Protein 4G1J (pdb70)

Structure (mmCIF, N/CA/C/O backbone):
data_4G1J
#
_entry.id   4G1J
#
_cell.length_a   38.977
_cell.length_b   48.467
_cell.length_c   59.369
_cell.angle_alpha   87.31
_cell.angle_beta   76.85
_cell.angle_gamma   72.64
#
_symmetry.space_group_name_H-M   'P 1'
#
loop_
_entity.id
_entity.type
_entity.pdbx_description
1 polymer 'Sortase family protein'
2 water water
#
loop_
_atom_site.group_PDB
_atom_site.id
_atom_site.type_symbol
_atom_site.label_atom_id
_atom_site.label_alt_id
_atom_site.label_comp_id
_atom_site.label_asym_id
_atom_site.label_entity_id
_atom_site.label_seq_id
_atom_site.pdbx_PDB_ins_code
_atom_site.Cartn_x
_atom_site.Cartn_y
_atom_site.Cartn_z
_atom_site.occupancy
_atom_site.B_iso_or_equiv
_atom_site.auth_seq_id
_atom_site.auth_comp_id
_atom_site.auth_asym_id
_atom_site.auth_atom_id
_atom_site.pdbx_PDB_mode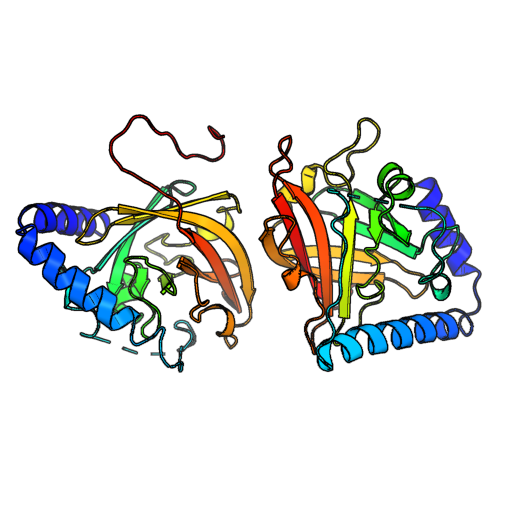l_num
ATOM 1 N N . ALA A 1 1 ? 41.564 -6.234 41.492 1.00 50.63 42 ALA A N 1
ATOM 2 C CA . ALA A 1 1 ? 41.784 -5.737 42.851 1.00 49.68 42 ALA A CA 1
ATOM 3 C C . ALA A 1 1 ? 41.040 -4.423 43.115 1.00 46.45 42 ALA A C 1
ATOM 4 O O . ALA A 1 1 ? 40.331 -4.290 44.116 1.00 43.48 42 ALA A O 1
ATOM 6 N N . SER A 1 2 ? 41.203 -3.450 42.223 1.00 41.44 43 SER A N 1
ATOM 7 C CA . SER A 1 2 ? 40.506 -2.171 42.378 1.00 42.75 43 SER A CA 1
ATOM 8 C C . SER A 1 2 ? 38.985 -2.341 42.353 1.00 37.47 43 SER A C 1
ATOM 9 O O . SER A 1 2 ? 38.280 -1.792 43.200 1.00 36.27 43 SER A O 1
ATOM 12 N N . HIS A 1 3 ? 38.485 -3.105 41.383 1.00 39.33 44 HIS A N 1
ATOM 13 C CA . HIS A 1 3 ? 37.049 -3.344 41.263 1.00 38.55 44 HIS A CA 1
ATOM 14 C C . HIS A 1 3 ? 36.532 -4.149 42.450 1.00 38.52 44 HIS A C 1
ATOM 15 O O . HIS A 1 3 ? 35.390 -3.981 42.870 1.00 35.23 44 HIS A O 1
ATOM 22 N N . ALA A 1 4 ? 37.382 -5.013 42.997 1.00 39.29 45 ALA A N 1
ATOM 23 C CA . ALA A 1 4 ? 37.050 -5.722 44.229 1.00 39.13 45 ALA A CA 1
ATOM 24 C C . ALA A 1 4 ? 36.870 -4.711 45.356 1.00 37.40 45 ALA A C 1
ATOM 25 O O . ALA A 1 4 ? 35.931 -4.808 46.150 1.00 38.58 45 ALA A O 1
ATOM 27 N N . ASN A 1 5 ? 37.774 -3.736 45.413 1.00 33.29 46 ASN A N 1
ATOM 28 C CA . ASN A 1 5 ? 37.692 -2.670 46.401 1.00 33.75 46 ASN A CA 1
ATOM 29 C C . ASN A 1 5 ? 36.403 -1.871 46.272 1.00 33.13 46 ASN A C 1
ATOM 30 O O . ASN A 1 5 ? 35.758 -1.546 47.275 1.00 30.51 46 ASN A O 1
ATOM 35 N N . ILE A 1 6 ? 36.032 -1.562 45.032 1.00 35.25 47 ILE A N 1
ATOM 36 C CA . ILE A 1 6 ? 34.798 -0.830 44.760 1.00 32.71 47 ILE A CA 1
ATOM 37 C C . ILE A 1 6 ? 33.573 -1.619 45.220 1.00 33.40 47 ILE A C 1
ATOM 38 O O . ILE A 1 6 ? 32.699 -1.077 45.901 1.00 29.55 47 ILE A O 1
ATOM 43 N N . ASN A 1 7 ? 33.515 -2.897 44.860 1.00 32.58 48 ASN A N 1
ATOM 44 C CA . ASN A 1 7 ? 32.439 -3.747 45.352 1.00 38.09 48 ASN A CA 1
ATOM 45 C C . ASN A 1 7 ? 32.372 -3.751 46.879 1.00 34.74 48 ASN A C 1
ATOM 46 O O . ASN A 1 7 ? 31.289 -3.697 47.446 1.00 36.39 48 ASN A O 1
ATOM 51 N N . ALA A 1 8 ? 33.531 -3.796 47.533 1.00 35.85 49 ALA A N 1
ATOM 52 C CA . ALA A 1 8 ? 33.592 -3.729 48.994 1.00 32.69 49 ALA A CA 1
ATOM 53 C C . ALA A 1 8 ? 32.982 -2.436 49.542 1.00 34.51 49 ALA A C 1
ATOM 54 O O . ALA A 1 8 ? 32.200 -2.474 50.491 1.00 32.77 49 ALA A O 1
ATOM 56 N N . PHE A 1 9 ? 33.340 -1.296 48.946 1.00 30.02 50 PHE A N 1
ATOM 57 C CA . PHE A 1 9 ? 32.774 0.001 49.331 1.00 26.71 50 PHE A CA 1
ATOM 58 C C . PHE A 1 9 ? 31.245 -0.007 49.201 1.00 29.06 50 PHE A C 1
ATOM 59 O O . PHE A 1 9 ? 30.532 0.415 50.119 1.00 28.34 50 PHE A O 1
ATOM 67 N N . LYS A 1 10 ? 30.744 -0.501 48.067 1.00 30.46 51 LYS A N 1
ATOM 68 C CA . LYS A 1 10 ? 29.299 -0.539 47.793 1.00 27.41 51 LYS A CA 1
ATOM 69 C C . LYS A 1 10 ? 28.512 -1.342 48.832 1.00 32.53 51 LYS A C 1
ATOM 70 O O . LYS A 1 10 ? 27.507 -0.870 49.370 1.00 34.14 51 LYS A O 1
ATOM 76 N N . GLU A 1 11 ? 28.960 -2.564 49.091 1.00 35.15 52 GLU A N 1
ATOM 77 C CA . GLU A 1 11 ? 28.273 -3.435 50.038 1.00 37.75 52 GLU A CA 1
ATOM 78 C C . GLU A 1 11 ? 28.264 -2.792 51.413 1.00 34.46 52 GLU A C 1
ATOM 79 O O . GLU A 1 11 ? 27.234 -2.747 52.087 1.00 33.70 52 GLU A O 1
ATOM 85 N N . ALA A 1 12 ? 29.420 -2.279 51.815 1.00 30.51 53 ALA A N 1
ATOM 86 C CA . ALA A 1 12 ? 29.578 -1.690 53.131 1.00 28.68 53 ALA A CA 1
ATOM 87 C C . ALA A 1 12 ? 28.634 -0.510 53.333 1.00 33.36 53 ALA A C 1
ATOM 88 O O . ALA A 1 12 ? 28.040 -0.365 54.398 1.00 28.91 53 ALA A O 1
ATOM 90 N N . VAL A 1 13 ? 28.492 0.332 52.312 1.00 30.36 54 VAL A N 1
ATOM 91 C CA . VAL A 1 13 ? 27.615 1.489 52.416 1.00 28.76 54 VAL A CA 1
ATOM 92 C C . VAL A 1 13 ? 26.161 1.065 52.658 1.00 30.06 54 VAL A C 1
ATOM 93 O O . VAL A 1 13 ? 25.438 1.720 53.405 1.00 32.12 54 VAL A O 1
ATOM 97 N N . THR A 1 14 ? 25.731 -0.030 52.036 1.00 34.97 55 THR A N 1
ATOM 98 C CA . THR A 1 14 ? 24.345 -0.483 52.199 1.00 38.76 55 THR A CA 1
ATOM 99 C C . THR A 1 14 ? 24.019 -0.829 53.651 1.00 36.31 55 THR A C 1
ATOM 100 O O . THR A 1 14 ? 22.860 -0.752 54.062 1.00 40.65 55 THR A O 1
ATOM 104 N N . LYS A 1 15 ? 25.042 -1.200 54.419 1.00 31.65 56 LYS A N 1
ATOM 105 C CA . LYS A 1 15 ? 24.860 -1.630 55.804 1.00 33.66 56 LYS A CA 1
ATOM 106 C C . LYS A 1 15 ? 24.912 -0.477 56.800 1.00 36.93 56 LYS A C 1
ATOM 107 O O . LYS A 1 15 ? 24.795 -0.689 58.010 1.00 41.98 56 LYS A O 1
ATOM 113 N N . ILE A 1 16 ? 25.090 0.741 56.302 1.00 30.88 57 ILE A N 1
ATOM 114 C CA . ILE A 1 16 ? 25.165 1.898 57.188 1.00 31.14 57 ILE A CA 1
ATOM 115 C C . ILE A 1 16 ? 23.788 2.559 57.357 1.00 33.17 57 ILE A C 1
ATOM 116 O O . ILE A 1 16 ? 23.048 2.742 56.385 1.00 33.30 57 ILE A O 1
ATOM 121 N N . ASP A 1 17 ? 23.452 2.904 58.596 1.00 31.82 58 ASP A N 1
ATOM 122 C CA . ASP A 1 17 ? 22.192 3.596 58.875 1.00 34.09 58 ASP A CA 1
ATOM 123 C C . ASP A 1 17 ? 22.125 4.940 58.150 1.00 35.06 58 ASP A C 1
ATOM 124 O O . ASP A 1 17 ? 23.110 5.669 58.057 1.00 35.39 58 ASP A O 1
ATOM 129 N N . ARG A 1 18 ? 20.948 5.266 57.620 1.00 31.03 59 ARG A N 1
ATOM 130 C CA . ARG A 1 18 ? 20.788 6.517 56.878 1.00 35.12 59 ARG A CA 1
ATOM 131 C C . ARG A 1 18 ? 20.998 7.754 57.754 1.00 37.87 59 ARG A C 1
ATOM 132 O O . ARG A 1 18 ? 21.527 8.754 57.285 1.00 34.45 59 ARG A O 1
ATOM 140 N N . VAL A 1 19 ? 20.609 7.694 59.026 1.00 35.89 60 VAL A N 1
ATOM 141 C CA . VAL A 1 19 ? 20.885 8.822 59.921 1.00 39.61 60 VAL A CA 1
ATOM 142 C C . VAL A 1 19 ? 22.385 8.973 60.160 1.00 36.91 60 VAL A C 1
ATOM 143 O O . VAL A 1 19 ? 22.883 10.077 60.376 1.00 36.33 60 VAL A O 1
ATOM 147 N N . GLU A 1 20 ? 23.095 7.852 60.122 1.00 31.49 61 GLU A N 1
ATOM 148 C CA . GLU A 1 20 ? 24.533 7.842 60.338 1.00 31.37 61 GLU A CA 1
ATOM 149 C C . GLU A 1 20 ? 25.219 8.446 59.114 1.00 33.54 61 GLU A C 1
ATOM 150 O O . GLU A 1 20 ? 26.093 9.307 59.230 1.00 32.77 61 GLU A O 1
ATOM 156 N N . ILE A 1 21 ? 24.810 7.982 57.941 1.00 31.36 62 ILE A N 1
ATOM 157 C CA . ILE A 1 21 ? 25.252 8.570 56.685 1.00 31.24 62 ILE A CA 1
ATOM 158 C C . ILE A 1 21 ? 25.074 10.077 56.690 1.00 31.42 62 ILE A C 1
ATOM 159 O O . ILE A 1 21 ? 25.982 10.819 56.341 1.00 29.98 62 ILE A O 1
ATOM 164 N N . ASN A 1 22 ? 23.896 10.537 57.091 1.00 35.18 63 ASN A N 1
ATOM 165 C CA . ASN A 1 22 ? 23.598 11.961 57.036 1.00 35.36 63 ASN A CA 1
ATOM 166 C C . ASN A 1 22 ? 24.448 12.801 57.979 1.00 33.38 63 ASN A C 1
ATOM 167 O O . ASN A 1 22 ? 24.873 13.896 57.623 1.00 31.90 63 ASN A O 1
ATOM 172 N N . ARG A 1 23 ? 24.691 12.293 59.178 1.00 31.26 64 ARG A N 1
ATOM 173 C CA . ARG A 1 23 ? 25.559 12.987 60.129 1.00 32.85 64 ARG A CA 1
ATOM 174 C C . ARG A 1 23 ? 26.978 13.166 59.568 1.00 32.82 64 ARG A C 1
ATOM 175 O O . ARG A 1 23 ? 27.595 14.234 59.693 1.00 30.71 64 ARG A O 1
ATOM 183 N N . ARG A 1 24 ? 27.498 12.113 58.948 1.00 31.15 65 ARG A N 1
ATOM 184 C CA . ARG A 1 24 ? 28.849 12.162 58.392 1.00 32.18 65 ARG A CA 1
ATOM 185 C C . ARG A 1 24 ? 28.928 13.131 57.208 1.00 29.30 65 ARG A C 1
ATOM 186 O O . ARG A 1 24 ? 29.899 13.878 57.057 1.00 32.01 65 ARG A O 1
ATOM 194 N N . LEU A 1 25 ? 27.892 13.128 56.377 1.00 28.69 66 LEU A N 1
ATOM 195 C CA . LEU A 1 25 ? 27.796 14.100 55.293 1.00 27.73 66 LEU A CA 1
ATOM 196 C C . LEU A 1 25 ? 27.829 15.535 55.839 1.00 29.57 66 LEU A C 1
ATOM 197 O O . LEU A 1 25 ? 28.511 16.397 55.294 1.00 29.93 66 LEU A O 1
ATOM 202 N N . GLU A 1 26 ? 27.105 15.784 56.928 1.00 29.94 67 GLU A N 1
ATOM 203 C CA . GLU A 1 26 ? 27.092 17.112 57.537 1.00 31.82 67 GLU A CA 1
ATOM 204 C C . GLU A 1 26 ? 28.494 17.559 57.943 1.00 32.40 67 GLU A C 1
ATOM 205 O O . GLU A 1 26 ? 28.854 18.735 57.792 1.00 32.20 67 GLU A O 1
ATOM 211 N N . LEU A 1 27 ? 29.281 16.618 58.457 1.00 30.10 68 LEU A N 1
ATOM 212 C CA . LEU A 1 27 ? 30.668 16.897 58.804 1.00 31.78 68 LEU A CA 1
ATOM 213 C C . LEU A 1 27 ? 31.449 17.307 57.559 1.00 28.02 68 LEU A C 1
ATOM 214 O O . LEU A 1 27 ? 32.270 18.222 57.605 1.00 31.79 68 LEU A O 1
ATOM 219 N N . ALA A 1 28 ? 31.194 16.622 56.450 1.00 27.69 69 ALA A N 1
ATOM 220 C CA . ALA A 1 28 ? 31.881 16.935 55.198 1.00 27.56 69 ALA A CA 1
ATOM 221 C C . ALA A 1 28 ? 31.480 18.313 54.686 1.00 28.47 69 ALA A C 1
ATOM 222 O O . ALA A 1 28 ? 32.324 19.079 54.235 1.00 26.46 69 ALA A O 1
ATOM 224 N N . TYR A 1 29 ? 30.184 18.625 54.755 1.00 28.78 70 TYR A N 1
ATOM 225 C CA . TYR A 1 29 ? 29.694 19.924 54.302 1.00 23.43 70 TYR A CA 1
ATOM 226 C C . TYR A 1 29 ? 30.348 21.037 55.095 1.00 27.66 70 TYR A C 1
ATOM 227 O O . TYR A 1 29 ? 30.759 22.050 54.536 1.00 26.67 70 TYR A O 1
ATOM 236 N N . ALA A 1 30 ? 30.416 20.849 56.409 1.00 28.45 71 ALA A N 1
ATOM 237 C CA . ALA A 1 30 ? 31.035 21.831 57.294 1.00 31.53 71 ALA A CA 1
ATOM 238 C C . ALA A 1 30 ? 32.503 22.030 56.923 1.00 27.32 71 ALA A C 1
ATOM 239 O O . ALA A 1 30 ? 32.985 23.160 56.810 1.00 30.20 71 ALA A O 1
ATOM 241 N N . TYR A 1 31 ? 33.210 20.923 56.734 1.00 27.34 72 TYR A N 1
ATOM 242 C CA . TYR A 1 31 ? 34.590 20.961 56.267 1.00 32.06 72 TYR A CA 1
ATOM 243 C C . TYR A 1 31 ? 34.703 21.821 55.011 1.00 29.95 72 TYR A C 1
ATOM 244 O O . TYR A 1 31 ? 35.508 22.749 54.944 1.00 29.18 72 TYR A O 1
ATOM 253 N N . ASN A 1 32 ? 33.886 21.511 54.011 1.00 24.14 73 ASN A N 1
ATOM 254 C CA . ASN A 1 32 ? 33.919 22.257 52.760 1.00 28.04 73 ASN A CA 1
ATOM 255 C C . ASN A 1 32 ? 33.604 23.724 52.974 1.00 27.36 73 ASN A C 1
ATOM 256 O O . ASN A 1 32 ? 34.188 24.581 52.335 1.00 26.46 73 ASN A O 1
ATOM 261 N N . ALA A 1 33 ? 32.678 24.007 53.883 1.00 29.87 74 ALA A N 1
ATOM 262 C CA . ALA A 1 33 ? 32.303 25.384 54.156 1.00 30.99 74 ALA A CA 1
ATOM 263 C C . ALA A 1 33 ? 33.474 26.187 54.712 1.00 31.10 74 ALA A C 1
ATOM 264 O O . ALA A 1 33 ? 33.592 27.376 54.431 1.00 41.10 74 ALA A O 1
ATOM 266 N N . SER A 1 34 ? 34.352 25.552 55.483 1.00 32.06 75 SER A N 1
ATOM 267 C CA A SER A 1 34 ? 35.514 26.258 56.014 0.48 35.11 75 SER A CA 1
ATOM 268 C CA B SER A 1 34 ? 35.525 26.240 56.016 0.52 35.11 75 SER A CA 1
ATOM 269 C C . SER A 1 34 ? 36.518 26.573 54.904 1.00 36.55 75 SER A C 1
ATOM 270 O O . SER A 1 34 ? 37.110 27.650 54.882 1.00 39.68 75 SER A O 1
ATOM 275 N N . ILE A 1 35 ? 36.701 25.634 53.981 1.00 33.34 76 ILE A N 1
ATOM 276 C CA . ILE A 1 35 ? 37.558 25.864 52.826 1.00 34.70 76 ILE A CA 1
ATOM 277 C C . ILE A 1 35 ? 37.011 27.036 52.024 1.00 37.40 76 ILE A C 1
ATOM 278 O O . ILE A 1 35 ? 37.749 27.942 51.656 1.00 40.71 76 ILE A O 1
ATOM 283 N N . ALA A 1 36 ? 35.708 27.008 51.759 1.00 37.42 77 ALA A N 1
ATOM 284 C CA . ALA A 1 36 ? 35.063 28.051 50.972 1.00 37.21 77 ALA A CA 1
ATOM 285 C C . ALA A 1 36 ? 35.198 29.418 51.639 1.00 44.39 77 ALA A C 1
ATOM 286 O O . ALA A 1 36 ? 35.237 30.444 50.962 1.00 49.67 77 ALA A O 1
ATOM 288 N N . GLY A 1 37 ? 35.271 29.424 52.968 1.00 45.31 78 GLY A N 1
ATOM 289 C CA . GLY A 1 37 ? 35.298 30.660 53.730 1.00 48.72 78 GLY A CA 1
ATOM 290 C C . GLY A 1 37 ? 36.674 31.294 53.833 1.00 50.01 78 GLY A C 1
ATOM 291 O O . GLY A 1 37 ? 36.793 32.514 53.969 1.00 51.82 78 GLY A O 1
ATOM 292 N N . ALA A 1 38 ? 37.709 30.462 53.763 1.00 49.01 79 ALA A N 1
ATOM 293 C CA . ALA A 1 38 ? 39.094 30.915 53.873 1.00 50.86 79 ALA A CA 1
ATOM 294 C C . ALA A 1 38 ? 39.392 32.118 52.978 1.00 56.19 79 ALA A C 1
ATOM 295 O O . ALA A 1 38 ? 38.887 32.217 51.858 1.00 57.81 79 ALA A O 1
ATOM 297 N N . PRO A 1 45 ? 44.260 27.063 49.966 1.00 58.70 86 PRO A N 1
ATOM 298 C CA . PRO A 1 45 ? 45.617 27.597 49.798 1.00 58.26 86 PRO A CA 1
ATOM 299 C C . PRO A 1 45 ? 46.677 26.562 50.162 1.00 56.65 86 PRO A C 1
ATOM 300 O O . PRO A 1 45 ? 46.419 25.691 50.994 1.00 57.70 86 PRO A O 1
ATOM 304 N N . ALA A 1 46 ? 47.845 26.681 49.542 1.00 59.63 87 ALA A N 1
ATOM 305 C CA . ALA A 1 46 ? 48.958 25.783 49.792 1.00 60.16 87 ALA A CA 1
ATOM 306 C C . ALA A 1 46 ? 48.750 24.440 49.101 1.00 54.39 87 ALA A C 1
ATOM 307 O O . ALA A 1 46 ? 49.246 23.406 49.548 1.00 53.98 87 ALA A O 1
ATOM 309 N N . LEU A 1 47 ? 48.003 24.447 48.007 1.00 52.58 88 LEU A N 1
ATOM 310 C CA . LEU A 1 47 ? 47.867 23.248 47.195 1.00 47.23 88 LEU A CA 1
ATOM 311 C C . LEU A 1 47 ? 49.242 22.929 46.623 1.00 48.48 88 LEU A C 1
ATOM 312 O O . LEU A 1 47 ? 50.009 23.840 46.309 1.00 47.21 88 LEU A O 1
ATOM 317 N N . LYS A 1 48 ? 49.560 21.644 46.501 1.00 45.18 89 LYS A N 1
ATOM 318 C CA . LYS A 1 48 ? 50.848 21.233 45.949 1.00 49.43 89 LYS A CA 1
ATOM 319 C C . LYS A 1 48 ? 50.699 20.138 44.896 1.00 46.34 89 LYS A C 1
ATOM 320 O O . LYS A 1 48 ? 50.049 19.123 45.134 1.00 48.89 89 LYS A O 1
ATOM 326 N N . ASP A 1 49 ? 51.300 20.359 43.731 1.00 43.93 90 ASP A N 1
ATOM 327 C CA . ASP A 1 49 ? 51.305 19.368 42.661 1.00 41.84 90 ASP A CA 1
ATOM 328 C C . ASP A 1 49 ? 51.799 18.021 43.168 1.00 36.97 90 ASP A C 1
ATOM 329 O O . ASP A 1 49 ? 52.910 17.919 43.677 1.00 35.97 90 ASP A O 1
ATOM 334 N N . PRO A 1 50 ? 50.975 16.975 43.013 1.00 37.06 91 PRO A N 1
ATOM 335 C CA . PRO A 1 50 ? 51.346 15.639 43.499 1.00 35.29 91 PRO A CA 1
ATOM 336 C C . PRO A 1 50 ? 52.427 14.952 42.664 1.00 32.04 91 PRO A C 1
ATOM 337 O O . PRO A 1 50 ? 52.904 13.898 43.071 1.00 33.08 91 PRO A O 1
ATOM 341 N N . TYR A 1 51 ? 52.797 15.512 41.516 1.00 29.69 92 TYR A N 1
ATOM 342 C CA . TYR A 1 51 ? 53.728 14.809 40.634 1.00 35.77 92 TYR A CA 1
ATOM 343 C C . TYR A 1 51 ? 55.122 15.460 40.540 1.00 38.75 92 TYR A C 1
ATOM 344 O O . TYR A 1 51 ? 55.815 15.328 39.528 1.00 38.09 92 TYR A O 1
ATOM 353 N N . SER A 1 52 ? 55.532 16.139 41.607 1.00 40.54 93 SER A N 1
ATOM 354 C CA . SER A 1 52 ? 56.868 16.737 41.689 1.00 38.92 93 SER A CA 1
ATOM 355 C C . SER A 1 52 ? 56.924 18.019 40.869 1.00 43.41 93 SER A C 1
ATOM 356 O O . SER A 1 52 ? 56.075 18.904 41.012 1.00 43.96 93 SER A O 1
ATOM 359 N N . VAL A 1 61 ? 46.433 9.866 56.167 1.00 42.68 102 VAL A N 1
ATOM 360 C CA . VAL A 1 61 ? 45.744 11.111 56.482 1.00 42.05 102 VAL A CA 1
ATOM 361 C C . VAL A 1 61 ? 44.383 10.823 57.107 1.00 39.99 102 VAL A C 1
ATOM 362 O O . VAL A 1 61 ? 43.828 9.743 56.913 1.00 44.85 102 VAL A O 1
ATOM 366 N N . GLU A 1 62 ? 43.839 11.794 57.839 1.00 40.76 103 GLU A N 1
ATOM 367 C CA . GLU A 1 62 ? 42.546 11.610 58.492 1.00 41.59 103 GLU A CA 1
ATOM 368 C C . GLU A 1 62 ? 41.533 12.733 58.249 1.00 36.58 103 GLU A C 1
ATOM 369 O O . GLU A 1 62 ? 40.440 12.693 58.805 1.00 33.94 103 GLU A O 1
ATOM 375 N N . TYR A 1 63 ? 41.871 13.722 57.422 1.00 30.84 104 TYR A N 1
ATOM 376 C CA . TYR A 1 63 ? 40.956 14.854 57.213 1.00 31.49 104 TYR A CA 1
ATOM 377 C C . TYR A 1 63 ? 39.588 14.447 56.653 1.00 27.31 104 TYR A C 1
ATOM 378 O O . TYR A 1 63 ? 38.588 15.167 56.822 1.00 26.30 104 TYR A O 1
ATOM 387 N N . ALA A 1 64 ? 39.535 13.288 56.003 1.00 23.97 105 ALA A N 1
ATOM 388 C CA . ALA A 1 64 ? 38.314 12.866 55.318 1.00 24.60 105 ALA A CA 1
ATOM 389 C C . ALA A 1 64 ? 37.718 11.604 55.926 1.00 26.94 105 ALA A C 1
ATOM 390 O O . ALA A 1 64 ? 36.935 10.900 55.290 1.00 25.43 105 ALA A O 1
ATOM 392 N N . ARG A 1 65 ? 38.090 11.330 57.168 1.00 29.40 106 ARG A N 1
ATOM 393 C CA . ARG A 1 65 ? 37.646 10.122 57.848 1.00 33.80 106 ARG A CA 1
ATOM 394 C C . ARG A 1 65 ? 36.128 9.989 57.838 1.00 26.10 106 ARG A C 1
ATOM 395 O O . ARG A 1 65 ? 35.605 8.882 57.732 1.00 31.04 106 ARG A O 1
ATOM 403 N N . MET A 1 66 ? 35.420 11.114 57.925 1.00 24.28 107 MET A N 1
ATOM 404 C CA . MET A 1 66 ? 33.961 11.086 57.950 1.00 30.40 107 MET A CA 1
ATOM 405 C C . MET A 1 66 ? 33.377 10.441 56.690 1.00 30.58 107 MET A C 1
ATOM 406 O O . MET A 1 66 ? 32.270 9.913 56.716 1.00 31.01 107 MET A O 1
ATOM 411 N N . LEU A 1 67 ? 34.129 10.466 55.592 1.00 26.36 108 LEU A N 1
ATOM 412 C CA . LEU A 1 67 ? 33.642 9.912 54.326 1.00 24.62 108 LEU A CA 1
ATOM 413 C C . LEU A 1 67 ? 34.153 8.497 54.058 1.00 24.87 108 LEU A C 1
ATOM 414 O O . LEU A 1 67 ? 33.703 7.831 53.124 1.00 23.53 108 LEU A O 1
ATOM 419 N N . GLU A 1 68 ? 35.092 8.033 54.874 1.00 25.77 109 GLU A N 1
ATOM 420 C CA . GLU A 1 68 ? 35.793 6.795 54.560 1.00 25.21 109 GLU A CA 1
ATOM 421 C C . GLU A 1 68 ? 35.029 5.531 54.905 1.00 26.80 109 GLU A C 1
ATOM 422 O O . GLU A 1 68 ? 34.551 5.358 56.033 1.00 26.36 109 GLU A O 1
ATOM 428 N N . VAL A 1 69 ? 34.943 4.645 53.919 1.00 24.08 110 VAL A N 1
ATOM 429 C CA . VAL A 1 69 ? 34.351 3.327 54.086 1.00 27.43 110 VAL A CA 1
ATOM 430 C C . VAL A 1 69 ? 35.250 2.309 53.397 1.00 28.11 110 VAL A C 1
ATOM 431 O O . VAL A 1 69 ? 35.598 2.471 52.225 1.00 25.03 110 VAL A O 1
ATOM 435 N N . LYS A 1 70 ? 35.645 1.270 54.127 1.00 22.36 111 LYS A N 1
ATOM 436 C CA . LYS A 1 70 ? 36.582 0.298 53.588 1.00 27.81 111 LYS A CA 1
ATOM 437 C C . LYS A 1 70 ? 37.781 1.040 52.996 1.00 28.95 111 LYS A C 1
ATOM 438 O O . LYS A 1 70 ? 38.219 0.741 51.886 1.00 25.28 111 LYS A O 1
ATOM 444 N N . GLU A 1 71 ? 38.273 2.026 53.750 1.00 26.69 112 GLU A N 1
ATOM 445 C CA . GLU A 1 71 ? 39.456 2.821 53.413 1.00 29.65 112 GLU A CA 1
ATOM 446 C C . GLU A 1 71 ? 39.335 3.791 52.227 1.00 25.03 112 GLU A C 1
ATOM 447 O O . GLU A 1 71 ? 40.319 4.442 51.874 1.00 28.18 112 GLU A O 1
ATOM 453 N N . GLN A 1 72 ? 38.155 3.879 51.622 1.00 24.78 113 GLN A N 1
ATOM 454 C CA . GLN A 1 72 ? 37.932 4.676 50.407 1.00 23.61 113 GLN A CA 1
ATOM 455 C C . GLN A 1 72 ? 36.901 5.769 50.678 1.00 24.60 113 GLN A C 1
ATOM 456 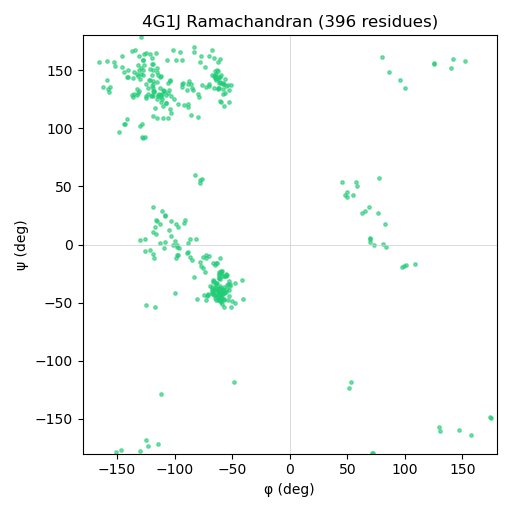O O . GLN A 1 72 ? 36.008 5.586 51.509 1.00 23.65 113 GLN A O 1
ATOM 462 N N . ILE A 1 73 ? 36.988 6.902 49.980 1.00 19.74 114 ILE A N 1
ATOM 463 C CA . ILE A 1 73 ? 35.977 7.931 50.171 1.00 20.46 114 ILE A CA 1
ATOM 464 C C . ILE A 1 73 ? 34.926 7.882 49.065 1.00 21.41 114 ILE A C 1
ATOM 465 O O . ILE A 1 73 ? 34.009 8.686 49.032 1.00 24.06 114 ILE A O 1
ATOM 470 N N . GLY A 1 74 ? 35.059 6.903 48.175 1.00 24.50 115 GLY A N 1
ATOM 471 C CA . GLY A 1 74 ? 34.089 6.692 47.116 1.00 20.89 115 GLY A CA 1
ATOM 472 C C . GLY A 1 74 ? 34.760 6.159 45.869 1.00 21.60 115 GLY A C 1
ATOM 473 O O . GLY A 1 74 ? 35.855 5.608 45.942 1.00 19.66 115 GLY A O 1
ATOM 474 N N . HIS A 1 75 ? 34.102 6.312 44.725 1.00 20.84 116 HIS A N 1
ATOM 475 C CA . HIS A 1 75 ? 34.731 6.003 43.446 1.00 19.91 116 HIS A CA 1
ATOM 476 C C . HIS A 1 75 ? 34.264 6.939 42.329 1.00 20.86 116 HIS A C 1
ATOM 477 O O . HIS A 1 75 ? 33.150 7.506 42.379 1.00 20.38 116 HIS A O 1
ATOM 484 N N . VAL A 1 76 ? 35.135 7.125 41.343 1.00 17.09 117 VAL A N 1
ATOM 485 C CA . VAL A 1 76 ? 34.822 7.975 40.190 1.00 15.96 117 VAL A CA 1
ATOM 486 C C . VAL A 1 76 ? 34.574 7.130 38.943 1.00 18.59 117 VAL A C 1
ATOM 487 O O . VAL A 1 76 ? 35.358 6.228 38.615 1.00 17.78 117 VAL A O 1
ATOM 491 N N . ILE A 1 77 ? 33.451 7.387 38.285 1.00 16.44 118 ILE A N 1
ATOM 492 C CA . ILE A 1 77 ? 33.133 6.712 37.040 1.00 17.71 118 ILE A CA 1
ATOM 493 C C . ILE A 1 77 ? 33.179 7.652 35.837 1.00 14.81 118 ILE A C 1
ATOM 494 O O . ILE A 1 77 ? 32.531 8.720 35.837 1.00 15.83 118 ILE A O 1
ATOM 499 N N . ILE A 1 78 ? 33.892 7.235 34.795 1.00 13.21 119 ILE A N 1
ATOM 500 C CA . ILE A 1 78 ? 33.968 8.012 33.542 1.00 15.26 119 ILE A CA 1
ATOM 501 C C . ILE A 1 78 ? 33.563 7.142 32.367 1.00 15.78 119 ILE A C 1
ATOM 502 O O . ILE A 1 78 ? 34.399 6.430 31.792 1.00 14.09 119 ILE A O 1
ATOM 507 N N . PRO A 1 79 ? 32.273 7.172 32.007 1.00 15.10 120 PRO A N 1
ATOM 508 C CA . PRO A 1 79 ? 31.779 6.202 31.012 1.00 15.68 120 PRO A CA 1
ATOM 509 C C . PRO A 1 79 ? 32.446 6.255 29.625 1.00 12.85 120 PRO A C 1
ATOM 510 O O . PRO A 1 79 ? 32.647 5.203 29.015 1.00 17.40 120 PRO A O 1
ATOM 514 N N . ARG A 1 80 ? 32.802 7.438 29.142 1.00 14.74 121 ARG A N 1
ATOM 515 C CA . ARG A 1 80 ? 33.395 7.576 27.814 1.00 14.93 121 ARG A CA 1
ATOM 516 C C . ARG A 1 80 ? 34.616 6.664 27.645 1.00 16.08 121 ARG A C 1
ATOM 517 O O . ARG A 1 80 ? 34.884 6.174 26.559 1.00 17.35 121 ARG A O 1
ATOM 525 N N . ILE A 1 81 ? 35.366 6.449 28.715 1.00 16.70 122 ILE A N 1
ATOM 526 C CA . ILE A 1 81 ? 36.579 5.639 28.610 1.00 15.42 122 ILE A CA 1
ATOM 527 C C . ILE A 1 81 ? 36.474 4.380 29.469 1.00 20.03 122 ILE A C 1
ATOM 528 O O . ILE A 1 81 ? 37.468 3.727 29.734 1.00 17.68 122 ILE A O 1
ATOM 533 N N . ASN A 1 82 ? 35.256 4.056 29.891 1.00 14.92 123 ASN A N 1
ATOM 534 C CA . ASN A 1 82 ? 34.973 2.897 30.744 1.00 14.40 123 ASN A CA 1
ATOM 535 C C . ASN A 1 82 ? 35.922 2.707 31.933 1.00 21.19 123 ASN A C 1
ATOM 536 O O . ASN A 1 82 ? 36.533 1.633 32.122 1.00 16.38 123 ASN A O 1
ATOM 541 N N . GLN A 1 83 ? 36.056 3.755 32.738 1.00 17.79 124 GLN A N 1
ATOM 542 C CA . GLN A 1 83 ? 36.862 3.650 33.950 1.00 16.58 124 GLN A CA 1
ATOM 543 C C . GLN A 1 83 ? 35.975 3.815 35.171 1.00 21.24 124 GLN A C 1
ATOM 544 O O . GLN A 1 83 ? 35.060 4.645 35.184 1.00 19.68 124 GLN A O 1
ATOM 550 N N . ASP A 1 84 ? 36.257 3.008 36.189 1.00 19.52 125 ASP A N 1
ATOM 551 C CA . ASP A 1 84 ? 35.591 3.096 37.481 1.00 20.61 125 ASP A CA 1
ATOM 552 C C . ASP A 1 84 ? 36.681 2.834 38.501 1.00 24.58 125 ASP A C 1
ATOM 553 O O . ASP A 1 84 ? 37.160 1.702 38.615 1.00 24.11 125 ASP A O 1
ATOM 558 N N . ILE A 1 85 ? 37.090 3.875 39.223 1.00 17.87 126 ILE A N 1
ATOM 559 C CA . ILE A 1 85 ? 38.320 3.822 40.025 1.00 17.01 126 ILE A CA 1
ATOM 560 C C . ILE A 1 85 ? 38.037 4.317 41.439 1.00 21.27 126 ILE A C 1
ATOM 561 O O . ILE A 1 85 ? 37.400 5.357 41.616 1.00 19.98 126 ILE A O 1
ATOM 566 N N . PRO A 1 86 ? 38.495 3.569 42.458 1.00 21.50 127 PRO A N 1
ATOM 567 C CA . PRO A 1 86 ? 38.319 3.997 43.851 1.00 18.33 127 PRO A CA 1
ATOM 568 C C . PR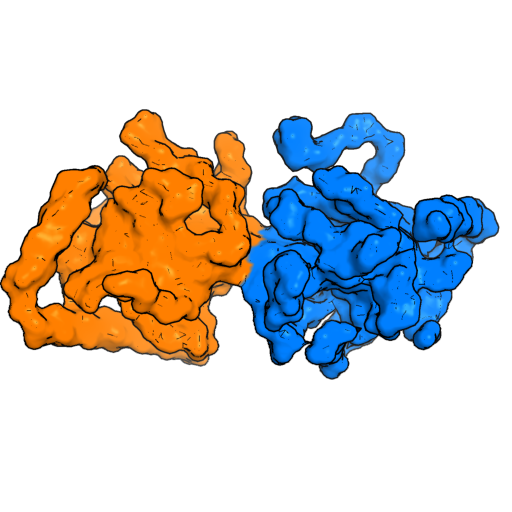O A 1 86 ? 39.062 5.285 44.145 1.00 20.82 127 PRO A C 1
ATOM 569 O O . PRO A 1 86 ? 40.135 5.512 43.586 1.00 20.51 127 PRO A O 1
ATOM 573 N N . ILE A 1 87 ? 38.501 6.102 45.028 1.00 17.49 128 ILE A N 1
ATOM 574 C CA . ILE A 1 87 ? 39.124 7.344 45.476 1.00 18.62 128 ILE A CA 1
ATOM 575 C C . ILE A 1 87 ? 39.590 7.187 46.917 1.00 20.72 128 ILE A C 1
ATOM 576 O O . ILE A 1 87 ? 38.831 6.701 47.765 1.00 20.78 128 ILE A O 1
ATOM 581 N N . TYR A 1 88 ? 40.839 7.585 47.173 1.00 19.86 129 TYR A N 1
ATOM 582 C CA . TYR A 1 88 ? 41.451 7.550 48.499 1.00 18.93 129 TYR A CA 1
ATOM 583 C C . TYR A 1 88 ? 41.744 8.974 48.933 1.00 22.22 129 TYR A C 1
ATOM 584 O O . TYR A 1 88 ? 42.039 9.842 48.101 1.00 18.79 129 TYR A O 1
ATOM 593 N N . ALA A 1 89 ? 41.678 9.230 50.232 1.00 20.81 130 ALA A N 1
ATOM 594 C CA . ALA A 1 89 ? 42.027 10.560 50.728 1.00 25.29 130 ALA A CA 1
ATOM 595 C C . ALA A 1 89 ? 43.530 10.816 50.592 1.00 29.30 130 ALA A C 1
ATOM 596 O O . ALA A 1 89 ? 44.356 9.939 50.861 1.00 29.70 130 ALA A O 1
ATOM 598 N N . GLY A 1 90 ? 43.882 12.022 50.166 1.00 24.45 131 GLY A N 1
ATOM 599 C CA . GLY A 1 90 ? 45.276 12.384 50.025 1.00 25.07 131 GLY A CA 1
ATOM 600 C C . GLY A 1 90 ? 45.871 11.843 48.737 1.00 29.59 131 GLY A C 1
ATOM 601 O O . GLY A 1 90 ? 45.342 10.920 48.136 1.00 28.44 131 GLY A O 1
ATOM 602 N N . SER A 1 91 ? 46.991 12.412 48.319 1.00 27.68 132 SER A N 1
ATOM 603 C CA . SER A 1 91 ? 47.585 12.058 47.035 1.00 25.65 132 SER A CA 1
ATOM 604 C C . SER A 1 91 ? 48.978 11.463 47.197 1.00 33.01 132 SER A C 1
ATOM 605 O O . SER A 1 91 ? 49.842 11.653 46.348 1.00 32.22 132 SER A O 1
ATOM 608 N N . ALA A 1 92 ? 49.189 10.754 48.295 1.00 32.40 133 ALA A N 1
ATOM 609 C CA . ALA A 1 92 ? 50.439 10.051 48.517 1.00 36.50 133 ALA A CA 1
ATOM 610 C C . ALA A 1 92 ? 50.645 9.018 47.410 1.00 38.80 133 ALA A C 1
ATOM 611 O O . ALA A 1 92 ? 49.684 8.407 46.936 1.00 33.16 133 ALA A O 1
ATOM 613 N N . GLU A 1 93 ? 51.896 8.822 47.001 1.00 42.51 134 GLU A N 1
ATOM 614 C CA . GLU A 1 93 ? 52.207 7.907 45.906 1.00 33.21 134 GLU A CA 1
ATOM 615 C C . GLU A 1 93 ? 51.680 6.499 46.158 1.00 34.15 134 GLU A C 1
ATOM 616 O O . GLU A 1 93 ? 51.395 5.750 45.228 1.00 36.05 134 GLU A O 1
ATOM 622 N N . GLU A 1 94 ? 51.561 6.161 47.435 1.00 36.56 135 GLU A N 1
ATOM 623 C CA . GLU A 1 94 ? 51.040 4.873 47.857 1.00 37.48 135 GLU A CA 1
ATOM 624 C C . GLU A 1 94 ? 49.598 4.715 47.394 1.00 37.44 135 GLU A C 1
ATOM 625 O O . GLU A 1 94 ? 49.192 3.642 46.955 1.00 38.82 135 GLU A O 1
ATOM 631 N N . ASN A 1 95 ? 48.834 5.797 47.497 1.00 34.22 136 ASN A N 1
ATOM 632 C CA . ASN A 1 95 ? 47.451 5.830 47.031 1.00 32.82 136 ASN A CA 1
ATOM 633 C C . ASN A 1 95 ? 47.390 5.905 45.514 1.00 26.69 136 ASN A C 1
ATOM 634 O O . ASN A 1 95 ? 46.585 5.222 44.885 1.00 28.34 136 ASN A O 1
ATOM 639 N N . LEU A 1 96 ? 48.241 6.743 44.929 1.00 28.36 137 LEU A N 1
ATOM 640 C CA . LEU A 1 96 ? 48.258 6.892 43.479 1.00 23.26 137 LEU A CA 1
ATOM 641 C C . LEU A 1 96 ? 48.683 5.601 42.778 1.00 28.21 137 LEU A C 1
ATOM 642 O O . LEU A 1 96 ? 48.447 5.431 41.586 1.00 25.38 137 LEU A O 1
ATOM 647 N N . GLN A 1 97 ? 49.306 4.681 43.512 1.00 29.12 138 GLN A N 1
ATOM 648 C CA . GLN A 1 97 ? 49.641 3.388 42.919 1.00 27.34 138 GLN A CA 1
ATOM 649 C C . GLN A 1 97 ? 48.443 2.454 42.805 1.00 29.12 138 GLN A C 1
ATOM 650 O O . GLN A 1 97 ? 48.474 1.506 42.019 1.00 30.43 138 GLN A O 1
ATOM 656 N N . ARG A 1 98 ? 47.384 2.731 43.566 1.00 26.27 139 ARG A N 1
ATOM 657 C CA . ARG A 1 98 ? 46.222 1.842 43.591 1.00 26.19 139 ARG A CA 1
ATOM 658 C C . ARG A 1 98 ? 44.879 2.476 43.187 1.00 26.16 139 ARG A C 1
ATOM 659 O O . ARG A 1 98 ? 43.871 1.787 43.102 1.00 25.22 139 ARG A O 1
ATOM 667 N N . GLY A 1 99 ? 44.854 3.779 42.941 1.00 22.37 140 GLY A N 1
ATOM 668 C CA . GLY A 1 99 ? 43.636 4.387 42.438 1.00 24.08 140 GLY A CA 1
ATOM 669 C C . GLY A 1 99 ? 43.719 5.893 42.319 1.00 19.40 140 GLY A C 1
ATOM 670 O O . GLY A 1 99 ? 44.785 6.459 42.093 1.00 21.94 140 GLY A O 1
ATOM 671 N N . VAL A 1 100 ? 42.583 6.554 42.498 1.00 16.45 141 VAL A N 1
ATOM 672 C CA . VAL A 1 100 ? 42.563 8.015 42.434 1.00 16.97 141 VAL A CA 1
ATOM 673 C C . VAL A 1 100 ? 42.863 8.618 43.796 1.00 18.14 141 VAL A C 1
ATOM 674 O O . VAL A 1 100 ? 42.411 8.099 44.820 1.00 20.49 141 VAL A O 1
ATOM 678 N N . GLY A 1 101 ? 43.635 9.701 43.819 1.00 18.72 142 GLY A N 1
ATOM 679 C CA . GLY A 1 101 ? 43.860 10.442 45.049 1.00 21.90 142 GLY A CA 1
ATOM 680 C C . GLY A 1 101 ? 43.058 11.736 45.113 1.00 21.33 142 GLY A C 1
ATOM 681 O O . GLY A 1 101 ? 42.908 12.441 44.110 1.00 24.08 142 GLY A O 1
ATOM 682 N N . HIS A 1 102 ? 42.533 12.056 46.290 1.00 18.86 143 HIS A N 1
ATOM 683 C CA . HIS A 1 102 ? 41.924 13.365 46.508 1.00 19.21 143 HIS A CA 1
ATOM 684 C C . HIS A 1 102 ? 42.983 14.354 46.984 1.00 21.69 143 HIS A C 1
ATOM 685 O O . HIS A 1 102 ? 43.795 14.045 47.860 1.00 23.41 143 HIS A O 1
ATOM 692 N N . LEU A 1 103 ? 42.995 15.536 46.377 1.00 16.37 144 LEU A N 1
ATOM 693 C CA . LEU A 1 103 ? 43.988 16.550 46.700 1.00 22.66 144 LEU A CA 1
ATOM 694 C C . LEU A 1 103 ? 43.615 17.296 47.975 1.00 22.98 144 LEU A C 1
ATOM 695 O O . LEU A 1 103 ? 42.666 18.073 47.994 1.00 20.61 144 LEU A O 1
ATOM 700 N N . GLU A 1 104 ? 44.362 17.058 49.049 1.00 26.60 145 GLU A N 1
ATOM 701 C CA . GLU A 1 104 ? 44.051 17.710 50.311 1.00 24.92 145 GLU A CA 1
ATOM 702 C C . GLU A 1 104 ? 44.160 19.228 50.192 1.00 25.51 145 GLU A C 1
ATOM 703 O O . GLU A 1 104 ? 45.073 19.754 49.539 1.00 28.17 145 GLU A O 1
ATOM 709 N N . GLY A 1 105 ? 43.208 19.930 50.802 1.00 24.77 146 GLY A N 1
ATOM 710 C CA . GLY A 1 105 ? 43.099 21.368 50.630 1.00 24.47 146 GLY A CA 1
ATOM 711 C C . GLY A 1 105 ? 42.007 21.762 49.642 1.00 22.84 146 GLY A C 1
ATOM 712 O O . GLY A 1 105 ? 41.584 22.925 49.610 1.00 24.37 146 GLY A O 1
ATOM 713 N N . THR A 1 106 ? 41.570 20.811 48.814 1.00 21.78 147 THR A N 1
ATOM 714 C CA . THR A 1 106 ? 40.403 21.016 47.950 1.00 20.28 147 THR A CA 1
ATOM 715 C C . THR A 1 106 ? 39.142 20.453 48.610 1.00 23.22 147 THR A C 1
ATOM 716 O O . THR A 1 106 ? 39.216 19.706 49.587 1.00 23.72 147 THR A O 1
ATOM 720 N N . SER A 1 107 ? 37.984 20.821 48.076 1.00 22.20 148 SER A N 1
ATOM 721 C CA . SER A 1 107 ? 36.719 20.397 48.651 1.00 22.69 148 SER A CA 1
ATOM 722 C C . SER A 1 107 ? 36.595 18.875 48.603 1.00 21.90 148 SER A C 1
ATOM 723 O O . SER A 1 107 ? 37.038 18.242 47.650 1.00 21.33 148 SER A O 1
ATOM 726 N N . LEU A 1 108 ? 36.013 18.285 49.641 1.00 20.61 149 LEU A N 1
ATOM 727 C CA . LEU A 1 108 ? 35.644 16.879 49.595 1.00 20.34 149 LEU A CA 1
ATOM 728 C C . LEU A 1 108 ? 34.574 16.683 48.510 1.00 19.78 149 LEU A C 1
ATOM 729 O O . LEU A 1 108 ? 33.684 17.512 48.373 1.00 19.97 149 LEU A O 1
ATOM 734 N N . PRO A 1 109 ? 34.646 15.572 47.755 1.00 21.95 150 PRO A N 1
ATOM 735 C CA . PRO A 1 109 ? 33.792 15.331 46.579 1.00 19.89 150 PRO A CA 1
ATOM 736 C C . PRO A 1 109 ? 32.352 14.918 46.879 1.00 24.80 150 PRO A C 1
ATOM 737 O O . PRO A 1 109 ? 31.901 13.863 46.411 1.00 23.19 150 PRO A O 1
ATOM 741 N N . VAL A 1 110 ? 31.640 15.743 47.638 1.00 22.65 151 VAL A N 1
ATOM 742 C CA . VAL A 1 110 ? 30.227 15.513 47.896 1.00 23.79 151 VAL A CA 1
ATOM 743 C C . VAL A 1 110 ? 29.365 16.639 47.313 1.00 27.58 151 VAL A C 1
ATOM 744 O O . VAL A 1 110 ? 28.168 16.702 47.570 1.00 23.19 151 VAL A O 1
ATOM 748 N N . GLY A 1 111 ? 29.977 17.527 46.532 1.00 19.95 152 GLY A N 1
ATOM 749 C CA . GLY A 1 111 ? 29.235 18.578 45.855 1.00 23.51 152 GLY A CA 1
ATOM 750 C C . GLY A 1 111 ? 28.747 19.674 46.793 1.00 26.24 152 GLY A C 1
ATOM 751 O O . GLY A 1 111 ? 29.011 19.644 48.004 1.00 25.23 152 GLY A O 1
ATOM 752 N N . GLY A 1 112 ? 28.046 20.653 46.230 1.00 24.61 153 GLY A N 1
ATOM 753 C CA . GLY A 1 112 ? 27.531 21.760 47.012 1.00 27.35 153 GLY A CA 1
ATOM 754 C C . GLY A 1 112 ? 27.973 23.102 46.471 1.00 24.28 153 GLY A C 1
ATOM 755 O O . GLY A 1 112 ? 28.990 23.202 45.784 1.00 24.39 153 GLY A O 1
ATOM 756 N N . GLU A 1 113 ? 27.201 24.140 46.774 1.00 26.74 154 GLU A N 1
ATOM 757 C CA . GLU A 1 113 ? 27.572 25.496 46.389 1.00 28.77 154 GLU A CA 1
ATOM 758 C C . GLU A 1 113 ? 28.928 25.872 46.976 1.00 25.90 154 GLU A C 1
ATOM 759 O O . GLU A 1 113 ? 29.219 25.567 48.133 1.00 27.15 154 GLU A O 1
ATOM 765 N N . SER A 1 114 ? 29.749 26.527 46.159 1.00 24.38 155 SER A N 1
ATOM 766 C CA . SER A 1 114 ? 31.116 26.914 46.529 1.00 30.18 155 SER A CA 1
ATOM 767 C C . SER A 1 114 ? 31.981 25.719 46.921 1.00 23.90 155 SER A C 1
ATOM 768 O O . SER A 1 114 ? 32.611 25.727 47.969 1.00 26.15 155 SER A O 1
ATOM 771 N N . THR A 1 115 ? 31.993 24.692 46.076 1.00 21.12 156 THR A N 1
ATOM 772 C CA . THR A 1 115 ? 32.899 23.555 46.250 1.00 20.29 156 THR A CA 1
ATOM 773 C C . THR A 1 115 ? 33.687 23.308 44.962 1.00 22.41 156 THR A C 1
ATOM 774 O O . THR A 1 115 ? 33.178 23.534 43.851 1.00 21.35 156 THR A O 1
ATOM 778 N N . HIS A 1 116 ? 34.933 22.867 45.123 1.00 20.61 157 HIS A N 1
ATOM 779 C CA . HIS A 1 116 ? 35.760 22.450 44.002 1.00 21.74 157 HIS A CA 1
ATOM 780 C C . HIS A 1 116 ? 36.706 21.349 44.453 1.00 18.05 157 HIS A C 1
ATOM 781 O O . HIS A 1 116 ? 37.765 21.610 45.035 1.00 18.84 157 HIS A O 1
ATOM 788 N N . ALA A 1 117 ? 36.294 20.112 44.193 1.00 17.47 158 ALA A N 1
ATOM 789 C CA . ALA A 1 117 ? 37.070 18.935 44.568 1.00 20.09 158 ALA A CA 1
ATOM 790 C C . ALA A 1 117 ? 38.031 18.612 43.436 1.00 18.89 158 ALA A C 1
ATOM 791 O O . ALA A 1 117 ? 37.662 18.683 42.265 1.00 18.30 158 ALA A O 1
ATOM 793 N N . VAL A 1 118 ? 39.263 18.256 43.784 1.00 18.66 159 VAL A N 1
ATOM 794 C CA . VAL A 1 118 ? 40.236 17.832 42.785 1.00 19.12 159 VAL A CA 1
ATOM 795 C C . VAL A 1 118 ? 40.620 16.375 42.998 1.00 19.38 159 VAL A C 1
ATOM 796 O O . VAL A 1 118 ? 41.042 15.989 44.086 1.00 17.85 159 VAL A O 1
ATOM 800 N N . LEU A 1 119 ? 40.476 15.573 41.950 1.00 15.30 160 LEU A N 1
ATOM 801 C CA . LEU A 1 119 ? 40.820 14.161 42.009 1.00 18.19 160 LEU A CA 1
ATOM 802 C C . LEU A 1 119 ? 41.904 13.886 40.989 1.00 19.02 160 LEU A C 1
ATOM 803 O O . LEU A 1 119 ? 41.833 14.359 39.841 1.00 16.80 160 LEU A O 1
ATOM 808 N N . THR A 1 120 ? 42.903 13.117 41.397 1.00 15.78 161 THR A N 1
ATOM 809 C CA . THR A 1 120 ? 44.061 12.897 40.534 1.00 18.73 161 THR A CA 1
ATOM 810 C C . THR A 1 120 ? 44.464 11.429 40.420 1.00 17.77 161 THR A C 1
ATOM 811 O O . THR A 1 120 ? 44.322 10.641 41.361 1.00 16.75 161 THR A O 1
ATOM 815 N N . ALA A 1 121 ? 44.972 11.066 39.252 1.00 18.15 162 ALA A N 1
ATOM 816 C CA . ALA A 1 121 ? 45.493 9.725 39.045 1.00 15.12 162 ALA A CA 1
ATOM 817 C C . ALA A 1 121 ? 46.578 9.766 37.975 1.00 19.57 162 ALA A C 1
ATOM 818 O O . ALA A 1 121 ? 46.571 10.640 37.087 1.00 17.63 162 ALA A O 1
ATOM 820 N N . HIS A 1 122 ? 47.494 8.811 38.057 1.00 19.43 163 HIS A N 1
ATOM 821 C CA . HIS A 1 122 ? 48.570 8.669 37.080 1.00 22.74 163 HIS A CA 1
ATOM 822 C C . HIS A 1 122 ? 48.059 8.527 35.650 1.00 20.42 163 HIS A C 1
ATOM 823 O O . HIS A 1 122 ? 47.042 7.888 35.401 1.00 16.96 163 HIS A O 1
ATOM 830 N N . ARG A 1 123 ? 48.777 9.132 34.713 1.00 21.04 164 ARG A N 1
ATOM 831 C CA . ARG A 1 123 ? 48.490 8.962 33.298 1.00 18.02 164 ARG A CA 1
ATOM 832 C C . ARG A 1 123 ? 49.049 7.610 32.836 1.00 25.63 164 ARG A C 1
ATOM 833 O O . ARG A 1 123 ? 49.858 7.537 31.902 1.00 23.30 164 ARG A O 1
ATOM 841 N N . GLY A 1 124 ? 48.638 6.543 33.514 1.00 20.58 165 GLY A N 1
ATOM 842 C CA . GLY A 1 124 ? 49.096 5.214 33.164 1.00 23.41 165 GLY A CA 1
ATOM 843 C C . GLY A 1 124 ? 50.208 4.736 34.077 1.00 26.46 165 GLY A C 1
ATOM 844 O O . GLY A 1 124 ? 51.124 5.492 34.393 1.00 23.40 165 GLY A O 1
ATOM 845 N N . LEU A 1 125 ? 50.096 3.487 34.521 1.00 22.11 166 LEU A N 1
ATOM 846 C CA . LEU A 1 125 ? 51.170 2.783 35.230 1.00 24.86 166 LEU A CA 1
ATOM 847 C C . LEU A 1 125 ? 51.375 1.468 34.497 1.00 24.56 166 LEU A C 1
ATOM 848 O O . LEU A 1 125 ? 50.481 1.009 33.797 1.00 23.10 166 LEU A O 1
ATOM 853 N N . PRO A 1 126 ? 52.549 0.845 34.661 1.00 25.66 167 PRO A N 1
ATOM 854 C CA . PRO A 1 126 ? 52.773 -0.406 33.934 1.00 29.57 167 PRO A CA 1
ATOM 855 C C . PRO A 1 126 ? 51.651 -1.430 34.165 1.00 27.56 167 PRO A C 1
ATOM 856 O O . PRO A 1 126 ? 51.340 -2.201 33.266 1.00 30.13 167 PRO A O 1
ATOM 860 N N . THR A 1 127 ? 51.035 -1.409 35.341 1.00 24.71 168 THR A N 1
ATOM 861 C CA . THR A 1 127 ? 50.031 -2.407 35.686 1.00 27.53 168 THR A CA 1
ATOM 862 C C . THR A 1 127 ? 48.590 -1.888 35.713 1.00 31.04 168 THR A C 1
ATOM 863 O O . THR A 1 127 ? 47.681 -2.642 36.039 1.00 28.74 168 THR A O 1
ATOM 867 N N . ALA A 1 128 ? 48.372 -0.615 35.392 1.00 26.89 169 ALA A N 1
ATOM 868 C CA . ALA A 1 128 ? 47.018 -0.056 35.466 1.00 25.65 169 ALA A CA 1
ATOM 869 C C . ALA A 1 128 ? 46.852 1.142 34.549 1.00 22.02 169 ALA A C 1
ATOM 870 O O . ALA A 1 128 ? 47.713 2.019 34.516 1.00 24.01 169 ALA A O 1
ATOM 872 N N . LYS A 1 129 ? 45.740 1.188 33.816 1.00 25.72 170 LYS A N 1
ATOM 873 C CA . LYS A 1 129 ? 45.501 2.305 32.896 1.00 24.21 170 LYS A CA 1
ATOM 874 C C . LYS A 1 129 ? 45.198 3.598 33.635 1.00 20.97 170 LYS A C 1
ATOM 875 O O . LYS A 1 129 ? 45.734 4.645 33.290 1.00 19.97 170 LYS A O 1
ATOM 881 N N . LEU A 1 130 ? 44.364 3.522 34.667 1.00 18.09 171 LEU A N 1
ATOM 882 C CA . LEU A 1 130 ? 44.011 4.707 35.437 1.00 23.07 171 LEU A CA 1
ATOM 883 C C . LEU A 1 130 ? 43.536 5.815 34.499 1.00 20.88 171 LEU A C 1
ATOM 884 O O . LEU A 1 130 ? 42.601 5.588 33.733 1.00 18.01 171 LEU A O 1
ATOM 889 N N . PHE A 1 131 ? 44.168 6.992 34.539 1.00 16.25 172 PHE A N 1
ATOM 890 C CA . PHE A 1 131 ? 43.724 8.116 33.713 1.00 16.40 172 PHE A CA 1
ATOM 891 C C . PHE A 1 131 ? 44.409 8.190 32.329 1.00 16.78 172 PHE A C 1
ATOM 892 O O . PHE A 1 131 ? 44.443 9.250 31.702 1.00 17.18 172 PHE A O 1
ATOM 900 N N . THR A 1 132 ? 44.949 7.063 31.867 1.00 20.05 173 THR A N 1
ATOM 901 C CA . THR A 1 132 ? 45.631 6.991 30.570 1.00 22.03 173 THR A CA 1
ATOM 902 C C . THR A 1 132 ? 44.831 7.634 29.450 1.00 19.40 173 THR A C 1
ATOM 903 O O . THR A 1 132 ? 45.350 8.465 28.700 1.00 20.12 173 THR A O 1
ATOM 907 N N . ASN A 1 133 ? 43.558 7.262 29.340 1.00 17.63 174 ASN A N 1
ATOM 908 C CA . ASN A 1 133 ? 42.721 7.717 28.236 1.00 17.73 174 ASN A CA 1
ATOM 909 C C . ASN A 1 133 ? 41.934 9.001 28.531 1.00 19.80 174 ASN A C 1
ATOM 910 O O . ASN A 1 133 ? 40.959 9.307 27.846 1.00 16.67 174 ASN A O 1
ATOM 915 N N . LEU A 1 134 ? 42.362 9.754 29.542 1.00 18.88 175 LEU A N 1
ATOM 916 C CA . LEU A 1 134 ? 41.646 10.961 29.929 1.00 18.00 175 LEU A CA 1
ATOM 917 C C . LEU A 1 134 ? 41.610 12.000 28.782 1.00 19.27 175 LEU A C 1
ATOM 918 O O . LEU A 1 134 ? 40.704 12.821 28.709 1.00 17.13 175 LEU A O 1
ATOM 923 N N . ASP A 1 135 ? 42.589 11.943 27.885 1.00 16.85 176 ASP A N 1
ATOM 924 C CA . ASP A 1 135 ? 42.611 12.818 26.710 1.00 18.57 176 ASP A CA 1
ATOM 925 C C . ASP A 1 135 ? 41.445 12.591 25.752 1.00 20.45 176 ASP A C 1
ATOM 926 O O . ASP A 1 135 ? 41.181 13.418 24.883 1.00 19.29 176 ASP A O 1
ATOM 931 N N . LYS A 1 136 ? 40.749 11.467 25.884 1.00 16.82 177 LYS A N 1
ATOM 932 C CA . LYS A 1 136 ? 39.625 11.207 24.992 1.00 14.72 177 LYS A CA 1
ATOM 933 C C . LYS A 1 136 ? 38.301 11.810 25.495 1.00 18.12 177 LYS A C 1
ATOM 934 O O . LYS A 1 136 ? 37.302 11.825 24.771 1.00 20.94 177 LYS A O 1
ATOM 940 N N . VAL A 1 137 ? 38.284 12.280 26.738 1.00 16.91 178 VAL A N 1
ATOM 941 C CA . VAL A 1 137 ? 37.100 12.941 27.261 1.00 17.76 178 VAL A CA 1
ATOM 942 C C . VAL A 1 137 ? 37.000 14.315 26.593 1.00 20.82 178 VAL A C 1
ATOM 943 O O . VAL A 1 137 ? 38.005 15.011 26.457 1.00 22.65 178 VAL A O 1
ATOM 947 N N . THR A 1 138 ? 35.798 14.696 26.152 1.00 16.32 179 THR A N 1
ATOM 948 C CA . THR A 1 138 ? 35.602 16.001 25.512 1.00 14.36 179 THR A CA 1
ATOM 949 C C . THR A 1 138 ? 34.571 16.822 26.274 1.00 17.12 179 THR A C 1
ATOM 950 O O . THR A 1 138 ? 33.846 16.293 27.114 1.00 17.10 179 THR A O 1
ATOM 954 N N . VAL A 1 139 ? 34.513 18.127 26.021 1.00 16.88 180 VAL A N 1
ATOM 955 C CA . VAL A 1 139 ? 33.494 18.921 26.692 1.00 16.58 180 VAL A CA 1
ATOM 956 C C . VAL A 1 139 ? 32.119 18.357 26.366 1.00 17.79 180 VAL A C 1
ATOM 957 O O . VAL A 1 139 ? 31.847 17.959 25.234 1.00 17.66 180 VAL A O 1
ATOM 961 N N . GLY A 1 140 ? 31.258 18.304 27.374 1.00 16.41 181 GLY A N 1
ATOM 962 C CA . GLY A 1 140 ? 29.912 17.787 27.190 1.00 15.59 181 GLY A CA 1
ATOM 963 C C . GLY A 1 140 ? 29.803 16.347 27.664 1.00 19.93 181 GLY A C 1
ATOM 964 O O . GLY A 1 140 ? 28.691 15.855 27.906 1.00 20.19 181 GLY A O 1
ATOM 965 N N . ASP A 1 141 ? 30.944 15.662 27.800 1.00 12.89 182 ASP A N 1
ATOM 966 C CA . ASP A 1 141 ? 30.935 14.330 28.399 1.00 15.66 182 ASP A CA 1
ATOM 967 C C . ASP A 1 141 ? 30.623 14.471 29.883 1.00 20.68 182 ASP A C 1
ATOM 968 O O . ASP A 1 141 ? 30.774 15.555 30.454 1.00 17.38 182 ASP A O 1
ATOM 973 N N . ARG A 1 142 ? 30.219 13.371 30.511 1.00 13.77 183 ARG A N 1
ATOM 974 C CA . ARG A 1 142 ? 29.893 13.383 31.935 1.00 15.16 183 ARG A CA 1
ATOM 975 C C . ARG A 1 142 ? 30.734 12.403 32.745 1.00 17.64 183 ARG A C 1
ATOM 976 O O . ARG A 1 142 ? 31.230 11.398 32.222 1.00 17.47 183 ARG A O 1
ATOM 984 N N . PHE A 1 143 ? 30.949 12.738 34.009 1.00 15.24 184 PHE A N 1
ATOM 985 C CA . PHE A 1 143 ? 31.528 11.779 34.944 1.00 13.56 184 PHE A CA 1
ATOM 986 C C . PHE A 1 143 ? 30.769 11.863 36.245 1.00 15.39 184 PHE A C 1
ATOM 987 O O . PHE A 1 143 ? 29.987 12.806 36.456 1.00 16.94 184 PHE A O 1
ATOM 995 N N . TYR A 1 144 ? 30.990 10.866 37.098 1.00 15.29 185 TYR A N 1
ATOM 996 C CA . TYR A 1 144 ? 30.121 10.601 38.240 1.00 17.73 185 TYR A CA 1
ATOM 997 C C . TYR A 1 144 ? 30.965 10.192 39.424 1.00 17.50 185 TYR A C 1
ATOM 998 O O . TYR A 1 144 ? 31.998 9.521 39.266 1.00 20.21 185 TYR A O 1
ATOM 1007 N N . ILE A 1 145 ? 30.536 10.614 40.605 1.00 16.53 186 ILE A N 1
ATOM 1008 C CA . ILE A 1 145 ? 31.222 10.260 41.833 1.00 17.24 186 ILE A CA 1
ATOM 1009 C C . ILE A 1 145 ? 30.209 9.615 42.749 1.00 18.09 186 ILE A C 1
ATOM 1010 O O . ILE A 1 145 ? 29.137 10.181 43.000 1.00 19.72 186 ILE A O 1
ATOM 1015 N N . GLU A 1 146 ? 30.530 8.417 43.220 1.00 17.54 187 GLU A N 1
ATOM 1016 C CA . GLU A 1 146 ? 29.672 7.724 44.167 1.00 19.53 187 GLU A CA 1
ATOM 1017 C C . GLU A 1 146 ? 30.373 7.783 45.508 1.00 19.94 187 GLU A C 1
ATOM 1018 O O . GLU A 1 146 ? 31.525 7.343 45.627 1.00 21.95 187 GLU A O 1
ATOM 1024 N N . HIS A 1 147 ? 29.704 8.362 46.500 1.00 17.02 188 HIS A N 1
ATOM 1025 C CA . HIS A 1 147 ? 30.260 8.464 47.845 1.00 20.15 188 HIS A CA 1
ATOM 1026 C C . HIS A 1 147 ? 29.285 7.842 48.844 1.00 22.98 188 HIS A C 1
ATOM 1027 O O . HIS A 1 147 ? 28.345 7.180 48.444 1.00 22.03 188 HIS A O 1
ATOM 1034 N N . ILE A 1 148 ? 29.508 8.045 50.136 1.00 22.30 189 ILE A N 1
ATOM 1035 C CA . ILE A 1 148 ? 28.683 7.383 51.153 1.00 25.11 189 ILE A CA 1
ATOM 1036 C C . ILE A 1 148 ? 27.199 7.773 51.066 1.00 28.39 189 ILE A C 1
ATOM 1037 O O . ILE A 1 148 ? 26.316 7.026 51.506 1.00 27.08 189 ILE A O 1
ATOM 1042 N N . GLY A 1 149 ? 26.930 8.934 50.478 1.00 24.60 190 GLY A N 1
ATOM 1043 C CA . GLY A 1 149 ? 25.571 9.447 50.371 1.00 27.80 190 GLY A CA 1
ATOM 1044 C C . GLY A 1 149 ? 24.850 9.215 49.053 1.00 32.02 190 GLY A C 1
ATOM 1045 O O . GLY A 1 149 ? 23.694 9.619 48.909 1.00 36.16 190 GLY A O 1
ATOM 1046 N N . GLY A 1 150 ? 25.508 8.566 48.094 1.00 26.31 191 GLY A N 1
ATOM 1047 C CA . GLY A 1 150 ? 24.898 8.308 46.797 1.00 24.07 191 GLY A CA 1
ATOM 1048 C C . GLY A 1 150 ? 25.781 8.722 45.622 1.00 26.58 191 GLY A C 1
ATOM 1049 O O . GLY A 1 150 ? 27.000 8.819 45.765 1.00 24.78 191 GLY A O 1
ATOM 1050 N N . LYS A 1 151 ? 25.174 8.965 44.461 1.00 23.15 192 LYS A N 1
ATOM 1051 C CA . LYS A 1 151 ? 25.928 9.286 43.250 1.00 22.51 192 LYS A CA 1
ATOM 1052 C C . LYS A 1 151 ? 25.569 10.681 42.723 1.00 22.68 192 LYS A C 1
ATOM 1053 O O . LYS A 1 151 ? 24.397 11.031 42.624 1.00 20.22 192 LYS A O 1
ATOM 1059 N N . ILE A 1 152 ? 26.584 11.481 42.411 1.00 20.02 193 ILE A N 1
ATOM 1060 C CA . ILE A 1 152 ? 26.380 12.816 41.842 1.00 18.16 193 ILE A CA 1
ATOM 1061 C C . ILE A 1 152 ? 27.051 12.892 40.465 1.00 20.14 193 ILE A C 1
ATOM 1062 O O . ILE A 1 152 ? 27.984 12.138 40.183 1.00 17.43 193 ILE A O 1
ATOM 1067 N N . ALA A 1 153 ? 26.562 13.785 39.613 1.00 20.10 194 ALA A N 1
ATOM 1068 C CA . ALA A 1 153 ? 26.995 13.851 38.223 1.00 16.59 194 ALA A CA 1
ATOM 1069 C C . ALA A 1 153 ? 27.610 15.209 37.914 1.00 19.83 194 ALA A C 1
ATOM 1070 O O . ALA A 1 153 ? 27.166 16.234 38.455 1.00 19.63 194 ALA A O 1
ATOM 1072 N N . TYR A 1 154 ? 28.619 15.200 37.039 1.00 14.80 195 TYR A N 1
ATOM 1073 C CA . TYR A 1 154 ? 29.267 16.407 36.516 1.00 15.11 195 TYR A CA 1
ATOM 1074 C C . TYR A 1 154 ? 29.358 16.352 34.994 1.00 14.40 195 TYR A C 1
ATOM 1075 O O . TYR A 1 154 ? 29.594 15.291 34.410 1.00 16.84 195 TYR A O 1
ATOM 1084 N N . GLN A 1 155 ? 29.176 17.498 34.348 1.00 15.75 196 GLN A N 1
ATOM 1085 C CA . GLN A 1 155 ? 29.360 17.588 32.902 1.00 16.94 196 GLN A CA 1
ATOM 1086 C C . GLN A 1 155 ? 30.579 18.438 32.600 1.00 17.22 196 GLN A C 1
ATOM 1087 O O . GLN A 1 155 ? 30.680 19.573 33.075 1.00 19.23 196 GLN A O 1
ATOM 1093 N N . VAL A 1 156 ? 31.494 17.892 31.803 1.00 15.20 197 VAL A N 1
ATOM 1094 C CA . VAL A 1 156 ? 32.759 18.565 31.489 1.00 14.86 197 VAL A CA 1
ATOM 1095 C C . VAL A 1 156 ? 32.514 19.902 30.803 1.00 17.37 197 VAL A C 1
ATOM 1096 O O . VAL A 1 156 ? 31.855 19.968 29.769 1.00 15.17 197 VAL A O 1
ATOM 1100 N N . ASP A 1 157 ? 33.037 20.972 31.396 1.00 13.31 198 ASP A N 1
ATOM 1101 C CA . ASP A 1 157 ? 32.884 22.298 30.824 1.00 16.59 198 ASP A CA 1
ATOM 1102 C C . ASP A 1 157 ? 34.205 22.965 30.435 1.00 17.51 198 ASP A C 1
ATOM 1103 O O . ASP A 1 157 ? 34.203 23.978 29.735 1.00 18.72 198 ASP A O 1
ATOM 1108 N N . GLN A 1 158 ? 35.329 22.394 30.862 1.00 16.93 199 GLN A N 1
ATOM 1109 C CA . GLN A 1 158 ? 36.613 23.014 30.591 1.00 17.01 199 GLN A CA 1
ATOM 1110 C C . GLN A 1 158 ? 37.716 21.976 30.647 1.00 20.48 199 GLN A C 1
ATOM 1111 O O . GLN A 1 158 ? 37.772 21.166 31.579 1.00 18.35 199 GLN A O 1
ATOM 1117 N N . ILE A 1 159 ? 38.552 21.976 29.618 1.00 14.58 200 ILE A N 1
ATOM 1118 C CA . ILE A 1 159 ? 39.736 21.109 29.565 1.00 13.03 200 ILE A CA 1
ATOM 1119 C C . ILE A 1 159 ? 40.939 22.019 29.337 1.00 16.11 200 ILE A C 1
ATOM 1120 O O . ILE A 1 159 ? 40.927 22.827 28.406 1.00 19.51 200 ILE A O 1
ATOM 1125 N N . LYS A 1 160 ? 41.970 21.894 30.178 1.00 14.95 201 LYS A N 1
ATOM 1126 C CA . LYS A 1 160 ? 43.068 22.856 30.194 1.00 15.63 201 LYS A CA 1
ATOM 1127 C C . LYS A 1 160 ? 44.386 22.131 30.382 1.00 15.74 201 LYS A C 1
ATOM 1128 O O . LYS A 1 160 ? 44.445 21.152 31.121 1.00 15.81 201 LYS A O 1
ATOM 1134 N N . VAL A 1 161 ? 45.439 22.621 29.735 1.00 15.23 202 VAL A N 1
ATOM 1135 C CA . VAL A 1 161 ? 46.787 22.106 29.981 1.00 12.91 202 VAL A CA 1
ATOM 1136 C C . VAL A 1 161 ? 47.613 23.212 30.625 1.00 18.47 202 VAL A C 1
ATOM 1137 O O . VAL A 1 161 ? 47.640 24.351 30.130 1.00 19.91 202 VAL A O 1
ATOM 1141 N N . ILE A 1 162 ? 48.270 22.891 31.735 1.00 19.77 203 ILE A N 1
ATOM 1142 C CA . ILE A 1 162 ? 49.085 23.876 32.443 1.00 22.66 203 ILE A CA 1
ATOM 1143 C C . ILE A 1 162 ? 50.43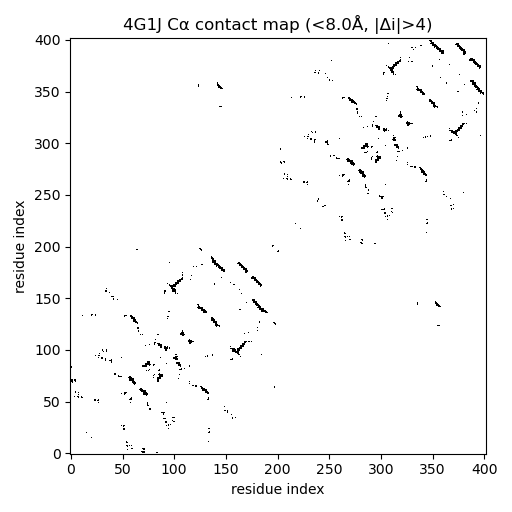8 23.307 32.841 1.00 23.69 203 ILE A C 1
ATOM 1144 O O . ILE A 1 162 ? 50.660 22.081 32.794 1.00 18.40 203 ILE A O 1
ATOM 1149 N N . ALA A 1 163 ? 51.335 24.204 33.253 1.00 24.73 204 ALA A N 1
ATOM 1150 C CA . ALA A 1 163 ? 52.633 23.807 33.780 1.00 22.00 204 ALA A CA 1
ATOM 1151 C C . ALA A 1 163 ? 52.460 23.330 35.213 1.00 24.85 204 ALA A C 1
ATOM 1152 O O . ALA A 1 163 ? 51.505 23.696 35.885 1.00 25.91 204 ALA A O 1
ATOM 1154 N N . PRO A 1 164 ? 53.392 22.509 35.690 1.00 27.42 205 PRO A N 1
ATOM 1155 C CA . PRO A 1 164 ? 53.275 21.942 37.040 1.00 30.93 205 PRO A CA 1
ATOM 1156 C C . PRO A 1 164 ? 53.205 22.972 38.181 1.00 35.43 205 PRO A C 1
ATOM 1157 O O . PRO A 1 164 ? 52.710 22.641 39.255 1.00 44.06 205 PRO A O 1
ATOM 1161 N N . ASP A 1 165 ? 53.692 24.187 37.979 1.00 37.16 206 ASP A N 1
ATOM 1162 C CA . ASP A 1 165 ? 53.744 25.130 39.102 1.00 46.55 206 ASP A CA 1
ATOM 1163 C C . ASP A 1 165 ? 52.576 26.124 39.169 1.00 48.41 206 ASP A C 1
ATOM 1164 O O . ASP A 1 165 ? 52.642 27.119 39.892 1.00 47.26 206 ASP A O 1
ATOM 1169 N N . GLN A 1 166 ? 51.506 25.843 38.427 1.00 44.74 207 GLN A N 1
ATOM 1170 C CA . GLN A 1 166 ? 50.319 26.692 38.437 1.00 40.44 207 GLN A CA 1
ATOM 1171 C C . GLN A 1 166 ? 49.118 25.943 39.012 1.00 42.97 207 GLN A C 1
ATOM 1172 O O . GLN A 1 166 ? 48.591 25.040 38.374 1.00 42.96 207 GLN A O 1
ATOM 1178 N N . LEU A 1 167 ? 48.687 26.311 40.214 1.00 35.05 208 LEU A N 1
ATOM 1179 C CA . LEU A 1 167 ? 47.545 25.636 40.833 1.00 40.70 208 LEU A CA 1
ATOM 1180 C C . LEU A 1 167 ? 46.290 26.511 40.980 1.00 37.20 208 LEU A C 1
ATOM 1181 O O . LEU A 1 167 ? 45.256 26.044 41.454 1.00 34.11 208 LEU A O 1
ATOM 1186 N N . GLU A 1 168 ? 46.385 27.752 40.512 1.00 31.45 209 GLU A N 1
ATOM 1187 C CA . GLU A 1 168 ? 45.283 28.711 40.561 1.00 27.64 209 GLU A CA 1
ATOM 1188 C C . GLU A 1 168 ? 43.936 28.166 40.074 1.00 26.31 209 GLU A C 1
ATOM 1189 O O . GLU A 1 168 ? 42.891 28.573 40.566 1.00 29.33 209 GLU A O 1
ATOM 1195 N N . ASP A 1 169 ? 43.961 27.267 39.097 1.00 25.02 210 ASP A N 1
ATOM 1196 C CA . ASP A 1 169 ? 42.719 26.721 38.537 1.00 28.24 210 ASP A CA 1
ATOM 1197 C C . ASP A 1 169 ? 42.032 25.757 39.502 1.00 26.11 210 ASP A C 1
ATOM 1198 O O . ASP A 1 169 ? 40.872 25.377 39.297 1.00 26.30 210 ASP A O 1
ATOM 1203 N N . LEU A 1 170 ? 42.747 25.371 40.553 1.00 21.97 211 LEU A N 1
ATOM 1204 C CA . LEU A 1 170 ? 42.305 24.282 41.423 1.00 25.55 211 LEU A CA 1
ATOM 1205 C C . LEU A 1 170 ? 41.561 24.773 42.664 1.00 28.69 211 LEU A C 1
ATOM 1206 O O . LEU A 1 170 ? 41.071 23.974 43.463 1.00 26.06 211 LEU A O 1
ATOM 1211 N N . TYR A 1 171 ? 41.471 26.088 42.823 1.00 24.20 212 TYR A N 1
ATOM 1212 C CA . TYR A 1 171 ? 40.800 26.656 43.988 1.00 28.52 212 TYR A CA 1
ATOM 1213 C C . TYR A 1 171 ? 39.273 26.734 43.842 1.00 25.04 212 TYR A C 1
ATOM 1214 O O . TYR A 1 171 ? 38.723 26.588 42.751 1.00 25.76 212 TYR A O 1
ATOM 1223 N N . VAL A 1 172 ? 38.595 26.966 44.958 1.00 25.63 213 VAL A N 1
ATOM 1224 C CA . VAL A 1 172 ? 37.143 27.124 44.959 1.00 24.77 213 VAL A CA 1
ATOM 1225 C C . VAL A 1 172 ? 36.665 28.322 44.132 1.00 29.06 213 VAL A C 1
ATOM 1226 O O . VAL A 1 172 ? 37.218 29.427 44.212 1.00 25.76 213 VAL A O 1
ATOM 1230 N N . ILE A 1 173 ? 35.637 28.096 43.326 1.00 26.38 214 ILE A N 1
ATOM 1231 C CA . ILE A 1 173 ? 34.961 29.192 42.645 1.00 29.89 214 ILE A CA 1
ATOM 1232 C C . ILE A 1 173 ? 33.645 29.466 43.360 1.00 30.59 214 ILE A C 1
ATOM 1233 O O . ILE A 1 173 ? 32.749 28.626 43.362 1.00 27.74 214 ILE A O 1
ATOM 1238 N N . GLN A 1 174 ? 33.543 30.638 43.985 1.00 32.87 215 GLN A N 1
ATOM 1239 C CA . GLN A 1 174 ? 32.369 30.985 44.785 1.00 30.68 215 GLN A CA 1
ATOM 1240 C C . GLN A 1 174 ? 31.078 30.876 43.994 1.00 28.98 215 GLN A C 1
ATOM 1241 O O . GLN A 1 174 ? 31.006 31.300 42.845 1.00 28.93 215 GLN A O 1
ATOM 1247 N N . GLY A 1 175 ? 30.063 30.295 44.623 1.00 27.71 216 GLY A N 1
ATOM 1248 C CA . GLY A 1 175 ? 28.766 30.127 44.006 1.00 29.46 216 GLY A CA 1
ATOM 1249 C C . GLY A 1 175 ? 28.652 28.942 43.065 1.00 30.00 216 GLY A C 1
ATOM 1250 O O . GLY A 1 175 ? 27.593 28.719 42.489 1.00 28.00 216 GLY A O 1
ATOM 1251 N N . GLU A 1 176 ? 29.727 28.176 42.907 1.00 25.73 217 GLU A N 1
ATOM 1252 C CA . GLU A 1 176 ? 29.739 27.107 41.906 1.00 27.66 217 GLU A CA 1
ATOM 1253 C C . GLU A 1 176 ? 30.115 25.742 42.480 1.00 25.35 217 GLU A C 1
ATOM 1254 O O . GLU A 1 176 ? 30.676 25.647 43.568 1.00 25.19 217 GLU A O 1
ATOM 1260 N N . ASP A 1 177 ? 29.829 24.690 41.716 1.00 21.22 218 ASP A N 1
ATOM 1261 C CA . ASP A 1 177 ? 30.059 23.313 42.150 1.00 22.75 218 ASP A CA 1
ATOM 1262 C C . ASP A 1 177 ? 30.827 22.575 41.046 1.00 21.78 218 ASP A C 1
ATOM 1263 O O . ASP A 1 177 ? 30.243 22.199 40.019 1.00 20.04 218 ASP A O 1
ATOM 1268 N N . HIS A 1 178 ? 32.134 22.412 41.250 1.00 19.22 219 HIS A N 1
ATOM 1269 C CA . HIS A 1 178 ? 33.024 21.809 40.256 1.00 19.75 219 HIS A CA 1
ATOM 1270 C C . HIS A 1 178 ? 33.841 20.648 40.792 1.00 18.82 219 HIS A C 1
ATOM 1271 O O . HIS A 1 178 ? 34.114 20.571 41.987 1.00 20.70 219 HIS A O 1
ATOM 1278 N N . VAL A 1 179 ? 34.232 19.751 39.889 1.00 16.09 220 VAL A N 1
ATOM 1279 C CA . VAL A 1 179 ? 35.247 18.745 40.179 1.00 13.71 220 VAL A CA 1
ATOM 1280 C C . VAL A 1 179 ? 36.238 18.741 39.032 1.00 16.69 220 VAL A C 1
ATOM 1281 O O . VAL A 1 179 ? 35.847 18.754 37.868 1.00 16.18 220 VAL A O 1
ATOM 1285 N N . THR A 1 180 ? 37.524 18.730 39.363 1.00 15.01 221 THR A N 1
ATOM 1286 C CA . THR A 1 180 ? 38.546 18.609 38.338 1.00 16.14 221 THR A CA 1
ATOM 1287 C C . THR A 1 180 ? 39.254 17.265 38.443 1.00 18.64 221 THR A C 1
ATOM 1288 O O . THR A 1 180 ? 39.715 16.863 39.532 1.00 20.32 221 THR A O 1
ATOM 1292 N N . LEU A 1 181 ? 39.318 16.562 37.313 1.00 16.08 222 LEU A N 1
ATOM 1293 C CA . LEU A 1 181 ? 40.167 15.384 37.180 1.00 17.39 222 LEU A CA 1
ATOM 1294 C C . LEU A 1 181 ? 41.527 15.824 36.639 1.00 18.51 222 LEU A C 1
ATOM 1295 O O . LEU A 1 181 ? 41.635 16.376 35.528 1.00 15.62 222 LEU A O 1
ATOM 1300 N N . LEU A 1 182 ? 42.560 15.558 37.431 1.00 19.23 223 LEU A N 1
ATOM 1301 C CA . LEU A 1 182 ? 43.902 16.056 37.181 1.00 16.35 223 LEU A CA 1
ATOM 1302 C C . LEU A 1 182 ? 44.864 14.902 36.878 1.00 16.24 223 LEU A C 1
ATOM 1303 O O . LEU A 1 182 ? 44.949 13.927 37.637 1.00 18.70 223 LEU A O 1
ATOM 1308 N N . THR A 1 183 ? 45.588 15.003 35.769 1.00 14.30 224 THR A N 1
ATOM 1309 C CA . THR A 1 183 ? 46.612 14.000 35.452 1.00 19.08 224 THR A CA 1
ATOM 1310 C C . THR A 1 183 ? 47.788 14.653 34.717 1.00 17.38 224 THR A C 1
ATOM 1311 O O . THR A 1 183 ? 47.822 15.878 34.570 1.00 16.96 224 THR A O 1
ATOM 1315 N N . CYS A 1 184 ? 48.778 13.865 34.303 1.00 15.66 225 CYS A N 1
ATOM 1316 C CA . CYS A 1 184 ? 49.914 14.422 33.581 1.00 19.31 225 CYS A CA 1
ATOM 1317 C C . CYS A 1 184 ? 49.765 14.243 32.076 1.00 19.11 225 CYS A C 1
ATOM 1318 O O . CYS A 1 184 ? 49.018 13.364 31.627 1.00 20.82 225 CYS A O 1
ATOM 1321 N N . THR A 1 185 ? 50.481 15.070 31.309 1.00 15.65 226 THR A N 1
ATOM 1322 C CA . THR A 1 185 ? 50.448 15.028 29.843 1.00 17.03 226 THR A CA 1
ATOM 1323 C C . THR A 1 185 ? 51.714 15.688 29.265 1.00 21.91 226 THR A C 1
ATOM 1324 O O . THR A 1 185 ? 52.386 16.449 29.963 1.00 21.13 226 THR A O 1
ATOM 1328 N N . PRO A 1 186 ? 52.091 15.361 28.015 1.00 20.01 227 PRO A N 1
ATOM 1329 C CA . PRO A 1 186 ? 51.552 14.346 27.100 1.00 19.34 227 PRO A CA 1
ATOM 1330 C C . PRO A 1 186 ? 51.826 12.930 27.602 1.00 20.53 227 PRO A C 1
ATOM 1331 O O . PRO A 1 186 ? 52.638 12.745 28.522 1.00 20.47 227 PRO A O 1
ATOM 1335 N N . TYR A 1 187 ? 51.155 11.956 26.990 1.00 19.19 228 TYR A N 1
ATOM 1336 C CA . TYR A 1 187 ? 51.275 10.550 27.373 1.00 18.88 228 TYR A CA 1
ATOM 1337 C C . TYR A 1 187 ? 52.731 10.102 27.277 1.00 23.67 228 TYR A C 1
ATOM 1338 O O . TYR A 1 187 ? 53.382 10.343 26.254 1.00 18.11 228 TYR A O 1
ATOM 1347 N N . MET A 1 188 ? 53.222 9.474 28.351 1.00 18.34 229 MET A N 1
ATOM 1348 C CA . MET A 1 188 ? 54.615 8.993 28.463 1.00 23.16 229 MET A CA 1
ATOM 1349 C C . MET A 1 188 ? 55.705 10.075 28.579 1.00 22.41 229 MET A C 1
ATOM 1350 O O . MET A 1 188 ? 56.911 9.773 28.609 1.00 22.45 229 MET A O 1
ATOM 1355 N N . ILE A 1 189 ? 55.282 11.330 28.680 1.00 19.13 230 ILE A N 1
ATOM 1356 C CA . ILE A 1 189 ? 56.203 12.445 28.849 1.00 19.74 230 ILE A CA 1
ATOM 1357 C C . ILE A 1 189 ? 55.949 13.139 30.182 1.00 20.79 230 ILE A C 1
ATOM 1358 O O . ILE A 1 189 ? 56.869 13.338 30.975 1.00 22.68 230 ILE A O 1
ATOM 1363 N N . ASN A 1 190 ? 54.698 13.532 30.406 1.00 21.33 231 ASN A N 1
ATOM 1364 C CA . ASN A 1 190 ? 54.256 14.038 31.702 1.00 19.95 231 ASN A CA 1
ATOM 1365 C C . ASN A 1 190 ? 54.880 15.357 32.145 1.00 19.45 231 ASN A C 1
ATOM 1366 O O . ASN A 1 190 ? 55.000 15.614 33.342 1.00 20.55 231 ASN A O 1
ATOM 1371 N N . SER A 1 191 ? 55.257 16.193 31.181 1.00 17.05 232 SER A N 1
ATOM 1372 C CA . SER A 1 191 ? 55.857 17.499 31.474 1.00 18.66 232 SER A CA 1
ATOM 1373 C C . SER A 1 191 ? 54.850 18.546 31.952 1.00 23.53 232 SER A C 1
ATOM 1374 O O . SER A 1 191 ? 55.219 19.565 32.556 1.00 20.29 232 SER A O 1
ATOM 1377 N N . HIS A 1 192 ? 53.580 18.305 31.654 1.00 19.67 233 HIS A N 1
ATOM 1378 C CA . HIS A 1 192 ? 52.523 19.260 31.959 1.00 17.58 233 HIS A CA 1
ATOM 1379 C C . HIS A 1 192 ? 51.389 18.558 32.698 1.00 17.92 233 HIS A C 1
ATOM 1380 O O . HIS A 1 192 ? 51.449 17.345 32.918 1.00 17.58 233 HIS A O 1
ATOM 1387 N N . ARG A 1 193 ? 50.359 19.313 33.079 1.00 18.71 234 ARG A N 1
ATOM 1388 C CA . ARG A 1 193 ? 49.199 18.730 33.739 1.00 16.80 234 ARG A CA 1
ATOM 1389 C C . ARG A 1 193 ? 47.950 18.975 32.883 1.00 16.57 234 ARG A C 1
ATOM 1390 O O . ARG A 1 193 ? 47.768 20.068 32.331 1.00 19.12 234 ARG A O 1
ATOM 1398 N N . LEU A 1 194 ? 47.151 17.932 32.731 1.00 14.01 235 LEU A N 1
ATOM 1399 C CA . LEU A 1 194 ? 45.857 17.986 32.046 1.00 16.92 235 LEU A CA 1
ATOM 1400 C C . LEU A 1 194 ? 44.755 18.056 33.098 1.00 19.67 235 LEU A C 1
ATOM 1401 O O . LEU A 1 194 ? 44.678 17.196 33.979 1.00 15.49 235 LEU A O 1
ATOM 1406 N N . LEU A 1 195 ? 43.905 19.074 32.998 1.00 16.58 236 LEU A N 1
ATOM 1407 C CA . LEU A 1 195 ? 42.803 19.287 33.936 1.00 15.86 236 LEU A CA 1
ATOM 1408 C C . LEU A 1 195 ? 41.491 19.184 33.173 1.00 17.02 236 LEU A C 1
ATOM 1409 O O . LEU A 1 195 ? 41.247 19.974 32.267 1.00 15.91 236 LEU A O 1
ATOM 1414 N N . VAL A 1 196 ? 40.663 18.205 33.533 1.00 13.76 237 VAL A N 1
ATOM 1415 C CA . VAL A 1 196 ? 39.357 18.015 32.911 1.00 10.89 237 VAL A CA 1
ATOM 1416 C C . VAL A 1 196 ? 38.345 18.386 33.975 1.00 14.39 237 VAL A C 1
ATOM 1417 O O . VAL A 1 196 ? 38.198 17.673 34.960 1.00 15.89 237 VAL A O 1
ATOM 1421 N N . ARG A 1 197 ? 37.675 19.520 33.798 1.00 14.40 238 ARG A N 1
ATOM 1422 C CA . ARG A 1 197 ? 36.793 20.040 34.832 1.00 14.40 238 ARG A CA 1
ATOM 1423 C C . ARG A 1 197 ? 35.350 19.823 34.451 1.00 15.79 238 ARG A C 1
ATOM 1424 O O . ARG A 1 197 ? 34.981 19.998 33.298 1.00 16.63 238 ARG A O 1
ATOM 1432 N N . GLY A 1 198 ? 34.543 19.437 35.431 1.00 13.16 239 GLY A N 1
ATOM 1433 C CA . GLY A 1 198 ? 33.110 19.322 35.243 1.00 14.87 239 GLY A CA 1
ATOM 1434 C C . GLY A 1 198 ? 32.347 20.246 36.174 1.00 17.24 239 GLY A C 1
ATOM 1435 O O . GLY A 1 198 ? 32.872 20.702 37.198 1.00 17.99 239 GLY A O 1
ATOM 1436 N N . LYS A 1 199 ? 31.097 20.510 35.813 1.00 17.11 240 LYS A N 1
ATOM 1437 C CA . LYS A 1 199 ? 30.176 21.310 36.615 1.00 21.07 240 LYS A CA 1
ATOM 1438 C C . LYS A 1 199 ? 28.969 20.455 37.005 1.00 17.43 240 LYS A C 1
ATOM 1439 O O . LYS A 1 199 ? 28.466 19.701 36.184 1.00 19.54 240 LYS A O 1
ATOM 1445 N N . ARG A 1 200 ? 28.510 20.567 38.255 1.00 17.61 241 ARG A N 1
ATOM 1446 C CA . ARG A 1 200 ? 27.394 19.767 38.748 1.00 21.00 241 ARG A CA 1
ATOM 1447 C C . ARG A 1 200 ? 26.167 19.887 37.854 1.00 19.23 241 ARG A C 1
ATOM 1448 O O . ARG A 1 200 ? 25.829 20.980 37.403 1.00 21.49 241 ARG A O 1
ATOM 1456 N N . ILE A 1 201 ? 25.517 18.755 37.596 1.00 18.06 242 ILE A N 1
ATOM 1457 C CA . ILE A 1 201 ? 24.220 18.733 36.926 1.00 20.21 242 ILE A CA 1
ATOM 1458 C C . ILE A 1 201 ? 23.290 17.825 37.730 1.00 24.18 242 ILE A C 1
ATOM 1459 O O . ILE A 1 201 ? 23.750 16.933 38.436 1.00 24.46 242 ILE A O 1
ATOM 1464 N N . PRO A 1 202 ? 21.973 18.054 37.627 1.00 25.69 243 PRO A N 1
ATOM 1465 C CA . PRO A 1 202 ? 21.019 17.214 38.359 1.00 31.45 243 PRO A CA 1
ATOM 1466 C C . PRO A 1 202 ? 21.129 15.767 37.897 1.00 31.07 243 PRO A C 1
ATOM 1467 O O . PRO A 1 202 ? 21.390 15.518 36.716 1.00 31.52 243 PRO A O 1
ATOM 1471 N N . TYR A 1 203 ? 20.957 14.828 38.818 1.00 25.19 244 TYR A N 1
ATOM 1472 C CA . TYR A 1 203 ? 21.049 13.419 38.478 1.00 24.25 244 TYR A CA 1
ATOM 1473 C C . TYR A 1 203 ? 20.417 12.526 39.542 1.00 28.23 244 TYR A C 1
ATOM 1474 O O . TYR A 1 203 ? 20.616 12.726 40.735 1.00 28.75 244 TYR A O 1
ATOM 1483 N N . VAL A 1 204 ? 19.651 11.540 39.089 1.00 31.36 245 VAL A N 1
ATOM 1484 C CA . VAL A 1 204 ? 19.102 10.507 39.951 1.00 27.28 245 VAL A CA 1
ATOM 1485 C C . VAL A 1 204 ? 19.382 9.178 39.272 1.00 32.26 245 VAL A C 1
ATOM 1486 O O . VAL A 1 204 ? 19.120 9.019 38.080 1.00 32.13 245 VAL A O 1
ATOM 1490 N N . GLU A 1 205 ? 19.930 8.224 40.013 1.00 33.86 246 GLU A N 1
ATOM 1491 C CA . GLU A 1 205 ? 20.344 6.973 39.393 1.00 34.89 246 GLU A CA 1
ATOM 1492 C C . GLU A 1 205 ? 19.200 5.973 39.222 1.00 36.45 246 GLU A C 1
ATOM 1493 O O . GLU A 1 205 ? 18.087 6.174 39.730 1.00 33.47 246 GLU A O 1
ATOM 1499 N N . LYS A 1 206 ? 19.477 4.911 38.473 1.00 33.52 247 LYS A N 1
ATOM 1500 C CA . LYS A 1 206 ? 18.565 3.774 38.377 1.00 36.69 247 LYS A CA 1
ATOM 1501 C C . LYS A 1 206 ? 17.254 4.061 37.630 1.00 32.03 247 LYS A C 1
ATOM 1502 O O . LYS A 1 206 ? 16.219 3.485 37.950 1.00 32.95 247 LYS A O 1
ATOM 1508 N N . THR A 1 207 ? 17.306 4.947 36.640 1.00 26.88 248 THR A N 1
ATOM 1509 C CA . THR A 1 207 ? 16.159 5.200 35.765 1.00 27.03 248 THR A CA 1
ATOM 1510 C C . THR A 1 207 ? 16.527 4.745 34.354 1.00 28.23 248 THR A C 1
ATOM 1511 O O . THR A 1 207 ? 17.565 4.106 34.167 1.00 25.40 248 THR A O 1
ATOM 1515 N N . VAL A 1 208 ? 15.677 5.054 33.371 1.00 23.75 249 VAL A N 1
ATOM 1516 C CA . VAL A 1 208 ? 15.937 4.662 31.975 1.00 26.46 249 VAL A CA 1
ATOM 1517 C C . VAL A 1 208 ? 16.807 5.677 31.215 1.00 25.27 249 VAL A C 1
ATOM 1518 O O . VAL A 1 208 ? 17.061 5.533 30.016 1.00 25.69 249 VAL A O 1
ATOM 1522 N N . GLN A 1 209 ? 17.270 6.689 31.939 1.00 21.36 250 GLN A N 1
ATOM 1523 C CA . GLN A 1 209 ? 18.133 7.734 31.400 1.00 22.20 250 GLN A CA 1
ATOM 1524 C C . GLN A 1 209 ? 19.427 7.183 30.791 1.00 24.17 250 GLN A C 1
ATOM 1525 O O . GLN A 1 209 ? 20.097 6.337 31.395 1.00 24.92 250 GLN A O 1
ATOM 1531 N N . LYS A 1 210 ? 19.763 7.666 29.595 1.00 20.00 251 LYS A N 1
ATOM 1532 C CA . LYS A 1 210 ? 21.045 7.369 28.949 1.00 22.81 251 LYS A CA 1
ATOM 1533 C C . LYS A 1 210 ? 21.822 8.663 28.685 1.00 27.02 251 LYS A C 1
ATOM 1534 O O . LYS A 1 210 ? 21.301 9.592 28.067 1.00 24.38 251 LYS A O 1
ATOM 1540 N N . ASP A 1 211 ? 23.075 8.706 29.132 1.00 24.21 252 ASP A N 1
ATOM 1541 C CA . ASP A 1 211 ? 23.787 9.979 29.252 1.00 25.25 252 ASP A CA 1
ATOM 1542 C C . ASP A 1 211 ? 24.907 10.218 28.252 1.00 28.55 252 ASP A C 1
ATOM 1543 O O . ASP A 1 211 ? 25.527 11.285 28.279 1.00 31.47 252 ASP A O 1
ATOM 1548 N N . SER A 1 212 ? 25.189 9.244 27.39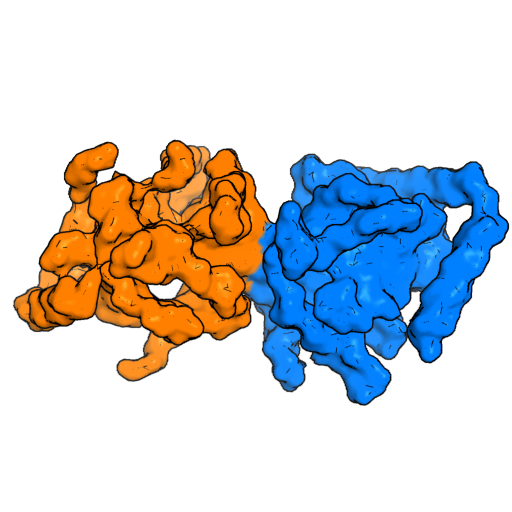2 1.00 27.72 253 SER A N 1
ATOM 1549 C CA . SER A 1 212 ? 26.290 9.411 26.440 1.00 30.13 253 SER A CA 1
ATOM 1550 C C . SER A 1 212 ? 26.042 10.613 25.539 1.00 32.54 253 SER A C 1
ATOM 1551 O O . SER A 1 212 ? 24.894 10.919 25.189 1.00 29.73 253 SER A O 1
ATOM 1554 N N . LYS A 1 213 ? 27.112 11.299 25.156 1.00 30.60 254 LYS A N 1
ATOM 1555 C CA . LYS A 1 213 ? 26.951 12.432 24.259 1.00 33.52 254 LYS A CA 1
ATOM 1556 C C . LYS A 1 213 ? 26.403 11.966 22.907 1.00 34.24 254 LYS A C 1
ATOM 1557 O O . LYS A 1 213 ? 25.636 12.682 22.261 1.00 35.78 254 LYS A O 1
ATOM 1563 N N . THR A 1 214 ? 26.786 10.756 22.503 1.00 34.84 255 THR A N 1
ATOM 1564 C CA . THR A 1 214 ? 26.277 10.140 21.275 1.00 41.86 255 THR A CA 1
ATOM 1565 C C . THR A 1 214 ? 24.753 9.995 21.277 1.00 41.33 255 THR A C 1
ATOM 1566 O O . THR A 1 214 ? 24.090 10.308 20.286 1.00 45.27 255 THR A O 1
ATOM 1570 N N . PHE A 1 215 ? 24.200 9.516 22.388 1.00 41.37 256 PHE A N 1
ATOM 1571 C CA . PHE A 1 215 ? 22.749 9.354 22.506 1.00 40.57 256 PHE A CA 1
ATOM 1572 C C . PHE A 1 215 ? 22.078 10.722 22.621 1.00 39.15 256 PHE A C 1
ATOM 1573 O O . PHE A 1 215 ? 21.063 10.988 21.977 1.00 39.86 256 PHE A O 1
ATOM 1581 N N . ARG A 1 216 ? 22.673 11.580 23.447 1.00 38.88 257 ARG A N 1
ATOM 1582 C CA . ARG A 1 216 ? 22.175 12.930 23.699 1.00 38.64 257 ARG A CA 1
ATOM 1583 C C . ARG A 1 216 ? 22.118 13.795 22.441 1.00 51.20 257 ARG A C 1
ATOM 1584 O O . ARG A 1 216 ? 22.812 13.522 21.450 1.00 50.66 257 ARG A O 1
ATOM 1592 N N . GLN A 1 217 ? 21.314 14.858 22.497 1.00 52.54 258 GLN A N 1
ATOM 1593 C CA . GLN A 1 217 ? 20.569 15.213 23.708 1.00 48.91 258 GLN A CA 1
ATOM 1594 C C . GLN A 1 217 ? 19.080 15.351 23.428 1.00 47.44 258 GLN A C 1
ATOM 1595 O O . GLN A 1 217 ? 18.514 14.588 22.641 1.00 62.75 258 GLN A O 1
ATOM 1601 N N . SER B 1 2 ? 38.020 33.121 0.961 1.00 57.89 43 SER B N 1
ATOM 1602 C CA . SER B 1 2 ? 38.438 32.370 -0.219 1.00 59.62 43 SER B CA 1
ATOM 1603 C C . SER B 1 2 ? 39.959 32.305 -0.367 1.00 55.62 43 SER B C 1
ATOM 1604 O O . SER B 1 2 ? 40.692 33.160 0.142 1.00 50.72 43 SER B O 1
ATOM 1607 N N . HIS B 1 3 ? 40.415 31.279 -1.080 1.00 58.04 44 HIS B N 1
ATOM 1608 C CA . HIS B 1 3 ? 41.821 31.110 -1.428 1.00 58.76 44 HIS B CA 1
ATOM 1609 C C . HIS B 1 3 ? 42.342 32.314 -2.216 1.00 57.51 44 HIS B C 1
ATOM 1610 O O . HIS B 1 3 ? 43.482 32.757 -2.029 1.00 53.71 44 HIS B O 1
ATOM 1617 N N . ALA B 1 4 ? 41.496 32.836 -3.100 1.00 55.71 45 ALA B N 1
ATOM 1618 C CA . ALA B 1 4 ? 41.864 33.962 -3.947 1.00 56.65 45 ALA B CA 1
ATOM 1619 C C . ALA B 1 4 ? 42.116 35.212 -3.112 1.00 51.20 45 ALA B C 1
ATOM 1620 O O . ALA B 1 4 ? 43.002 36.008 -3.420 1.00 48.56 45 ALA B O 1
ATOM 1622 N N . ASN B 1 5 ? 41.333 35.379 -2.052 1.00 52.96 46 ASN B N 1
ATOM 1623 C CA . ASN B 1 5 ? 41.500 36.521 -1.164 1.00 48.03 46 ASN B CA 1
ATOM 1624 C C . ASN B 1 5 ? 42.792 36.441 -0.356 1.00 46.10 46 ASN B C 1
ATOM 1625 O O . ASN B 1 5 ? 43.427 37.461 -0.091 1.00 41.01 46 ASN B O 1
ATOM 1630 N N . ILE B 1 6 ? 43.178 35.226 0.028 1.00 47.70 47 ILE B N 1
ATOM 1631 C CA . ILE B 1 6 ? 44.380 35.021 0.835 1.00 43.15 47 ILE B CA 1
ATOM 1632 C C . ILE B 1 6 ? 45.650 35.265 0.029 1.00 44.15 47 ILE B C 1
ATOM 1633 O O . ILE B 1 6 ? 46.597 35.887 0.515 1.00 42.96 47 ILE B O 1
ATOM 1638 N N . ASN B 1 7 ? 45.667 34.777 -1.206 1.00 48.69 48 ASN B N 1
ATOM 1639 C CA . ASN B 1 7 ? 46.769 35.065 -2.116 1.00 45.35 48 ASN B CA 1
ATOM 1640 C C . ASN B 1 7 ? 46.855 36.553 -2.414 1.00 40.98 48 ASN B C 1
ATOM 1641 O O . ASN B 1 7 ? 47.943 37.118 -2.535 1.00 37.40 48 ASN B O 1
ATOM 1646 N N . ALA B 1 8 ? 45.693 37.181 -2.539 1.00 43.05 49 ALA B N 1
ATOM 1647 C CA . ALA B 1 8 ? 45.630 38.616 -2.753 1.00 43.56 49 ALA B CA 1
ATOM 1648 C C . ALA B 1 8 ? 46.304 39.323 -1.584 1.00 36.57 49 ALA B C 1
ATOM 1649 O O . ALA B 1 8 ? 47.063 40.267 -1.771 1.00 37.82 49 ALA B O 1
ATOM 1651 N N . PHE B 1 9 ? 46.023 38.843 -0.377 1.00 39.49 50 PHE B N 1
ATOM 1652 C CA . PHE B 1 9 ? 46.600 39.394 0.843 1.00 34.83 50 PHE B CA 1
ATOM 1653 C C . PHE B 1 9 ? 48.123 39.193 0.862 1.00 35.00 50 PHE B C 1
ATOM 1654 O O . PHE B 1 9 ? 48.885 40.129 1.120 1.00 33.31 50 PHE B O 1
ATOM 1662 N N . LYS B 1 10 ? 48.570 37.980 0.557 1.00 33.79 51 LYS B N 1
ATOM 1663 C CA . LYS B 1 10 ? 50.000 37.691 0.534 1.00 40.35 51 LYS B CA 1
ATOM 1664 C C . LYS B 1 10 ? 50.781 38.561 -0.467 1.00 39.66 51 LYS B C 1
ATOM 1665 O O . LYS B 1 10 ? 51.811 39.156 -0.128 1.00 37.16 51 LYS B O 1
ATOM 1671 N N . GLU B 1 11 ? 50.281 38.629 -1.697 1.00 41.76 52 GLU B N 1
ATOM 1672 C CA . GLU B 1 11 ? 50.925 39.404 -2.755 1.00 40.56 52 GLU B CA 1
ATOM 1673 C C . GLU B 1 11 ? 51.100 40.867 -2.356 1.00 41.65 52 GLU B C 1
ATOM 1674 O O . GLU B 1 11 ? 52.206 41.418 -2.411 1.00 38.97 52 GLU B O 1
ATOM 1680 N N . ALA B 1 12 ? 50.000 41.493 -1.953 1.00 36.67 53 ALA B N 1
ATOM 1681 C CA . ALA B 1 12 ? 50.012 42.902 -1.593 1.00 37.79 53 ALA B CA 1
ATOM 1682 C C . ALA B 1 12 ? 50.987 43.179 -0.457 1.00 36.45 53 ALA B C 1
ATOM 1683 O O . ALA B 1 12 ? 51.709 44.176 -0.478 1.00 34.30 53 ALA B O 1
ATOM 1685 N N . VAL B 1 13 ? 51.008 42.304 0.545 1.00 31.99 54 VAL B N 1
ATOM 1686 C CA . VAL B 1 13 ? 51.914 42.512 1.671 1.00 33.08 54 VAL B CA 1
ATOM 1687 C C . VAL B 1 13 ? 53.370 42.614 1.214 1.00 35.13 54 VAL B C 1
ATOM 1688 O O . VAL B 1 13 ? 54.125 43.458 1.702 1.00 31.90 54 VAL B O 1
ATOM 1692 N N . THR B 1 14 ? 53.756 41.758 0.272 1.00 36.39 55 THR B N 1
ATOM 1693 C CA . THR B 1 14 ? 55.124 41.752 -0.245 1.00 41.22 55 THR B CA 1
ATOM 1694 C C . THR B 1 14 ? 55.520 43.121 -0.776 1.00 42.40 55 THR B C 1
ATOM 1695 O O . THR B 1 14 ? 56.702 43.465 -0.800 1.00 43.56 55 THR B O 1
ATOM 1699 N N . LYS B 1 15 ? 54.521 43.901 -1.183 1.00 40.24 56 LYS B N 1
ATOM 1700 C CA . LYS B 1 15 ? 54.739 45.190 -1.833 1.00 41.94 56 LYS B CA 1
ATOM 1701 C C . LYS B 1 15 ? 54.948 46.348 -0.865 1.00 40.47 56 LYS B C 1
ATOM 1702 O O . LYS B 1 15 ? 55.379 47.423 -1.268 1.00 40.01 56 LYS B O 1
ATOM 1708 N N . ILE B 1 16 ? 54.639 46.133 0.410 1.00 37.85 57 ILE B N 1
ATOM 1709 C CA . ILE B 1 16 ? 54.658 47.217 1.384 1.00 34.25 57 ILE B CA 1
ATOM 1710 C C . ILE B 1 16 ? 56.050 47.468 1.968 1.00 34.84 57 ILE B C 1
ATOM 1711 O O . ILE B 1 16 ? 56.744 46.524 2.334 1.00 38.30 57 ILE B O 1
ATOM 1716 N N . ASP B 1 17 ? 56.445 48.742 2.047 1.00 36.25 58 ASP B N 1
ATOM 1717 C CA . ASP B 1 17 ? 57.727 49.147 2.636 1.00 35.30 58 ASP B CA 1
ATOM 1718 C C . ASP B 1 17 ? 57.900 48.564 4.034 1.00 40.70 58 ASP B C 1
ATOM 1719 O O . ASP B 1 17 ? 56.990 48.654 4.861 1.00 36.06 58 ASP B O 1
ATOM 1724 N N . ARG B 1 18 ? 59.076 47.998 4.303 1.00 40.92 59 ARG B N 1
ATOM 1725 C CA . ARG B 1 18 ? 59.363 47.394 5.600 1.00 36.13 59 ARG B CA 1
ATOM 1726 C C . ARG B 1 18 ? 59.100 48.391 6.723 1.00 36.32 59 ARG B C 1
ATOM 1727 O O . ARG B 1 18 ? 58.433 48.072 7.706 1.00 35.85 59 ARG B O 1
ATOM 1735 N N . VAL B 1 19 ? 59.609 49.604 6.559 1.00 37.34 60 VAL B N 1
ATOM 1736 C CA . VAL B 1 19 ? 59.339 50.699 7.489 1.00 37.96 60 VAL B CA 1
ATOM 1737 C C . VAL B 1 19 ? 57.838 50.974 7.713 1.00 32.64 60 VAL B C 1
ATOM 1738 O O . VAL B 1 19 ? 57.426 51.292 8.830 1.00 29.83 60 VAL B O 1
ATOM 1742 N N . GLU B 1 20 ? 57.024 50.873 6.664 1.00 30.21 61 GLU B N 1
ATOM 1743 C CA A GLU B 1 20 ? 55.594 51.119 6.793 0.67 29.56 61 GLU B CA 1
ATOM 1744 C CA B GLU B 1 20 ? 55.594 51.125 6.816 0.33 29.48 61 GLU B CA 1
ATOM 1745 C C . GLU B 1 20 ? 54.917 49.979 7.554 1.00 29.25 61 GLU B C 1
ATOM 1746 O O . GLU B 1 20 ? 54.040 50.208 8.384 1.00 30.69 61 GLU B O 1
ATOM 1757 N N . ILE B 1 21 ? 55.321 48.749 7.248 1.00 26.39 62 ILE B N 1
ATOM 1758 C CA . ILE B 1 21 ? 54.802 47.587 7.971 1.00 29.67 62 ILE B CA 1
ATOM 1759 C C . ILE B 1 21 ? 55.096 47.760 9.457 1.00 28.14 62 ILE B C 1
ATOM 1760 O O . ILE B 1 21 ? 54.222 47.577 10.296 1.00 28.74 62 ILE B O 1
ATOM 1765 N N . ASN B 1 22 ? 56.326 48.140 9.781 1.00 27.73 63 ASN B N 1
ATOM 1766 C CA . ASN B 1 22 ? 56.697 48.374 11.168 1.00 25.28 63 ASN B CA 1
ATOM 1767 C C . ASN B 1 22 ? 55.897 49.516 11.796 1.00 27.85 63 ASN B C 1
ATOM 1768 O O . ASN B 1 22 ? 55.482 49.422 12.944 1.00 29.12 63 ASN B O 1
ATOM 1773 N N . ARG B 1 23 ? 55.675 50.594 11.049 1.00 24.03 64 ARG B N 1
ATOM 1774 C CA . ARG B 1 23 ? 54.877 51.697 11.574 1.00 27.29 64 ARG B CA 1
ATOM 1775 C C . ARG B 1 23 ? 53.458 51.221 11.916 1.00 26.24 64 ARG B C 1
ATOM 1776 O O . ARG B 1 23 ? 52.922 51.529 12.977 1.00 27.30 64 ARG B O 1
ATOM 1784 N N . ARG B 1 24 ? 52.858 50.466 11.007 1.00 24.19 65 ARG B N 1
ATOM 1785 C CA . ARG B 1 24 ? 51.490 49.993 11.202 1.00 29.13 65 ARG B CA 1
ATOM 1786 C C . ARG B 1 24 ? 51.393 48.985 12.347 1.00 27.17 65 ARG B C 1
ATOM 1787 O O . ARG B 1 24 ? 50.469 49.033 13.156 1.00 23.17 65 ARG B O 1
ATOM 1795 N N . LEU B 1 25 ? 52.362 48.086 12.424 1.00 25.49 66 LEU B N 1
ATOM 1796 C CA . LEU B 1 25 ? 52.421 47.145 13.535 1.00 25.03 66 LEU B CA 1
ATOM 1797 C C . LEU B 1 25 ? 52.446 47.902 14.866 1.00 27.84 66 LEU B C 1
ATOM 1798 O O . LEU B 1 25 ? 51.784 47.509 15.824 1.00 24.10 66 LEU B O 1
ATOM 1803 N N . GLU B 1 26 ? 53.193 49.001 14.918 1.00 26.77 67 GLU B N 1
ATOM 1804 C CA . GLU B 1 26 ? 53.324 49.761 16.159 1.00 27.70 67 GLU B CA 1
ATOM 1805 C C . GLU B 1 26 ? 52.000 50.394 16.563 1.00 23.39 67 GLU B C 1
ATOM 1806 O O . GLU B 1 26 ? 51.712 50.532 17.753 1.00 24.91 67 GLU B O 1
ATOM 1812 N N . LEU B 1 27 ? 51.184 50.763 15.581 1.00 21.65 68 LEU B N 1
ATOM 1813 C CA . LEU B 1 27 ? 49.843 51.265 15.878 1.00 20.46 68 LEU B CA 1
ATOM 1814 C C . LEU B 1 27 ? 49.006 50.148 16.491 1.00 20.68 68 LEU B C 1
ATOM 1815 O O . LEU B 1 27 ? 48.219 50.375 17.417 1.00 20.84 68 LEU B O 1
ATOM 1820 N N . ALA B 1 28 ? 49.181 48.943 15.966 1.00 20.17 69 ALA B N 1
ATOM 1821 C CA . ALA B 1 28 ? 48.473 47.774 16.497 1.00 20.25 69 ALA B CA 1
ATOM 1822 C C . ALA B 1 28 ? 48.905 47.450 17.928 1.00 20.09 69 ALA B C 1
ATOM 1823 O O . ALA B 1 28 ? 48.065 47.161 18.774 1.00 20.60 69 ALA B O 1
ATOM 1825 N N . TYR B 1 29 ? 50.213 47.498 18.188 1.00 20.03 70 TYR B N 1
ATOM 1826 C CA . TYR B 1 29 ? 50.750 47.238 19.514 1.00 19.40 70 TYR B CA 1
ATOM 1827 C C . TYR B 1 29 ? 50.250 48.267 20.513 1.00 22.10 70 TYR B C 1
ATOM 1828 O O . TYR B 1 29 ? 49.852 47.909 21.622 1.00 22.56 70 TYR B O 1
ATOM 1837 N N . ALA B 1 30 ? 50.272 49.542 20.129 1.00 22.45 71 ALA B N 1
ATOM 1838 C CA . ALA B 1 30 ? 49.713 50.607 20.977 1.00 24.10 71 ALA B CA 1
ATOM 1839 C C . ALA B 1 30 ? 48.218 50.421 21.271 1.00 19.76 71 ALA B C 1
ATOM 1840 O O . ALA B 1 30 ? 47.785 50.570 22.409 1.00 17.80 71 ALA B O 1
ATOM 1842 N N . TYR B 1 31 ? 47.429 50.125 20.247 1.00 18.62 72 TYR B N 1
ATOM 1843 C CA . TYR B 1 31 ? 46.017 49.786 20.450 1.00 20.38 72 TYR B CA 1
ATOM 1844 C C . TYR B 1 31 ? 45.850 48.655 21.476 1.00 20.06 72 TYR B C 1
ATOM 1845 O O . TYR B 1 31 ? 44.981 48.705 22.350 1.00 19.35 72 TYR B O 1
ATOM 1854 N N . ASN B 1 32 ? 46.677 47.626 21.349 1.00 18.45 73 ASN B N 1
ATOM 1855 C CA . ASN B 1 32 ? 46.594 46.489 22.252 1.00 15.37 73 ASN B CA 1
ATOM 1856 C C . ASN B 1 32 ? 46.985 46.852 23.665 1.00 16.84 73 ASN B C 1
ATOM 1857 O O . ASN B 1 32 ? 46.373 46.390 24.615 1.00 18.54 73 ASN B O 1
ATOM 1862 N N . ALA B 1 33 ? 47.995 47.706 23.812 1.00 18.84 74 ALA B N 1
ATOM 1863 C CA . ALA B 1 33 ? 48.411 48.139 25.140 1.00 20.46 74 ALA B CA 1
ATOM 1864 C C . ALA B 1 33 ? 47.255 48.840 25.855 1.00 21.78 74 ALA B C 1
ATOM 1865 O O . ALA B 1 33 ? 47.043 48.640 27.056 1.00 20.95 74 ALA B O 1
ATOM 1867 N N . SER B 1 34 ? 46.506 49.659 25.119 1.00 18.61 75 SER B N 1
ATOM 1868 C CA . SER B 1 34 ? 45.352 50.354 25.700 1.00 19.46 75 SER B CA 1
ATOM 1869 C C . SER B 1 34 ? 44.211 49.398 26.084 1.00 20.43 75 SER B C 1
ATOM 1870 O O . SER B 1 34 ? 43.528 49.615 27.090 1.00 22.16 75 SER B O 1
ATOM 1873 N N . ILE B 1 35 ? 43.996 48.352 25.284 1.00 19.71 76 ILE B N 1
ATOM 1874 C CA . ILE B 1 35 ? 43.005 47.325 25.632 1.00 17.91 76 ILE B CA 1
ATOM 1875 C C . ILE B 1 35 ? 43.378 46.668 26.958 1.00 14.78 76 ILE B C 1
ATOM 1876 O O . ILE B 1 35 ? 42.550 46.539 27.864 1.00 15.10 76 ILE B O 1
ATOM 1881 N N . ALA B 1 36 ? 44.639 46.265 27.072 1.00 15.36 77 ALA B N 1
ATOM 1882 C CA . ALA B 1 36 ? 45.128 45.603 28.278 1.00 18.53 77 ALA B CA 1
ATOM 1883 C C . ALA B 1 36 ? 45.086 46.544 29.477 1.00 17.18 77 ALA B C 1
ATOM 1884 O O . ALA B 1 36 ? 44.667 46.151 30.563 1.00 15.97 77 ALA B O 1
ATOM 1886 N N . GLY B 1 37 ? 45.504 47.791 29.264 1.00 17.25 78 GLY B N 1
ATOM 1887 C CA . GLY B 1 37 ? 45.534 48.798 30.316 1.00 16.52 78 GLY B CA 1
ATOM 1888 C C . GLY B 1 37 ? 44.143 49.132 30.841 1.00 14.54 78 GLY B C 1
ATOM 1889 O O . GLY B 1 37 ? 43.964 49.366 32.044 1.00 17.36 78 GLY B O 1
ATOM 1890 N N . ALA B 1 38 ? 43.158 49.158 29.952 1.00 15.40 79 ALA B N 1
ATOM 1891 C CA . ALA B 1 38 ? 41.770 49.384 30.383 1.00 17.14 79 ALA B CA 1
ATOM 1892 C C . ALA B 1 38 ? 41.333 48.275 31.354 1.00 20.58 79 ALA B C 1
ATOM 1893 O O . ALA B 1 38 ? 40.700 48.533 32.395 1.00 18.02 79 ALA B O 1
ATOM 1895 N N . LYS B 1 39 ? 41.675 47.035 31.010 1.00 17.23 80 LYS B N 1
ATOM 1896 C CA . LYS B 1 39 ? 41.332 45.897 31.853 1.00 16.84 80 LYS B CA 1
ATOM 1897 C C . LYS B 1 39 ? 42.062 45.986 33.187 1.00 20.79 80 LYS B C 1
ATOM 1898 O O . LYS B 1 39 ? 41.474 45.789 34.250 1.00 18.12 80 LYS B O 1
ATOM 1904 N N . THR B 1 40 ? 43.355 46.285 33.130 1.00 17.49 81 THR B N 1
ATOM 1905 C CA . THR B 1 40 ? 44.124 46.493 34.347 1.00 19.77 81 THR B CA 1
ATOM 1906 C C . THR B 1 40 ? 43.457 47.532 35.252 1.00 20.70 81 THR B C 1
ATOM 1907 O O . THR B 1 40 ? 43.420 47.369 36.477 1.00 18.85 81 THR B O 1
ATOM 1911 N N . ASN B 1 41 ? 42.909 48.582 34.641 1.00 19.20 82 ASN B N 1
ATOM 1912 C CA . ASN B 1 41 ? 42.240 49.661 35.377 1.00 18.50 82 ASN B CA 1
ATOM 1913 C C . ASN B 1 41 ? 40.802 49.330 35.777 1.00 21.85 82 ASN B C 1
ATOM 1914 O O . ASN B 1 41 ? 40.082 50.181 36.306 1.00 23.00 82 ASN B O 1
ATOM 1919 N N . GLY B 1 42 ? 40.374 48.102 35.500 1.00 19.56 83 GLY B N 1
ATOM 1920 C CA . GLY B 1 42 ? 39.089 47.630 35.988 1.00 23.42 83 GLY B CA 1
ATOM 1921 C C . GLY B 1 42 ? 37.907 48.044 35.128 1.00 23.69 83 GLY B C 1
ATOM 1922 O O . GLY B 1 42 ? 36.775 48.007 35.591 1.00 23.66 83 GLY B O 1
ATOM 1923 N N . GLU B 1 43 ? 38.154 48.446 33.88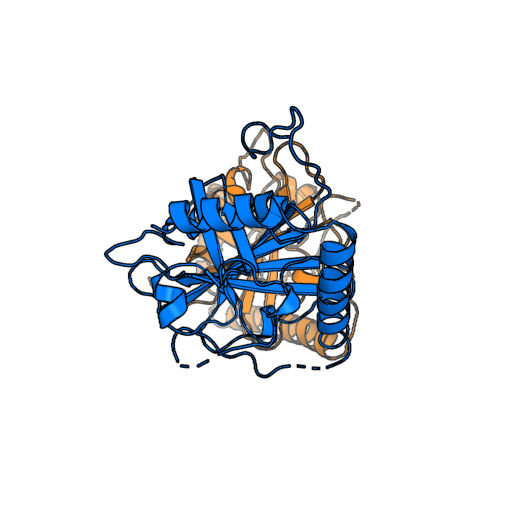2 1.00 21.04 84 GLU B N 1
ATOM 1924 C CA . GLU B 1 43 ? 37.046 48.756 32.978 1.00 22.14 84 GLU B CA 1
ATOM 1925 C C . GLU B 1 43 ? 36.363 47.482 32.507 1.00 24.40 84 GLU B C 1
ATOM 1926 O O . GLU B 1 43 ? 36.984 46.415 32.441 1.00 21.48 84 GLU B O 1
ATOM 1932 N N . TYR B 1 44 ? 35.078 47.610 32.187 1.00 24.91 85 TYR B N 1
ATOM 1933 C CA . TYR B 1 44 ? 34.277 46.512 31.676 1.00 21.83 85 TYR B CA 1
ATOM 1934 C C . TYR B 1 44 ? 34.429 46.481 30.156 1.00 26.17 85 TYR B C 1
ATOM 1935 O O . TYR B 1 44 ? 34.139 47.459 29.480 1.00 28.80 85 TYR B O 1
ATOM 1944 N N . PRO B 1 45 ? 34.918 45.361 29.607 1.00 21.74 86 PRO B N 1
ATOM 1945 C CA . PRO B 1 45 ? 35.127 45.275 28.157 1.00 22.87 86 PRO B CA 1
ATOM 1946 C C . PRO B 1 45 ? 33.844 45.424 27.323 1.00 23.43 86 PRO B C 1
ATOM 1947 O O . PRO B 1 45 ? 33.916 45.883 26.182 1.00 24.24 86 PRO B O 1
ATOM 1951 N N . ALA B 1 46 ? 32.700 45.027 27.878 1.00 26.21 87 ALA B N 1
ATOM 1952 C CA . ALA B 1 46 ? 31.420 45.166 27.179 1.00 29.29 87 ALA B CA 1
ATOM 1953 C C . ALA B 1 46 ? 31.440 44.490 25.807 1.00 28.46 87 ALA B C 1
ATOM 1954 O O . ALA B 1 46 ? 30.950 45.049 24.820 1.00 25.92 87 ALA B O 1
ATOM 1956 N N . LEU B 1 47 ? 32.023 43.296 25.738 1.00 25.10 88 LEU B N 1
ATOM 1957 C CA . LEU B 1 47 ? 32.049 42.538 24.490 1.00 20.64 88 LEU B CA 1
ATOM 1958 C C . LEU B 1 47 ? 30.633 42.149 24.087 1.00 26.38 88 LEU B C 1
ATOM 1959 O O . LEU B 1 47 ? 29.791 41.932 24.946 1.00 24.98 88 LEU B O 1
ATOM 1964 N N . LYS B 1 48 ? 30.394 42.041 22.783 1.00 20.91 89 LYS B N 1
ATOM 1965 C CA . LYS B 1 48 ? 29.094 41.645 22.249 1.00 28.67 89 LYS B CA 1
ATOM 1966 C C . LYS B 1 48 ? 29.104 40.252 21.621 1.00 29.29 89 LYS B C 1
ATOM 1967 O O . LYS B 1 48 ? 29.816 39.991 20.648 1.00 28.63 89 LYS B O 1
ATOM 1973 N N . ASP B 1 49 ? 28.293 39.361 22.172 1.00 23.95 90 ASP B N 1
ATOM 1974 C CA . ASP B 1 49 ? 28.125 38.032 21.594 1.00 24.48 90 ASP B CA 1
ATOM 1975 C C . ASP B 1 49 ? 27.662 38.189 20.144 1.00 26.74 90 ASP B C 1
ATOM 1976 O O . ASP B 1 49 ? 26.616 38.779 19.872 1.00 26.07 90 ASP B O 1
ATOM 1981 N N . PRO B 1 50 ? 28.456 37.683 19.196 1.00 25.04 91 PRO B N 1
ATOM 1982 C CA . PRO B 1 50 ? 28.125 37.846 17.776 1.00 27.52 91 PRO B CA 1
ATOM 1983 C C . PRO B 1 50 ? 26.909 37.021 17.346 1.00 31.04 91 PRO B C 1
ATOM 1984 O O . PRO B 1 50 ? 26.413 37.188 16.235 1.00 29.70 91 PRO B O 1
ATOM 1988 N N . TYR B 1 51 ? 26.431 36.137 18.211 1.00 28.07 92 TYR B N 1
ATOM 1989 C CA . TYR B 1 51 ? 25.387 35.206 17.806 1.00 29.19 92 TYR B CA 1
ATOM 1990 C C . TYR B 1 51 ? 24.084 35.443 18.569 1.00 31.40 92 TYR B C 1
ATOM 1991 O O . TYR B 1 51 ? 23.231 34.565 18.654 1.00 31.16 92 TYR B O 1
ATOM 2000 N N . SER B 1 52 ? 23.952 36.640 19.126 1.00 31.65 93 SER B N 1
ATOM 2001 C CA . SER B 1 52 ? 22.763 37.019 19.871 1.00 42.08 93 SER B CA 1
ATOM 2002 C C . SER B 1 52 ? 21.840 37.850 18.993 1.00 45.77 93 SER B C 1
ATOM 2003 O O . SER B 1 52 ? 20.985 37.306 18.295 1.00 57.95 93 SER B O 1
ATOM 2006 N N . ALA B 1 58 ? 25.273 45.972 11.861 1.00 47.30 99 ALA B N 1
ATOM 2007 C CA . ALA B 1 58 ? 26.385 46.910 11.887 1.00 51.63 99 ALA B CA 1
ATOM 2008 C C . ALA B 1 58 ? 26.990 47.119 10.497 1.00 56.05 99 ALA B C 1
ATOM 2009 O O . ALA B 1 58 ? 26.818 46.286 9.605 1.00 54.65 99 ALA B O 1
ATOM 2011 N N . GLY B 1 59 ? 27.706 48.232 10.332 1.00 59.64 100 GLY B N 1
ATOM 2012 C CA . GLY B 1 59 ? 28.325 48.590 9.065 1.00 52.65 100 GLY B CA 1
ATOM 2013 C C . GLY B 1 59 ? 29.849 48.549 9.048 1.00 55.83 100 GLY B C 1
ATOM 2014 O O . GLY B 1 59 ? 30.455 47.547 9.429 1.00 55.36 100 GLY B O 1
ATOM 2015 N N . VAL B 1 60 ? 30.470 49.638 8.595 1.00 55.53 101 VAL B N 1
ATOM 2016 C CA . VAL B 1 60 ? 31.925 49.681 8.408 1.00 55.43 101 VAL B CA 1
ATOM 2017 C C . VAL B 1 60 ? 32.684 50.009 9.693 1.00 47.12 101 VAL B C 1
ATOM 2018 O O . VAL B 1 60 ? 32.328 50.940 10.420 1.00 45.59 101 VAL B O 1
ATOM 2022 N N . VAL B 1 61 ? 33.731 49.235 9.968 1.00 48.22 102 VAL B N 1
ATOM 2023 C CA . VAL B 1 61 ? 34.557 49.456 11.150 1.00 44.47 102 VAL B CA 1
ATOM 2024 C C . VAL B 1 61 ? 35.932 49.924 10.714 1.00 40.88 102 VAL B C 1
ATOM 2025 O O . VAL B 1 61 ? 36.436 49.491 9.674 1.00 43.66 102 VAL B O 1
ATOM 2029 N N . GLU B 1 62 ? 36.546 50.804 11.498 1.00 36.58 103 GLU B N 1
ATOM 2030 C CA . GLU B 1 62 ? 37.891 51.253 11.156 1.00 37.80 103 GLU B CA 1
ATOM 2031 C C . GLU B 1 62 ? 38.921 51.075 12.261 1.00 29.81 103 GLU B C 1
ATOM 2032 O O . GLU B 1 62 ? 40.074 51.462 12.092 1.00 27.35 103 GLU B O 1
ATOM 2038 N N . TYR B 1 63 ? 38.524 50.456 13.373 1.00 24.14 104 TYR B N 1
ATOM 2039 C CA . TYR B 1 63 ? 39.451 50.273 14.488 1.00 24.77 104 TYR B CA 1
ATOM 2040 C C . TYR B 1 63 ? 40.720 49.480 14.114 1.00 22.55 104 TYR B C 1
ATOM 2041 O O . TYR B 1 63 ? 41.771 49.649 14.748 1.00 23.15 104 TYR B O 1
ATOM 2050 N N . ALA B 1 64 ? 40.622 48.613 13.105 1.00 22.32 105 ALA B N 1
ATOM 2051 C CA . ALA B 1 64 ? 41.772 47.791 12.692 1.00 21.73 105 ALA B CA 1
ATOM 2052 C C . ALA B 1 64 ? 42.383 48.214 11.351 1.00 20.97 105 ALA B C 1
ATOM 2053 O O . ALA B 1 64 ? 43.037 47.421 10.673 1.00 22.08 105 ALA B O 1
ATOM 2055 N N . ARG B 1 65 ? 42.195 49.467 10.971 1.00 27.00 106 ARG B N 1
ATOM 2056 C CA . ARG B 1 65 ? 42.671 49.915 9.669 1.00 27.07 106 ARG B CA 1
ATOM 2057 C C . ARG B 1 65 ? 44.181 49.702 9.475 1.00 26.96 106 ARG B C 1
ATOM 2058 O O . ARG B 1 65 ? 44.630 49.358 8.379 1.00 23.64 106 ARG B O 1
ATOM 2066 N N . MET B 1 66 ? 44.965 49.892 10.534 1.00 22.94 107 MET B N 1
ATOM 2067 C CA . MET B 1 66 ? 46.417 49.744 10.419 1.00 23.26 107 MET B CA 1
ATOM 2068 C C . MET B 1 66 ? 46.816 48.362 9.911 1.00 25.24 107 MET B C 1
ATOM 2069 O O . MET B 1 66 ? 47.876 48.190 9.308 1.00 26.29 107 MET B O 1
ATOM 2074 N N . LEU B 1 67 ? 45.971 47.368 10.161 1.00 22.63 108 LEU B N 1
ATOM 2075 C CA . LEU B 1 67 ? 46.299 45.989 9.799 1.00 19.11 108 LEU B CA 1
ATOM 2076 C C . LEU B 1 67 ? 45.698 45.553 8.477 1.00 22.62 108 LEU B C 1
ATOM 2077 O O . LEU B 1 67 ? 46.023 44.470 7.989 1.00 22.35 108 LEU B O 1
ATOM 2082 N N . GLU B 1 68 ? 44.812 46.373 7.907 1.00 19.92 109 GLU B N 1
ATOM 2083 C CA . GLU B 1 68 ? 44.051 45.946 6.729 1.00 21.78 109 GLU B CA 1
ATOM 2084 C C . GLU B 1 68 ? 44.806 46.007 5.401 1.00 26.67 109 GLU B C 1
ATOM 2085 O O . GLU B 1 68 ? 45.369 47.042 5.024 1.00 25.99 109 GLU B O 1
ATOM 2091 N N . VAL B 1 69 ? 44.796 44.879 4.700 1.00 25.50 110 VAL B N 1
ATOM 2092 C CA . VAL B 1 69 ? 45.376 44.775 3.371 1.00 25.16 110 VAL B CA 1
ATOM 2093 C C . VAL B 1 69 ? 44.383 43.973 2.538 1.00 29.11 110 VAL B C 1
ATOM 2094 O O . VAL B 1 69 ? 43.917 42.916 2.968 1.00 30.13 110 VAL B O 1
ATOM 2098 N N . LYS B 1 70 ? 44.015 44.489 1.372 1.00 28.63 111 LYS B N 1
ATOM 2099 C CA . LYS B 1 70 ? 42.996 43.843 0.556 1.00 29.06 111 LYS B CA 1
ATOM 2100 C C . LYS B 1 70 ? 41.752 43.508 1.384 1.00 30.61 111 LYS B C 1
ATOM 2101 O O . LYS B 1 70 ? 41.164 42.441 1.233 1.00 31.62 111 LYS B O 1
ATOM 2107 N N . GLU B 1 71 ? 41.368 44.435 2.254 1.00 27.25 112 GLU B N 1
ATOM 2108 C CA . GLU B 1 71 ? 40.159 44.323 3.082 1.00 25.93 112 GLU B CA 1
ATOM 2109 C C . GLU B 1 71 ? 40.251 43.310 4.231 1.00 28.73 112 GLU B C 1
ATOM 2110 O O . GLU B 1 71 ? 39.288 43.131 4.979 1.00 27.45 112 GLU B O 1
ATOM 2116 N N . GLN B 1 72 ? 41.390 42.643 4.360 1.00 26.77 113 GLN B N 1
ATOM 2117 C CA . GLN B 1 72 ? 41.549 41.578 5.359 1.00 24.36 113 GLN B CA 1
ATOM 2118 C C . GLN B 1 72 ? 42.587 41.977 6.402 1.00 21.82 113 GLN B C 1
ATOM 2119 O O . GLN B 1 72 ? 43.482 42.753 6.108 1.00 20.88 113 GLN B O 1
ATOM 2125 N N . ILE B 1 73 ? 42.473 41.474 7.629 1.00 19.50 114 ILE B N 1
ATOM 2126 C CA . ILE B 1 73 ? 43.534 41.752 8.591 1.00 19.21 114 ILE B CA 1
ATOM 2127 C C . ILE B 1 73 ? 44.490 40.577 8.756 1.00 18.90 114 ILE B C 1
ATOM 2128 O O . ILE B 1 73 ? 45.449 40.648 9.516 1.00 23.19 114 ILE B O 1
ATOM 2133 N N . GLY B 1 74 ? 44.227 39.498 8.027 1.00 20.70 115 GLY B N 1
ATOM 2134 C CA . GLY B 1 74 ? 45.124 38.361 8.011 1.00 20.14 115 GLY B CA 1
ATOM 2135 C C . GLY B 1 74 ? 44.356 37.135 7.581 1.00 21.85 115 GLY B C 1
ATOM 2136 O O . GLY B 1 74 ? 43.262 37.249 7.022 1.00 21.53 115 GLY B O 1
ATOM 2137 N N . HIS B 1 75 ? 44.936 35.965 7.822 1.00 20.93 116 HIS B N 1
ATOM 2138 C CA . HIS B 1 75 ? 44.212 34.707 7.736 1.00 22.80 116 HIS B CA 1
ATOM 2139 C C . HIS B 1 75 ? 44.632 33.752 8.862 1.00 24.61 116 HIS B C 1
ATOM 2140 O O . HIS B 1 75 ? 45.753 33.823 9.372 1.00 21.93 116 HIS B O 1
ATOM 2147 N N . VAL B 1 76 ? 43.703 32.905 9.285 1.00 23.37 117 VAL B N 1
ATOM 2148 C CA . VAL B 1 76 ? 43.992 31.923 10.306 1.00 20.10 117 VAL B CA 1
ATOM 2149 C C . VAL B 1 76 ? 44.030 30.540 9.678 1.00 19.33 117 VAL B C 1
ATOM 2150 O O . VAL B 1 76 ? 43.139 30.170 8.904 1.00 23.91 117 VAL B O 1
ATOM 2154 N N . ILE B 1 77 ? 45.081 29.795 10.004 1.00 19.05 118 ILE B N 1
ATOM 2155 C CA . ILE B 1 77 ? 45.290 28.441 9.504 1.00 22.67 118 ILE B CA 1
ATOM 2156 C C . ILE B 1 77 ? 45.128 27.430 10.634 1.00 19.90 118 ILE B C 1
ATOM 2157 O O . ILE B 1 77 ? 45.790 27.529 11.669 1.00 19.48 118 ILE B O 1
ATOM 2162 N N . ILE B 1 78 ? 44.246 26.459 10.435 1.00 23.79 119 ILE B N 1
ATOM 2163 C CA . ILE B 1 78 ? 43.995 25.420 11.435 1.00 22.96 119 ILE B CA 1
ATOM 2164 C C . ILE B 1 78 ? 44.134 24.032 10.814 1.00 23.46 119 ILE B C 1
ATOM 2165 O O . ILE B 1 78 ? 43.172 23.491 10.281 1.00 24.46 119 ILE B O 1
ATOM 2170 N N . PRO B 1 79 ? 45.339 23.450 10.881 1.00 23.43 120 PRO B N 1
ATOM 2171 C CA . PRO B 1 79 ? 45.635 22.200 10.169 1.00 26.33 120 PRO B CA 1
ATOM 2172 C C . PRO B 1 79 ? 44.729 21.023 10.550 1.00 26.50 120 PRO B C 1
ATOM 2173 O O . PRO B 1 79 ? 44.341 20.261 9.673 1.00 26.80 120 PRO B O 1
ATOM 2177 N N . ARG B 1 80 ? 44.393 20.880 11.827 1.00 26.21 121 ARG B N 1
ATOM 2178 C CA . ARG B 1 80 ? 43.544 19.770 12.264 1.00 26.93 121 ARG B CA 1
ATOM 2179 C C . ARG B 1 80 ? 42.237 19.638 11.448 1.00 33.22 121 ARG B C 1
ATOM 2180 O O . ARG B 1 80 ? 41.778 18.519 11.183 1.00 29.80 121 ARG B O 1
ATOM 2188 N N . ILE B 1 81 ? 41.651 20.769 11.044 1.00 27.41 122 ILE B N 1
ATOM 2189 C CA . ILE B 1 81 ? 40.386 20.763 10.308 1.00 27.48 122 ILE B CA 1
ATOM 2190 C C . ILE B 1 81 ? 40.542 21.250 8.860 1.00 28.35 122 ILE B C 1
ATOM 2191 O O . ILE B 1 81 ? 39.574 21.599 8.201 1.00 26.51 122 ILE B O 1
ATOM 2196 N N . ASN B 1 82 ? 41.774 21.249 8.374 1.00 27.76 123 ASN B N 1
ATOM 2197 C CA . ASN B 1 82 ? 42.089 21.669 7.006 1.00 33.14 123 ASN B CA 1
ATOM 2198 C C . ASN B 1 82 ? 41.462 22.993 6.576 1.00 32.76 123 ASN B C 1
ATOM 2199 O O . ASN B 1 82 ? 40.957 23.107 5.461 1.00 35.58 123 ASN B O 1
ATOM 2204 N N . GLN B 1 83 ? 41.487 23.987 7.458 1.00 28.46 124 GLN B N 1
ATOM 2205 C CA . GLN B 1 83 ? 40.945 25.304 7.133 1.00 30.44 124 GLN B CA 1
ATOM 2206 C C . GLN B 1 83 ? 42.036 26.363 7.053 1.00 30.01 124 GLN B C 1
ATOM 2207 O O . GLN B 1 83 ? 43.018 26.314 7.792 1.00 26.37 124 GLN B O 1
ATOM 2213 N N . ASP B 1 84 ? 41.856 27.302 6.129 1.00 33.08 125 ASP B N 1
ATOM 2214 C CA . ASP B 1 84 ? 42.696 28.483 6.007 1.00 27.26 125 ASP B CA 1
ATOM 2215 C C . ASP B 1 84 ? 41.745 29.587 5.599 1.00 30.56 125 ASP B C 1
ATOM 2216 O O . ASP B 1 84 ? 41.323 29.642 4.446 1.00 30.25 125 ASP B O 1
ATOM 2221 N N . ILE B 1 85 ? 41.396 30.454 6.542 1.00 26.77 126 ILE B N 1
ATOM 2222 C CA . ILE B 1 85 ? 40.282 31.382 6.348 1.00 23.23 126 ILE B CA 1
ATOM 2223 C C . ILE B 1 85 ? 40.737 32.814 6.567 1.00 23.76 126 ILE B C 1
ATOM 2224 O O . ILE B 1 85 ? 41.485 33.085 7.499 1.00 25.51 126 ILE B O 1
ATOM 2229 N N . PRO B 1 86 ? 40.288 33.738 5.704 1.00 26.88 127 PRO B N 1
ATOM 2230 C CA . PRO B 1 86 ? 40.590 35.166 5.866 1.00 27.62 127 PRO B CA 1
ATOM 2231 C C . PRO B 1 86 ? 39.945 35.743 7.123 1.00 22.21 127 PRO B C 1
ATOM 2232 O O . PRO B 1 86 ? 38.850 35.343 7.492 1.00 23.77 127 PRO B O 1
ATOM 2236 N N . ILE B 1 87 ? 40.637 36.675 7.769 1.00 24.42 128 ILE B N 1
ATOM 2237 C CA . ILE B 1 87 ? 40.122 37.351 8.954 1.00 23.97 128 ILE B CA 1
ATOM 2238 C C . ILE B 1 87 ? 39.709 38.770 8.588 1.00 21.15 128 ILE B C 1
ATOM 2239 O O . ILE B 1 87 ? 40.496 39.507 7.985 1.00 23.38 128 ILE B O 1
ATOM 2244 N N . TYR B 1 88 ? 38.496 39.152 8.974 1.00 21.10 129 TYR B N 1
ATOM 2245 C CA . TYR B 1 88 ? 37.985 40.514 8.778 1.00 26.08 129 TYR B CA 1
ATOM 2246 C C . TYR B 1 88 ? 37.759 41.214 10.116 1.00 25.76 129 TYR B C 1
ATOM 2247 O O . TYR B 1 88 ? 37.387 40.572 11.103 1.00 23.97 129 TYR B O 1
ATOM 2256 N N . ALA B 1 89 ? 37.980 42.527 10.151 1.00 20.36 130 ALA B N 1
ATOM 2257 C CA . ALA B 1 89 ? 37.717 43.305 11.361 1.00 23.41 130 ALA B CA 1
ATOM 2258 C C . ALA B 1 89 ? 36.215 43.410 11.615 1.00 25.47 130 ALA B C 1
ATOM 2259 O O . ALA B 1 89 ? 35.447 43.651 10.695 1.00 29.46 130 ALA B O 1
ATOM 2261 N N . GLY B 1 90 ? 35.805 43.230 12.865 1.00 20.66 131 GLY B N 1
ATOM 2262 C CA . GLY B 1 90 ? 34.399 43.244 13.230 1.00 23.64 131 GLY B CA 1
ATOM 2263 C C . GLY B 1 90 ? 33.722 41.882 13.063 1.00 26.57 131 GLY B C 1
ATOM 2264 O O . GLY B 1 90 ? 34.083 41.101 12.187 1.00 29.28 131 GLY B O 1
ATOM 2265 N N . SER B 1 91 ? 32.730 41.595 13.899 1.00 23.70 132 SER B N 1
ATOM 2266 C CA . SER B 1 91 ? 32.005 40.330 13.793 1.00 26.93 132 SER B CA 1
ATOM 2267 C C . SER B 1 91 ? 30.580 40.511 13.248 1.00 34.44 132 SER B C 1
ATOM 2268 O O . SER B 1 91 ? 29.689 39.694 13.517 1.00 29.54 132 SER B O 1
ATOM 2271 N N . ALA B 1 92 ? 30.361 41.576 12.483 1.00 32.75 133 ALA B N 1
ATOM 2272 C CA . ALA B 1 92 ? 29.056 41.772 11.857 1.00 34.24 133 ALA B CA 1
ATOM 2273 C C . ALA B 1 92 ? 28.768 40.622 10.899 1.00 33.24 133 ALA B C 1
ATOM 2274 O O . ALA B 1 92 ? 29.687 40.063 10.291 1.00 30.38 133 ALA B O 1
ATOM 2276 N N . GLU B 1 93 ? 27.488 40.292 10.750 1.00 33.78 134 GLU B N 1
ATOM 2277 C CA . GLU B 1 93 ? 27.072 39.166 9.921 1.00 29.40 134 GLU B CA 1
ATOM 2278 C C . GLU B 1 93 ? 27.667 39.217 8.510 1.00 32.76 134 GLU B C 1
ATOM 2279 O O . GLU B 1 93 ? 27.981 38.178 7.918 1.00 32.61 134 GLU B O 1
ATOM 2285 N N . GLU B 1 94 ? 27.832 40.423 7.974 1.00 29.01 135 GLU B N 1
ATOM 2286 C CA . GLU B 1 94 ? 28.377 40.566 6.626 1.00 33.11 135 GLU B CA 1
ATOM 2287 C C . GLU B 1 94 ? 29.790 39.991 6.539 1.00 35.41 135 GLU B C 1
ATOM 2288 O O . GLU B 1 94 ? 30.210 39.533 5.476 1.00 36.28 135 GLU B O 1
ATOM 2294 N N . ASN B 1 95 ? 30.517 40.014 7.656 1.00 30.23 136 ASN B N 1
ATOM 2295 C CA . ASN B 1 95 ? 31.841 39.403 7.708 1.00 32.42 136 ASN B CA 1
ATOM 2296 C C . ASN B 1 95 ? 31.746 37.894 7.907 1.00 32.13 136 ASN B C 1
ATOM 2297 O O . ASN B 1 95 ? 32.410 37.114 7.220 1.00 34.46 136 ASN B O 1
ATOM 2302 N N . LEU B 1 96 ? 30.912 37.491 8.857 1.00 30.95 137 LEU B N 1
ATOM 2303 C CA . LEU B 1 96 ? 30.758 36.082 9.181 1.00 31.69 137 LEU B CA 1
ATOM 2304 C C . LEU B 1 96 ? 30.199 35.291 7.998 1.00 37.09 137 LEU B C 1
ATOM 2305 O O . LEU B 1 96 ? 30.288 34.066 7.963 1.00 34.22 137 LEU B O 1
ATOM 2310 N N . GLN B 1 97 ? 29.640 35.989 7.016 1.00 35.97 138 GLN B N 1
ATOM 2311 C CA . GLN B 1 97 ? 29.151 35.308 5.823 1.00 38.25 138 GLN B CA 1
ATOM 2312 C C . GLN B 1 97 ? 30.272 34.929 4.853 1.00 37.70 138 GLN B C 1
ATOM 2313 O O . GLN B 1 97 ? 30.068 34.097 3.967 1.00 39.64 138 GLN B O 1
ATOM 2319 N N . ARG B 1 98 ? 31.454 35.516 5.038 1.00 30.15 139 ARG B N 1
ATOM 2320 C CA . ARG B 1 98 ? 32.556 35.323 4.100 1.00 36.93 139 ARG B CA 1
ATOM 2321 C C . ARG B 1 98 ? 33.869 34.822 4.720 1.00 37.68 139 ARG B C 1
ATOM 2322 O O . ARG B 1 98 ? 34.824 34.544 3.995 1.00 39.38 139 ARG B O 1
ATOM 2330 N N . GLY B 1 99 ? 33.932 34.714 6.046 1.00 34.57 140 GLY B N 1
ATOM 2331 C CA . GLY B 1 99 ? 35.158 34.258 6.693 1.00 28.41 140 GLY B CA 1
ATOM 2332 C C . GLY B 1 99 ? 35.106 34.333 8.206 1.00 26.61 140 GLY B C 1
ATOM 2333 O O . GLY B 1 99 ? 34.050 34.174 8.810 1.00 27.28 140 GLY B O 1
ATOM 2334 N N . VAL B 1 100 ? 36.257 34.577 8.821 1.00 23.54 141 VAL B N 1
ATOM 2335 C CA . VAL B 1 100 ? 36.337 34.754 10.262 1.00 18.40 141 VAL B CA 1
ATOM 2336 C C . VAL B 1 100 ? 36.246 36.235 10.615 1.00 22.64 141 VAL B C 1
ATOM 2337 O O . VAL B 1 100 ? 36.836 37.070 9.931 1.00 24.16 141 VAL B O 1
ATOM 2341 N N . GLY B 1 101 ? 35.501 36.570 11.663 1.00 21.29 142 GLY B N 1
ATOM 2342 C CA . GLY B 1 101 ? 35.440 37.951 12.122 1.00 21.40 142 GLY B CA 1
ATOM 2343 C C . GLY B 1 101 ? 36.267 38.178 13.384 1.00 24.84 142 GLY B C 1
ATOM 2344 O O . GLY B 1 101 ? 36.309 37.326 14.266 1.00 24.29 142 GLY B O 1
ATOM 2345 N N . HIS B 1 102 ? 36.942 39.315 13.490 1.00 20.15 143 HIS B N 1
ATOM 2346 C CA . HIS B 1 102 ? 37.627 39.637 14.744 1.00 18.64 143 HIS B CA 1
ATOM 2347 C C . HIS B 1 102 ? 36.644 40.321 15.697 1.00 22.51 143 HIS B C 1
ATOM 2348 O O . HIS B 1 102 ? 35.863 41.159 15.271 1.00 18.20 143 HIS B O 1
ATOM 2355 N N . LEU B 1 103 ? 36.675 39.971 16.980 1.00 16.25 144 LEU B N 1
ATOM 2356 C CA . LEU B 1 103 ? 35.716 40.530 17.947 1.00 16.85 144 LEU B CA 1
ATOM 2357 C C . LEU B 1 103 ? 36.216 41.876 1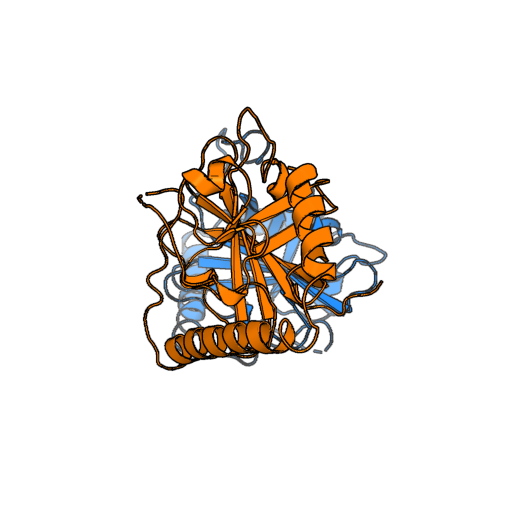8.492 1.00 19.66 144 LEU B C 1
ATOM 2358 O O . LEU B 1 103 ? 37.215 41.925 19.216 1.00 16.26 144 LEU B O 1
ATOM 2363 N N . GLU B 1 104 ? 35.535 42.966 18.138 1.00 19.09 145 GLU B N 1
ATOM 2364 C CA . GLU B 1 104 ? 35.966 44.290 18.579 1.00 17.83 145 GLU B CA 1
ATOM 2365 C C . GLU B 1 104 ? 35.919 44.398 20.093 1.00 18.63 145 GLU B C 1
ATOM 2366 O O . GLU B 1 104 ? 34.954 43.983 20.716 1.00 19.73 145 GLU B O 1
ATOM 2372 N N . GLY B 1 105 ? 36.970 44.941 20.695 1.00 20.92 146 GLY B N 1
ATOM 2373 C CA . GLY B 1 105 ? 37.041 45.014 22.145 1.00 15.64 146 GLY B CA 1
ATOM 2374 C C . GLY B 1 105 ? 38.085 44.046 22.665 1.00 16.36 146 GLY B C 1
ATOM 2375 O O . GLY B 1 105 ? 38.523 44.150 23.814 1.00 17.03 146 GLY B O 1
ATOM 2376 N N . THR B 1 106 ? 38.478 43.101 21.814 1.00 14.09 147 THR B N 1
ATOM 2377 C CA . THR B 1 106 ? 39.583 42.191 22.116 1.00 17.33 147 THR B CA 1
ATOM 2378 C C . THR B 1 106 ? 40.882 42.615 21.399 1.00 18.23 147 THR B C 1
ATOM 2379 O O . THR B 1 106 ? 40.865 43.480 20.513 1.00 15.84 147 THR B O 1
ATOM 2383 N N . SER B 1 107 ? 42.015 42.024 21.786 1.00 14.76 148 SER B N 1
ATOM 2384 C CA . SER B 1 107 ? 43.292 42.423 21.196 1.00 15.29 148 SER B CA 1
ATOM 2385 C C . SER B 1 107 ? 43.331 42.103 19.702 1.00 18.41 148 SER B C 1
ATOM 2386 O O . SER B 1 107 ? 42.773 41.092 19.260 1.00 16.86 148 SER B O 1
ATOM 2389 N N . LEU B 1 108 ? 43.959 42.982 18.922 1.00 16.94 149 LEU B N 1
ATOM 2390 C CA . LEU B 1 108 ? 44.221 42.702 17.521 1.00 14.90 149 LEU B CA 1
ATOM 2391 C C . LEU B 1 108 ? 45.184 41.520 17.462 1.00 16.92 149 LEU B C 1
ATOM 2392 O O . LEU B 1 108 ? 46.050 41.381 18.330 1.00 15.43 149 LEU B O 1
ATOM 2397 N N . PRO B 1 109 ? 45.036 40.665 16.444 1.00 18.33 150 PRO B N 1
ATOM 2398 C CA . PRO B 1 109 ? 45.746 39.377 16.399 1.00 20.33 150 PRO B CA 1
ATOM 2399 C C . PRO B 1 109 ? 47.185 39.435 15.880 1.00 20.28 150 PRO B C 1
ATOM 2400 O O . PRO B 1 109 ? 47.505 38.771 14.895 1.00 20.32 150 PRO B O 1
ATOM 2404 N N . VAL B 1 110 ? 48.040 40.197 16.555 1.00 21.68 151 VAL B N 1
ATOM 2405 C CA . VAL B 1 110 ? 49.447 40.284 16.182 1.00 20.09 151 VAL B CA 1
ATOM 2406 C C . VAL B 1 110 ? 50.348 39.796 17.313 1.00 21.12 151 VAL B C 1
ATOM 2407 O O . VAL B 1 110 ? 51.565 39.959 17.257 1.00 18.67 151 VAL B O 1
ATOM 2411 N N . GLY B 1 111 ? 49.756 39.185 18.338 1.00 17.46 152 GLY B N 1
ATOM 2412 C CA . GLY B 1 111 ? 50.531 38.685 19.469 1.00 20.32 152 GLY B CA 1
ATOM 2413 C C . GLY B 1 111 ? 51.113 39.761 20.382 1.00 22.11 152 GLY B C 1
ATOM 2414 O O . GLY B 1 111 ? 50.896 40.960 20.172 1.00 21.53 152 GLY B O 1
ATOM 2415 N N . GLY B 1 112 ? 51.828 39.325 21.416 1.00 19.25 153 GLY B N 1
ATOM 2416 C CA . GLY B 1 112 ? 52.406 40.224 22.400 1.00 19.43 153 GLY B CA 1
ATOM 2417 C C . GLY B 1 112 ? 51.987 39.874 23.817 1.00 21.04 153 GLY B C 1
ATOM 2418 O O . GLY B 1 112 ? 50.934 39.258 24.042 1.00 18.68 153 GLY B O 1
ATOM 2419 N N . GLU B 1 113 ? 52.803 40.268 24.788 1.00 19.38 154 GLU B N 1
ATOM 2420 C CA . GLU B 1 113 ? 52.454 40.051 26.181 1.00 19.11 154 GLU B CA 1
ATOM 2421 C C . GLU B 1 113 ? 51.212 40.867 26.539 1.00 20.82 154 GLU B C 1
ATOM 2422 O O . GLU B 1 113 ? 51.043 41.997 26.064 1.00 17.37 154 GLU B O 1
ATOM 2428 N N . SER B 1 114 ? 50.367 40.288 27.388 1.00 16.63 155 SER B N 1
ATOM 2429 C CA . SER B 1 114 ? 49.088 40.886 27.768 1.00 19.33 155 SER B CA 1
ATOM 2430 C C . SER B 1 114 ? 48.210 41.145 26.553 1.00 18.47 155 SER B C 1
ATOM 2431 O O . SER B 1 114 ? 47.750 42.276 26.345 1.00 15.17 155 SER B O 1
ATOM 2434 N N . THR B 1 115 ? 47.987 40.103 25.747 1.00 16.37 156 THR B N 1
ATOM 2435 C CA . THR B 1 115 ? 47.055 40.204 24.626 1.00 17.05 156 THR B CA 1
ATOM 2436 C C . THR B 1 115 ? 46.183 38.962 24.558 1.00 16.15 156 THR B C 1
ATOM 2437 O O . THR B 1 115 ? 46.631 37.861 24.850 1.00 14.44 156 THR B O 1
ATOM 2441 N N . HIS B 1 116 ? 44.922 39.164 24.196 1.00 15.16 157 HIS B N 1
ATOM 2442 C CA . HIS B 1 116 ? 44.005 38.065 23.934 1.00 16.13 157 HIS B CA 1
ATOM 2443 C C . HIS B 1 116 ? 43.089 38.469 22.799 1.00 15.27 157 HIS B C 1
ATOM 2444 O O . HIS B 1 116 ? 42.147 39.268 22.976 1.00 16.66 157 HIS B O 1
ATOM 2451 N N . ALA B 1 117 ? 43.368 37.928 21.621 1.00 14.09 158 ALA B N 1
ATOM 2452 C CA . ALA B 1 117 ? 42.559 38.216 20.454 1.00 16.24 158 ALA B CA 1
ATOM 2453 C C . ALA B 1 117 ? 41.477 37.158 20.321 1.00 18.43 158 ALA B C 1
ATOM 2454 O O . ALA B 1 117 ? 41.737 35.975 20.542 1.00 15.70 158 ALA B O 1
ATOM 2456 N N . VAL B 1 118 ? 40.266 37.577 19.961 1.00 15.81 159 VAL B N 1
ATOM 2457 C CA . VAL B 1 118 ? 39.178 36.630 19.731 1.00 16.44 159 VAL B CA 1
ATOM 2458 C C . VAL B 1 118 ? 38.742 36.626 18.266 1.00 17.65 159 VAL B C 1
ATOM 2459 O O . VAL B 1 118 ? 38.491 37.687 17.675 1.00 17.20 159 VAL B O 1
ATOM 2463 N N . LEU B 1 119 ? 38.679 35.431 17.681 1.00 17.36 160 LEU B N 1
ATOM 2464 C CA . LEU B 1 119 ? 38.288 35.243 16.285 1.00 16.16 160 LEU B CA 1
ATOM 2465 C C . LEU B 1 119 ? 37.090 34.300 16.251 1.00 19.16 160 LEU B C 1
ATOM 2466 O O . LEU B 1 119 ? 37.076 33.270 16.931 1.00 18.82 160 LEU B O 1
ATOM 2471 N N . THR B 1 120 ? 36.081 34.647 15.465 1.00 20.07 161 THR B N 1
ATOM 2472 C CA . THR B 1 120 ? 34.832 33.919 15.529 1.00 20.51 161 THR B CA 1
ATOM 2473 C C . THR B 1 120 ? 34.340 33.524 14.147 1.00 21.52 161 THR B C 1
ATOM 2474 O O . THR B 1 120 ? 34.537 34.244 13.172 1.00 20.94 161 THR B O 1
ATOM 2478 N N . ALA B 1 121 ? 33.717 32.361 14.048 1.00 19.92 162 ALA B N 1
ATOM 2479 C CA . ALA B 1 121 ? 33.131 31.981 12.774 1.00 22.51 162 ALA B CA 1
ATOM 2480 C C . ALA B 1 121 ? 31.955 31.035 12.977 1.00 25.08 162 ALA B C 1
ATOM 2481 O O . ALA B 1 121 ? 31.843 30.373 14.008 1.00 23.07 162 ALA B O 1
ATOM 2483 N N . HIS B 1 122 ? 31.075 30.996 11.989 1.00 23.97 163 HIS B N 1
ATOM 2484 C CA . HIS B 1 122 ? 29.890 30.163 12.063 1.00 31.09 163 HIS B CA 1
ATOM 2485 C C . HIS B 1 122 ? 30.255 28.699 12.147 1.00 30.27 163 HIS B C 1
ATOM 2486 O O . HIS B 1 122 ? 31.288 28.257 11.628 1.00 25.84 163 HIS B O 1
ATOM 2493 N N . ARG B 1 123 ? 29.390 27.937 12.800 1.00 28.43 164 ARG B N 1
ATOM 2494 C CA . ARG B 1 123 ? 29.537 26.498 12.844 1.00 30.25 164 ARG B CA 1
ATOM 2495 C C . ARG B 1 123 ? 29.054 25.929 11.517 1.00 35.88 164 ARG B C 1
ATOM 2496 O O . ARG B 1 123 ? 28.178 25.069 11.476 1.00 39.26 164 ARG B O 1
ATOM 2504 N N . GLY B 1 124 ? 29.601 26.448 10.421 1.00 33.62 165 GLY B N 1
ATOM 2505 C CA . GLY B 1 124 ? 29.225 26.053 9.074 1.00 35.23 165 GLY B CA 1
ATOM 2506 C C . GLY B 1 124 ? 28.175 26.973 8.447 1.00 39.74 165 GLY B C 1
ATOM 2507 O O . GLY B 1 124 ? 27.264 27.454 9.127 1.00 37.94 165 GLY B O 1
ATOM 2508 N N . LEU B 1 125 ? 28.325 27.237 7.147 1.00 39.44 166 LEU B N 1
ATOM 2509 C CA . LEU B 1 125 ? 27.276 27.871 6.336 1.00 43.72 166 LEU B CA 1
ATOM 2510 C C . LEU B 1 125 ? 27.138 27.017 5.087 1.00 47.48 166 LEU B C 1
ATOM 2511 O O . LEU B 1 125 ? 28.122 26.394 4.668 1.00 44.11 166 LEU B O 1
ATOM 2516 N N . PRO B 1 126 ? 25.930 26.962 4.494 1.00 51.69 167 PRO B N 1
ATOM 2517 C CA . PRO B 1 126 ? 25.709 26.159 3.277 1.00 51.02 167 PRO B CA 1
ATOM 2518 C C . PRO B 1 126 ? 26.855 26.262 2.260 1.00 50.99 167 PRO B C 1
ATOM 2519 O O . PRO B 1 126 ? 27.156 25.299 1.551 1.00 57.95 167 PRO B O 1
ATOM 2523 N N . THR B 1 127 ? 27.524 27.404 2.234 1.00 48.71 168 THR B N 1
ATOM 2524 C CA . THR B 1 127 ? 28.537 27.694 1.227 1.00 52.93 168 THR B CA 1
ATOM 2525 C C . THR B 1 127 ? 29.970 27.466 1.704 1.00 51.12 168 THR B C 1
ATOM 2526 O O . THR B 1 127 ? 30.901 27.467 0.900 1.00 52.05 168 THR B O 1
ATOM 2530 N N . ALA B 1 128 ? 30.148 27.277 3.006 1.00 47.63 169 ALA B N 1
ATOM 2531 C CA . ALA B 1 128 ? 31.482 27.090 3.566 1.00 42.00 169 ALA B CA 1
ATOM 2532 C C . ALA B 1 128 ? 31.445 26.398 4.924 1.00 38.99 169 ALA B C 1
ATOM 2533 O O . ALA B 1 128 ? 30.564 26.659 5.742 1.00 40.76 169 ALA B O 1
ATOM 2535 N N . LYS B 1 129 ? 32.413 25.519 5.159 1.00 36.77 170 LYS B N 1
ATOM 2536 C CA . LYS B 1 129 ? 32.497 24.794 6.420 1.00 33.77 170 LYS B CA 1
ATOM 2537 C C . LYS B 1 129 ? 32.803 25.733 7.578 1.00 32.26 170 LYS B C 1
ATOM 2538 O O . LYS B 1 129 ? 32.225 25.615 8.652 1.00 34.05 170 LYS B O 1
ATOM 2544 N N . LEU B 1 130 ? 33.721 26.663 7.351 1.00 33.12 171 LEU B N 1
ATOM 2545 C CA . LEU B 1 130 ? 34.133 27.601 8.393 1.00 33.10 171 LEU B CA 1
ATOM 2546 C C . LEU B 1 130 ? 34.559 26.841 9.655 1.00 29.35 171 LEU B C 1
ATOM 2547 O O . LEU B 1 130 ? 35.500 26.050 9.598 1.00 26.33 171 LEU B O 1
ATOM 2552 N N . PHE B 1 131 ? 33.865 27.047 10.772 1.00 25.97 172 PHE B N 1
ATOM 2553 C CA . PHE B 1 131 ? 34.248 26.377 12.022 1.00 26.09 172 PHE B CA 1
ATOM 2554 C C . PHE B 1 131 ? 33.413 25.135 12.332 1.00 26.88 172 PHE B C 1
ATOM 2555 O O . PHE B 1 131 ? 33.379 24.683 13.476 1.00 25.93 172 PHE B O 1
ATOM 2563 N N . THR B 1 132 ? 32.730 24.596 11.327 1.00 26.53 173 THR B N 1
ATOM 2564 C CA . THR B 1 132 ? 31.924 23.388 11.502 1.00 30.49 173 THR B CA 1
ATOM 2565 C C . THR B 1 132 ? 32.585 22.329 12.387 1.00 30.47 173 THR B C 1
ATOM 2566 O O . THR B 1 132 ? 31.954 21.763 13.286 1.00 26.69 173 THR B O 1
ATOM 2570 N N . ASN B 1 133 ? 33.858 22.065 12.126 1.00 28.46 174 ASN B N 1
ATOM 2571 C CA . ASN B 1 133 ? 34.563 20.974 12.784 1.00 30.55 174 ASN B CA 1
ATOM 2572 C C . ASN B 1 133 ? 35.509 21.417 13.902 1.00 27.18 174 ASN B C 1
ATOM 2573 O O . ASN B 1 133 ? 36.410 20.673 14.277 1.00 24.73 174 ASN B O 1
ATOM 2578 N N . LEU B 1 134 ? 35.302 22.614 14.436 1.00 22.34 175 LEU B N 1
ATOM 2579 C CA . LEU B 1 134 ? 36.147 23.115 15.510 1.00 20.36 175 LEU B CA 1
ATOM 2580 C C . LEU B 1 134 ? 36.115 22.219 16.739 1.00 21.32 175 LEU B C 1
ATOM 2581 O O . LEU B 1 134 ? 37.054 22.208 17.545 1.00 21.36 175 LEU B O 1
ATOM 2586 N N . ASP B 1 135 ? 35.037 21.452 16.866 1.00 21.59 176 ASP B N 1
ATOM 2587 C CA . ASP B 1 135 ? 34.848 20.548 17.987 1.00 22.30 176 ASP B CA 1
ATOM 2588 C C . ASP B 1 135 ? 35.875 19.423 17.952 1.00 23.59 176 ASP B C 1
ATOM 2589 O O . ASP B 1 135 ? 36.060 18.721 18.946 1.00 22.88 176 ASP B O 1
ATOM 2594 N N . LYS B 1 136 ? 36.526 19.250 16.804 1.00 25.46 177 LYS B N 1
ATOM 2595 C CA . LYS B 1 136 ? 37.536 18.203 16.637 1.00 25.08 177 LYS B CA 1
ATOM 2596 C C . LYS B 1 136 ? 38.928 18.673 17.045 1.00 23.84 177 LYS B C 1
ATOM 2597 O O . LYS B 1 136 ? 39.889 17.886 17.070 1.00 23.87 177 LYS B O 1
ATOM 2603 N N . VAL B 1 137 ? 39.055 19.959 17.357 1.00 19.85 178 VAL B N 1
ATOM 2604 C CA . VAL B 1 137 ? 40.337 20.469 17.814 1.00 17.00 178 VAL B CA 1
ATOM 2605 C C . VAL B 1 137 ? 40.559 20.049 19.259 1.00 18.82 178 VAL B C 1
ATOM 2606 O O . VAL B 1 137 ? 39.639 20.074 20.070 1.00 20.95 178 VAL B O 1
ATOM 2610 N N . THR B 1 138 ? 41.768 19.618 19.583 1.00 19.00 179 THR B N 1
ATOM 2611 C CA . THR B 1 138 ? 42.032 19.147 20.943 1.00 21.62 179 THR B CA 1
ATOM 2612 C C . THR B 1 138 ? 43.198 19.927 21.527 1.00 17.82 179 THR B C 1
ATOM 2613 O O . THR B 1 138 ? 43.910 20.620 20.797 1.00 20.34 179 THR B O 1
ATOM 2617 N N . VAL B 1 139 ? 43.369 19.854 22.841 1.00 15.37 180 VAL B N 1
ATOM 2618 C CA . VAL B 1 139 ? 44.491 20.528 23.467 1.00 19.10 180 VAL B CA 1
ATOM 2619 C C . VAL B 1 139 ? 45.768 19.953 22.851 1.00 22.57 180 VAL B C 1
ATOM 2620 O O . VAL B 1 139 ? 45.845 18.756 22.573 1.00 23.36 180 VAL B O 1
ATOM 2624 N N . GLY B 1 140 ? 46.737 20.821 22.584 1.00 17.75 181 GLY B N 1
ATOM 2625 C CA . GLY B 1 140 ? 48.000 20.417 21.983 1.00 20.85 181 GLY B CA 1
ATOM 2626 C C . GLY B 1 140 ? 48.053 20.618 20.475 1.00 23.84 181 GLY B C 1
ATOM 2627 O O . GLY B 1 140 ? 49.134 20.663 19.883 1.00 22.91 181 GLY B O 1
ATOM 2628 N N . ASP B 1 141 ? 46.884 20.731 19.844 1.00 17.20 182 ASP B N 1
ATOM 2629 C CA . ASP B 1 141 ? 46.815 21.058 18.420 1.00 17.10 182 ASP B CA 1
ATOM 2630 C C . ASP B 1 141 ? 47.354 22.474 18.240 1.00 20.11 182 ASP B C 1
ATOM 2631 O O . ASP B 1 141 ? 47.393 23.249 19.197 1.00 20.08 182 ASP B O 1
ATOM 2636 N N . ARG B 1 142 ? 47.753 22.816 17.016 1.00 19.96 183 ARG B N 1
ATOM 2637 C CA . ARG B 1 142 ? 48.285 24.144 16.734 1.00 20.94 183 ARG B CA 1
ATOM 2638 C C . ARG B 1 142 ? 47.441 24.889 15.714 1.00 21.40 183 ARG B C 1
ATOM 2639 O O . ARG B 1 142 ? 46.718 24.277 14.919 1.00 23.70 183 ARG B O 1
ATOM 2647 N N . PHE B 1 143 ? 47.506 26.218 15.766 1.00 18.32 184 PHE B N 1
ATOM 2648 C CA . PHE B 1 143 ? 46.953 27.036 14.700 1.00 17.70 184 PHE B CA 1
ATOM 2649 C C . PHE B 1 143 ? 47.807 28.276 14.506 1.00 18.02 184 PHE B C 1
ATOM 2650 O O . PHE B 1 143 ? 48.613 28.636 15.368 1.00 20.08 184 PHE B O 1
ATOM 2658 N N . TYR B 1 144 ? 47.641 28.915 13.358 1.00 19.72 185 TYR B N 1
ATOM 2659 C CA . TYR B 1 144 ? 48.542 29.973 12.957 1.00 23.03 185 TYR B CA 1
ATOM 2660 C C . TYR B 1 144 ? 47.794 31.169 12.416 1.00 22.91 185 TYR B C 1
ATOM 2661 O O . TYR B 1 144 ? 46.725 31.035 11.814 1.00 21.60 185 TYR B O 1
ATOM 2670 N N . ILE B 1 145 ? 48.371 32.340 12.639 1.00 22.25 186 ILE B N 1
ATOM 2671 C CA . ILE B 1 145 ? 47.846 33.568 12.097 1.00 23.42 186 ILE B CA 1
ATOM 2672 C C . ILE B 1 145 ? 48.926 34.241 11.269 1.00 21.08 186 ILE B C 1
ATOM 2673 O O . ILE B 1 145 ? 50.067 34.410 11.723 1.00 19.75 186 ILE B O 1
ATOM 2678 N N . GLU B 1 146 ? 48.571 34.605 10.049 1.00 22.11 187 GLU B N 1
ATOM 2679 C CA . GLU B 1 146 ? 49.470 35.404 9.228 1.00 23.44 187 GLU B CA 1
ATOM 2680 C C . GLU B 1 146 ? 48.844 36.780 9.064 1.00 22.27 187 GLU B C 1
ATOM 2681 O O . GLU B 1 146 ? 47.708 36.894 8.619 1.00 27.01 187 GLU B O 1
ATOM 2687 N N . HIS B 1 147 ? 49.581 37.808 9.469 1.00 22.67 188 HIS B N 1
ATOM 2688 C CA . HIS B 1 147 ? 49.146 39.196 9.348 1.00 22.63 188 HIS B CA 1
ATOM 2689 C C . HIS B 1 147 ? 50.189 39.983 8.550 1.00 23.54 188 HIS B C 1
ATOM 2690 O O . HIS B 1 147 ? 51.136 39.403 8.029 1.00 21.91 188 HIS B O 1
ATOM 2697 N N . ILE B 1 148 ? 50.017 41.299 8.462 1.00 22.74 189 ILE B N 1
ATOM 2698 C CA . ILE B 1 148 ? 50.902 42.145 7.659 1.00 24.42 189 ILE B CA 1
ATOM 2699 C C . ILE B 1 148 ? 52.374 41.983 8.048 1.00 26.54 189 ILE B C 1
ATOM 2700 O O . ILE B 1 148 ? 53.266 42.168 7.219 1.00 26.98 189 ILE B O 1
ATOM 2705 N N . GLY B 1 149 ? 52.622 41.607 9.303 1.00 26.57 190 GLY B N 1
ATOM 2706 C CA . GLY B 1 149 ? 53.982 41.537 9.818 1.00 26.49 190 GLY B CA 1
ATOM 2707 C C . GLY B 1 149 ? 54.631 40.164 9.822 1.00 29.82 190 GLY B C 1
ATOM 2708 O O . GLY B 1 149 ? 55.793 40.026 10.219 1.00 34.97 190 GLY B O 1
ATOM 2709 N N . GLY B 1 150 ? 53.894 39.144 9.393 1.00 26.06 191 GLY B N 1
ATOM 2710 C CA . GLY B 1 150 ? 54.419 37.791 9.399 1.00 23.57 191 GLY B CA 1
ATOM 2711 C C . GLY B 1 150 ? 53.496 36.762 10.028 1.00 32.92 191 GLY B C 1
ATOM 2712 O O . GLY B 1 150 ? 52.284 36.989 10.170 1.00 26.22 191 GLY B O 1
ATOM 2713 N N . LYS B 1 151 ? 54.075 35.626 10.410 1.00 25.94 192 LYS B N 1
ATOM 2714 C CA . LYS B 1 151 ? 53.307 34.476 10.865 1.00 27.81 192 LYS B CA 1
ATOM 2715 C C . LYS B 1 151 ? 53.532 34.203 12.358 1.00 26.62 192 LYS B C 1
ATOM 2716 O O . LYS B 1 151 ? 54.670 34.242 12.845 1.00 24.42 192 LYS B O 1
ATOM 2722 N N . ILE B 1 152 ? 52.446 33.958 13.092 1.00 19.97 193 ILE B N 1
ATOM 2723 C CA . ILE B 1 152 ? 52.550 33.666 14.517 1.00 19.43 193 ILE B CA 1
ATOM 2724 C C . ILE B 1 152 ? 51.818 32.374 14.859 1.00 20.75 193 ILE B C 1
ATOM 2725 O O . ILE B 1 152 ? 50.842 32.011 14.202 1.00 22.59 193 ILE B O 1
ATOM 2730 N N . ALA B 1 153 ? 52.295 31.683 15.886 1.00 18.80 194 ALA B N 1
ATOM 2731 C CA . ALA B 1 153 ? 51.854 30.322 16.151 1.00 19.69 194 ALA B CA 1
ATOM 2732 C C . ALA B 1 153 ? 51.248 30.211 17.534 1.00 17.34 194 ALA B C 1
ATOM 2733 O O . ALA B 1 153 ? 51.753 30.829 18.476 1.00 15.98 194 ALA B O 1
ATOM 2735 N N . TYR B 1 154 ? 50.177 29.416 17.643 1.00 17.29 195 TYR B N 1
ATOM 2736 C CA . TYR B 1 154 ? 49.515 29.133 18.920 1.00 15.44 195 TYR B CA 1
ATOM 2737 C C . TYR B 1 154 ? 49.331 27.630 19.128 1.00 16.40 195 TYR B C 1
ATOM 2738 O O . TYR B 1 154 ? 49.130 26.887 18.177 1.00 18.95 195 TYR B O 1
ATOM 2747 N N . GLN B 1 155 ? 49.406 27.189 20.378 1.00 12.87 196 GLN B N 1
ATOM 2748 C CA . GLN B 1 155 ? 49.105 25.799 20.692 1.00 18.16 196 GLN B CA 1
ATOM 2749 C C . GLN B 1 155 ? 47.919 25.807 21.641 1.00 16.67 196 GLN B C 1
ATOM 2750 O O . GLN B 1 155 ? 47.932 26.517 22.645 1.00 16.63 196 GLN B O 1
ATOM 2756 N N . VAL B 1 156 ? 46.888 25.040 21.301 1.00 17.51 197 VAL B N 1
ATOM 2757 C CA . VAL B 1 156 ? 45.661 25.025 22.088 1.00 15.89 197 VAL B CA 1
ATOM 2758 C C . VAL B 1 156 ? 45.939 24.568 23.533 1.00 18.37 197 VAL B C 1
ATOM 2759 O O . VAL B 1 156 ? 46.486 23.476 23.757 1.00 17.38 197 VAL B O 1
ATOM 2763 N N . ASP B 1 157 ? 45.561 25.404 24.500 1.00 14.66 198 ASP B N 1
ATOM 2764 C CA . ASP B 1 157 ? 45.772 25.096 25.914 1.00 19.60 198 ASP B CA 1
ATOM 2765 C C . ASP B 1 157 ? 44.486 25.012 26.719 1.00 14.52 198 ASP B C 1
ATOM 2766 O O . ASP B 1 157 ? 44.509 24.634 27.883 1.00 15.64 198 ASP B O 1
ATOM 2771 N N . GLN B 1 158 ? 43.361 25.372 26.118 1.00 16.47 199 GLN B N 1
ATOM 2772 C CA . GLN B 1 158 ? 42.111 25.286 26.843 1.00 19.34 199 GLN B CA 1
ATOM 2773 C C . GLN B 1 158 ? 40.932 25.205 25.895 1.00 19.61 199 GLN B C 1
ATOM 2774 O O . GLN B 1 158 ? 40.868 25.951 24.905 1.00 16.21 199 GLN B O 1
ATOM 2780 N N . ILE B 1 159 ? 40.029 24.271 26.183 1.00 15.53 200 ILE B N 1
ATOM 2781 C CA . ILE B 1 159 ? 38.741 24.200 25.501 1.00 16.46 200 ILE B CA 1
ATOM 2782 C C . ILE B 1 159 ? 37.654 24.412 26.556 1.00 18.97 200 ILE B C 1
ATOM 2783 O O . ILE B 1 159 ? 37.695 23.803 27.624 1.00 18.29 200 ILE B O 1
ATOM 2788 N N . LYS B 1 160 ? 36.697 25.291 26.279 1.00 17.17 201 LYS B N 1
ATOM 2789 C CA . LYS B 1 160 ? 35.690 25.637 27.282 1.00 15.18 201 LYS B CA 1
ATOM 2790 C C . LYS B 1 160 ? 34.329 25.875 26.632 1.00 16.76 201 LYS B C 1
ATOM 2791 O O . LYS B 1 160 ? 34.244 26.323 25.486 1.00 16.75 201 LYS B O 1
ATOM 2797 N N . VAL B 1 161 ? 33.263 25.568 27.358 1.00 17.66 202 VAL B N 1
ATOM 2798 C CA . VAL B 1 161 ? 31.909 25.848 26.871 1.00 16.22 202 VAL B CA 1
ATOM 2799 C C . VAL B 1 161 ? 31.266 26.789 27.863 1.00 20.36 202 VAL B C 1
ATOM 2800 O O . VAL B 1 161 ? 31.294 26.521 29.067 1.00 19.26 202 VAL B O 1
ATOM 2804 N N . ILE B 1 162 ? 30.708 27.894 27.358 1.00 17.37 203 ILE B N 1
ATOM 2805 C CA . ILE B 1 162 ? 30.130 28.928 28.203 1.00 19.78 203 ILE B CA 1
ATOM 2806 C C . ILE B 1 162 ? 28.705 29.279 27.739 1.00 20.53 203 ILE B C 1
ATOM 2807 O O . ILE B 1 162 ? 28.371 29.131 26.567 1.00 18.80 203 ILE B O 1
ATOM 2812 N N . ALA B 1 163 ? 27.871 29.725 28.670 1.00 21.84 204 ALA B N 1
ATOM 2813 C CA . ALA B 1 163 ? 26.650 30.438 28.293 1.00 23.65 204 ALA B CA 1
ATOM 2814 C C . ALA B 1 163 ? 27.008 31.800 27.668 1.00 27.47 204 ALA B C 1
ATOM 2815 O O . ALA B 1 163 ? 27.994 32.438 28.058 1.00 27.69 204 ALA B O 1
ATOM 2817 N N . PRO B 1 164 ? 26.208 32.246 26.688 1.00 25.17 205 PRO B N 1
ATOM 2818 C CA . PRO B 1 164 ? 26.491 33.463 25.916 1.00 27.04 205 PRO B CA 1
ATOM 2819 C C . PRO B 1 164 ? 26.558 34.745 26.753 1.00 27.28 205 PRO B C 1
ATOM 2820 O O . PRO B 1 164 ? 26.984 35.774 26.233 1.00 27.47 205 PRO B O 1
ATOM 2824 N N . ASP B 1 165 ? 26.133 34.710 28.010 1.00 26.77 206 ASP B N 1
ATOM 2825 C CA . ASP B 1 165 ? 26.058 35.955 28.777 1.00 34.16 206 ASP B CA 1
ATOM 2826 C C . ASP B 1 165 ? 27.198 36.103 29.773 1.00 32.51 206 ASP B C 1
ATOM 2827 O O . ASP B 1 165 ? 27.195 37.011 30.598 1.00 33.21 206 ASP B O 1
ATOM 2832 N N . GLN B 1 166 ? 28.161 35.193 29.703 1.00 28.31 207 GLN B N 1
ATOM 2833 C CA . GLN B 1 166 ? 29.289 35.206 30.617 1.00 30.59 207 GLN B CA 1
ATOM 2834 C C . GLN B 1 166 ? 30.528 35.134 29.748 1.00 26.50 207 GLN B C 1
ATOM 2835 O O . GLN B 1 166 ? 30.967 34.051 29.362 1.00 26.75 207 GLN B O 1
ATOM 2841 N N . LEU B 1 167 ? 31.065 36.302 29.403 1.00 21.79 208 LEU B N 1
ATOM 2842 C CA . LEU B 1 167 ? 32.132 36.370 28.412 1.00 23.65 208 LEU B CA 1
ATOM 2843 C C . LEU B 1 167 ? 33.509 36.628 29.025 1.00 23.19 208 LEU B C 1
ATOM 2844 O O . LEU B 1 167 ? 34.470 36.932 28.301 1.00 19.92 208 LEU B O 1
ATOM 2849 N N . GLU B 1 168 ? 33.605 36.496 30.343 1.00 19.00 209 GLU B N 1
ATOM 2850 C CA . GLU B 1 168 ? 34.834 36.794 31.074 1.00 22.02 209 GLU B CA 1
ATOM 2851 C C . GLU B 1 168 ? 36.074 36.047 30.570 1.00 20.85 209 GLU B C 1
ATOM 2852 O O . GLU B 1 168 ? 37.193 36.519 30.745 1.00 19.44 209 GLU B O 1
ATOM 2858 N N . ASP B 1 169 ? 35.882 34.883 29.961 1.00 16.99 210 ASP B N 1
ATOM 2859 C CA . ASP B 1 169 ? 37.022 34.083 29.504 1.00 18.96 210 ASP B CA 1
ATOM 2860 C C . ASP B 1 169 ? 37.667 34.645 28.238 1.00 19.20 210 ASP B C 1
ATOM 2861 O O . ASP B 1 169 ? 38.742 34.200 27.839 1.00 20.15 210 ASP B O 1
ATOM 2866 N N . LEU B 1 170 ? 37.003 35.610 27.615 1.00 17.55 211 LEU B N 1
ATOM 2867 C CA . LEU B 1 170 ? 37.512 36.258 26.409 1.00 14.26 211 LEU B CA 1
ATOM 2868 C C . LEU B 1 170 ? 38.385 37.478 26.730 1.00 16.85 211 LEU B C 1
ATOM 2869 O O . LEU B 1 170 ? 38.996 38.043 25.830 1.00 18.91 211 LEU B O 1
ATOM 2874 N N . TYR B 1 171 ? 38.452 37.871 28.000 1.00 14.62 212 TYR B N 1
ATOM 2875 C CA . TYR B 1 171 ? 39.157 39.107 28.381 1.00 14.94 212 TYR B CA 1
ATOM 2876 C C . TYR B 1 171 ? 40.686 38.926 28.380 1.00 17.98 212 TYR B C 1
ATOM 2877 O O . TYR B 1 171 ? 41.194 37.810 28.420 1.00 16.85 212 TYR B O 1
ATOM 2886 N N . VAL B 1 172 ? 41.420 40.034 28.344 1.00 12.31 213 VAL B N 1
ATOM 2887 C CA . VAL B 1 172 ? 42.880 39.974 28.353 1.00 11.83 213 VAL B CA 1
ATOM 2888 C C . VAL B 1 172 ? 43.373 39.408 29.676 1.00 17.30 213 VAL B C 1
ATOM 2889 O O . VAL B 1 172 ? 42.887 39.770 30.746 1.00 17.37 213 VAL B O 1
ATOM 2893 N N . ILE B 1 173 ? 44.319 38.484 29.585 1.00 14.56 214 ILE B N 1
ATOM 2894 C CA . ILE B 1 173 ? 44.992 37.947 30.760 1.00 18.63 214 ILE B CA 1
ATOM 2895 C C . ILE B 1 173 ? 46.381 38.565 30.835 1.00 17.87 214 ILE B C 1
ATOM 2896 O O . ILE B 1 173 ? 47.212 38.375 29.941 1.00 16.55 214 ILE B O 1
ATOM 2901 N N . GLN B 1 174 ? 46.612 39.328 31.896 1.00 18.44 215 GLN B N 1
ATOM 2902 C CA . GLN B 1 174 ? 47.854 40.081 32.058 1.00 21.06 215 GLN B CA 1
ATOM 2903 C C . GLN B 1 174 ? 49.062 39.159 31.983 1.00 22.41 215 GLN B C 1
ATOM 2904 O O . GLN B 1 174 ? 49.103 38.117 32.640 1.00 22.36 215 GLN B O 1
ATOM 2910 N N . GLY B 1 175 ? 50.030 39.543 31.155 1.00 22.45 216 GLY B N 1
ATOM 2911 C CA . GLY B 1 175 ? 51.290 38.836 31.047 1.00 20.77 216 GLY B CA 1
ATOM 2912 C C . GLY B 1 175 ? 51.262 37.628 30.122 1.00 23.20 216 GLY B C 1
ATOM 2913 O O . GLY B 1 175 ? 52.303 36.977 29.933 1.00 22.63 216 GLY B O 1
ATOM 2914 N N . GLU B 1 176 ? 50.098 37.321 29.545 1.00 20.73 217 GLU B N 1
ATOM 2915 C CA . GLU B 1 176 ? 49.976 36.172 28.636 1.00 20.70 217 GLU B CA 1
ATOM 2916 C C . GLU B 1 176 ? 49.604 36.577 27.204 1.00 21.68 217 GLU B C 1
ATOM 2917 O O . GLU B 1 176 ? 49.178 37.702 26.953 1.00 19.72 217 GLU B O 1
ATOM 2923 N N . ASP B 1 177 ? 49.779 35.648 26.272 1.00 15.89 218 ASP B N 1
ATOM 2924 C CA . ASP B 1 177 ? 49.536 35.902 24.862 1.00 16.47 218 ASP B CA 1
ATOM 2925 C C . ASP B 1 177 ? 48.617 34.793 24.364 1.00 14.76 218 ASP B C 1
ATOM 2926 O O . ASP B 1 177 ? 49.063 33.673 24.150 1.00 15.99 218 ASP B O 1
ATOM 2931 N N . HIS B 1 178 ? 47.331 35.104 24.185 1.00 14.86 219 HIS B N 1
ATOM 2932 C CA . HIS B 1 178 ? 46.369 34.092 23.759 1.00 13.53 219 HIS B CA 1
ATOM 2933 C C . HIS B 1 178 ? 45.555 34.502 22.543 1.00 15.92 219 HIS B C 1
ATOM 2934 O O . HIS B 1 178 ? 45.383 35.701 22.250 1.00 15.39 219 HIS B O 1
ATOM 2941 N N . VAL B 1 179 ? 45.004 33.497 21.865 1.00 12.62 220 VAL B N 1
ATOM 2942 C CA . VAL B 1 179 ? 44.003 33.724 20.825 1.00 14.73 220 VAL B CA 1
ATOM 2943 C C . VAL B 1 179 ? 42.888 32.718 21.041 1.00 15.16 220 VAL B C 1
ATOM 2944 O O . VAL B 1 179 ? 43.142 31.514 21.206 1.00 14.70 220 VAL B O 1
ATOM 2948 N N . THR B 1 180 ? 41.650 33.188 21.080 1.00 11.53 221 THR B N 1
ATOM 2949 C CA . THR B 1 180 ? 40.541 32.244 21.225 1.00 14.52 221 THR B CA 1
ATOM 2950 C C . THR B 1 180 ? 39.745 32.163 19.931 1.00 14.15 221 THR B C 1
ATOM 2951 O O . THR B 1 180 ? 39.443 33.184 19.314 1.00 17.01 221 THR B O 1
ATOM 2955 N N . LEU B 1 181 ? 39.466 30.934 19.509 1.00 12.34 222 LEU B N 1
ATOM 2956 C CA . LEU B 1 181 ? 38.575 30.658 18.388 1.00 14.43 222 LEU B CA 1
ATOM 2957 C C . LEU B 1 181 ? 37.188 30.345 18.952 1.00 18.08 222 LEU B C 1
ATOM 2958 O O . LEU B 1 181 ? 37.024 29.402 19.737 1.00 17.59 222 LEU B O 1
ATOM 2963 N N . LEU B 1 182 ? 36.200 31.143 18.549 1.00 14.55 223 LEU B N 1
ATOM 2964 C CA . LEU B 1 182 ? 34.868 31.146 19.150 1.00 16.07 223 LEU B CA 1
ATOM 2965 C C . LEU B 1 182 ? 33.800 30.753 18.128 1.00 18.29 223 LEU B C 1
ATOM 2966 O O . LEU B 1 182 ? 33.747 31.297 17.021 1.00 17.98 223 LEU B O 1
ATOM 2971 N N . THR B 1 183 ? 32.936 29.819 18.507 1.00 18.03 224 THR B N 1
ATOM 2972 C CA . THR B 1 183 ? 31.816 29.438 17.657 1.00 19.91 224 THR B CA 1
ATOM 2973 C C . THR B 1 183 ? 30.684 28.974 18.554 1.00 19.96 224 THR B C 1
ATOM 2974 O O . THR B 1 183 ? 30.807 29.011 19.780 1.00 19.00 224 THR B O 1
ATOM 2978 N N . CYS B 1 184 ? 29.575 28.562 17.956 1.00 21.05 225 CYS B N 1
ATOM 2979 C CA . CYS B 1 184 ? 28.431 28.111 18.735 1.00 21.86 225 CYS B CA 1
ATOM 2980 C C . CYS B 1 184 ? 28.447 26.598 18.929 1.00 20.93 225 CYS B C 1
ATOM 2981 O O . CYS B 1 184 ? 29.074 25.876 18.153 1.00 21.67 225 CYS B O 1
ATOM 2984 N N . THR B 1 185 ? 27.738 26.137 19.958 1.00 19.20 226 THR B N 1
ATOM 2985 C CA . THR B 1 185 ? 27.713 24.724 20.320 1.00 22.65 226 THR B CA 1
ATOM 2986 C C . THR B 1 185 ? 26.558 24.468 21.301 1.00 24.55 226 THR B C 1
ATOM 2987 O O . THR B 1 185 ? 26.071 25.399 21.943 1.00 21.12 226 THR B O 1
ATOM 2991 N N . PRO B 1 186 ? 26.071 23.213 21.392 1.00 23.53 227 PRO B N 1
ATOM 2992 C CA . PRO B 1 186 ? 26.361 22.050 20.548 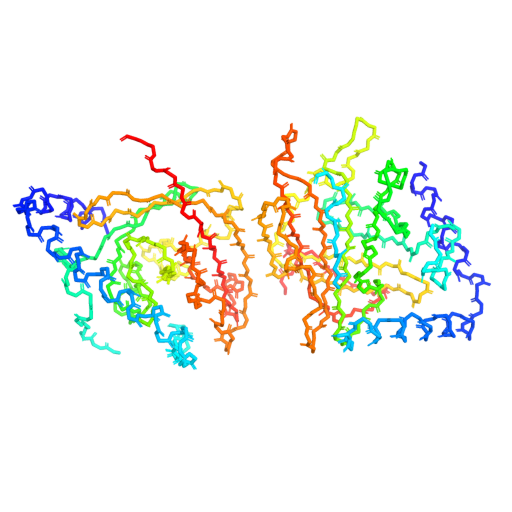1.00 22.72 227 PRO B CA 1
ATOM 2993 C C . PRO B 1 186 ? 25.937 22.284 19.109 1.00 28.46 227 PRO B C 1
ATOM 2994 O O . PRO B 1 186 ? 25.073 23.121 18.831 1.00 26.31 227 PRO B O 1
ATOM 2998 N N . TYR B 1 187 ? 26.548 21.537 18.199 1.00 25.83 228 TYR B N 1
ATOM 2999 C CA . TYR B 1 187 ? 26.204 21.601 16.791 1.00 28.25 228 TYR B CA 1
ATOM 3000 C C . TYR B 1 187 ? 24.685 21.438 16.662 1.00 30.64 228 TYR B C 1
ATOM 3001 O O . TYR B 1 187 ? 24.083 20.619 17.365 1.00 30.77 228 TYR B O 1
ATOM 3010 N N . MET B 1 188 ? 24.082 22.244 15.794 1.00 33.59 229 MET B N 1
ATOM 3011 C CA . MET B 1 188 ? 22.639 22.207 15.522 1.00 28.13 229 MET B CA 1
ATOM 3012 C C . MET B 1 188 ? 21.748 22.704 16.656 1.00 31.57 229 MET B C 1
ATOM 3013 O O . MET B 1 188 ? 20.516 22.623 16.569 1.00 30.29 229 MET B O 1
ATOM 3018 N N . ILE B 1 189 ? 22.358 23.209 17.719 1.00 23.96 230 ILE B N 1
ATOM 3019 C CA . ILE B 1 189 ? 21.604 23.719 18.853 1.00 21.05 230 ILE B CA 1
ATOM 3020 C C . ILE B 1 189 ? 21.981 25.166 19.184 1.00 26.95 230 ILE B C 1
ATOM 3021 O O . ILE B 1 189 ? 21.108 26.027 19.330 1.00 19.88 230 ILE B O 1
ATOM 3026 N N . ASN B 1 190 ? 23.282 25.415 19.334 1.00 25.00 231 ASN B N 1
ATOM 3027 C CA . ASN B 1 190 ? 23.818 26.774 19.494 1.00 18.13 231 ASN B CA 1
ATOM 3028 C C . ASN B 1 190 ? 23.369 27.559 20.733 1.00 16.41 231 ASN B C 1
ATOM 3029 O O . ASN B 1 190 ? 23.361 28.796 20.712 1.00 20.09 231 ASN B O 1
ATOM 3034 N N . SER B 1 191 ? 23.026 26.848 21.806 1.00 17.81 232 SER B N 1
ATOM 3035 C CA . SER B 1 191 ? 22.647 27.476 23.073 1.00 24.46 232 SER B CA 1
ATOM 3036 C C . SER B 1 191 ? 23.849 28.064 23.823 1.00 25.72 232 SER B C 1
ATOM 3037 O O . SER B 1 191 ? 23.702 28.961 24.659 1.00 23.70 232 SER B O 1
ATOM 3040 N N . HIS B 1 192 ? 25.038 27.546 23.529 1.00 19.38 233 HIS B N 1
ATOM 3041 C CA . HIS B 1 192 ? 26.242 27.964 24.231 1.00 20.98 233 HIS B CA 1
ATOM 3042 C C . HIS B 1 192 ? 27.335 28.331 23.241 1.00 16.78 233 HIS B C 1
ATOM 3043 O O . HIS B 1 192 ? 27.128 28.296 22.031 1.00 17.91 233 HIS B O 1
ATOM 3050 N N . ARG B 1 193 ? 28.508 28.678 23.762 1.00 17.92 234 ARG B N 1
ATOM 3051 C CA . ARG B 1 193 ? 29.613 29.038 22.897 1.00 17.32 234 ARG B CA 1
ATOM 3052 C C . ARG B 1 193 ? 30.793 28.122 23.179 1.00 18.04 234 ARG B C 1
ATOM 3053 O O . ARG B 1 193 ? 31.049 27.752 24.328 1.00 19.20 234 ARG B O 1
ATOM 3061 N N . LEU B 1 194 ? 31.494 27.747 22.120 1.00 14.56 235 LEU B N 1
ATOM 3062 C CA . LEU B 1 194 ? 32.682 26.920 22.258 1.00 15.35 235 LEU B CA 1
ATOM 3063 C C . LEU B 1 194 ? 33.897 27.815 22.096 1.00 18.38 235 LEU B C 1
ATOM 3064 O O . LEU B 1 194 ? 33.995 28.553 21.112 1.00 18.49 235 LEU B O 1
ATOM 3069 N N . LEU B 1 195 ? 34.809 27.754 23.065 1.00 15.28 236 LEU B N 1
ATOM 3070 C CA . LEU B 1 195 ? 35.996 28.607 23.080 1.00 15.45 236 LEU B CA 1
ATOM 3071 C C . LEU B 1 195 ? 37.218 27.721 23.020 1.00 15.37 236 LEU B C 1
ATOM 3072 O O . LEU B 1 195 ? 37.507 27.022 23.981 1.00 16.71 236 LEU B O 1
ATOM 3077 N N . VAL B 1 196 ? 37.929 27.755 21.898 1.00 11.58 237 VAL B N 1
ATOM 3078 C CA . VAL B 1 196 ? 39.152 26.975 21.751 1.00 14.60 237 VAL B CA 1
ATOM 3079 C C . VAL B 1 196 ? 40.304 27.951 21.839 1.00 14.94 237 VAL B C 1
ATOM 3080 O O . VAL B 1 196 ? 40.529 28.754 20.924 1.00 16.58 237 VAL B O 1
ATOM 3084 N N . ARG B 1 197 ? 41.037 27.896 22.944 1.00 13.02 238 ARG B N 1
ATOM 3085 C CA . ARG B 1 197 ? 42.041 28.916 23.213 1.00 12.56 238 ARG B CA 1
ATOM 3086 C C . ARG B 1 197 ? 43.433 28.365 22.965 1.00 15.77 238 ARG B C 1
ATOM 3087 O O . ARG B 1 197 ? 43.749 27.250 23.378 1.00 14.28 238 ARG B O 1
ATOM 3095 N N . GLY B 1 198 ? 44.244 29.140 22.253 1.00 13.28 239 GLY B N 1
ATOM 3096 C CA . GLY B 1 198 ? 45.648 28.827 22.096 1.00 14.55 239 GLY B CA 1
ATOM 3097 C C . GLY B 1 198 ? 46.537 29.754 22.906 1.00 17.17 239 GLY B C 1
ATOM 3098 O O . GLY B 1 198 ? 46.151 30.871 23.271 1.00 16.71 239 GLY B O 1
ATOM 3099 N N . LYS B 1 199 ? 47.754 29.281 23.160 1.00 16.08 240 LYS B N 1
ATOM 3100 C CA . LYS B 1 199 ? 48.775 30.027 23.878 1.00 17.21 240 LYS B CA 1
ATOM 3101 C C . LYS B 1 199 ? 49.923 30.188 22.910 1.00 16.57 240 LYS B C 1
ATOM 3102 O O . LYS B 1 199 ? 50.220 29.262 22.160 1.00 17.08 240 LYS B O 1
ATOM 3108 N N . ARG B 1 200 ? 50.559 31.359 22.920 1.00 14.29 241 ARG B N 1
ATOM 3109 C CA . ARG B 1 200 ? 51.618 31.664 21.967 1.00 17.88 241 ARG B CA 1
ATOM 3110 C C . ARG B 1 200 ? 52.795 30.694 22.132 1.00 17.68 241 ARG B C 1
ATOM 3111 O O . ARG B 1 200 ? 53.202 30.380 23.268 1.00 17.27 241 ARG B O 1
ATOM 3119 N N . ILE B 1 201 ? 53.301 30.179 21.006 1.00 15.06 242 ILE B N 1
ATOM 3120 C CA . ILE B 1 201 ? 54.524 29.358 20.985 1.00 16.13 242 ILE B CA 1
ATOM 3121 C C . ILE B 1 201 ? 55.461 29.887 19.911 1.00 16.02 242 ILE B C 1
ATOM 3122 O O . ILE B 1 201 ? 55.040 30.608 19.014 1.00 20.81 242 ILE B O 1
ATOM 3127 N N . PRO B 1 202 ? 56.751 29.518 19.985 1.00 18.43 243 PRO B N 1
ATOM 3128 C CA . PRO B 1 202 ? 57.651 29.907 18.912 1.00 23.45 243 PRO B CA 1
ATOM 3129 C C . PRO B 1 202 ? 57.180 29.406 17.540 1.00 20.74 243 PRO B C 1
ATOM 3130 O O . PRO B 1 202 ? 56.718 28.275 17.379 1.00 22.06 243 PRO B O 1
ATOM 3134 N N . TYR B 1 203 ? 57.300 30.267 16.533 1.00 23.85 244 TYR B N 1
ATOM 3135 C CA . TYR B 1 203 ? 56.922 29.869 15.186 1.00 27.57 244 TYR B CA 1
ATOM 3136 C C . TYR B 1 203 ? 58.109 29.219 14.452 1.00 34.87 244 TYR B C 1
ATOM 3137 O O . TYR B 1 203 ? 59.126 29.861 14.224 1.00 36.08 244 TYR B O 1
ATOM 3146 N N . VAL B 1 204 ? 57.967 27.953 14.074 1.00 36.72 245 VAL B N 1
ATOM 3147 C CA . VAL B 1 204 ? 59.054 27.244 13.409 1.00 40.63 245 VAL B CA 1
ATOM 3148 C C . VAL B 1 204 ? 58.726 27.062 11.925 1.00 45.17 245 VAL B C 1
ATOM 3149 O O . VAL B 1 204 ? 57.708 26.472 11.565 1.00 44.79 245 VAL B O 1
ATOM 3153 N N . GLU B 1 205 ? 59.593 27.587 11.066 1.00 51.74 246 GLU B N 1
ATOM 3154 C CA . GLU B 1 205 ? 59.386 27.484 9.624 1.00 59.35 246 GLU B CA 1
ATOM 3155 C C . GLU B 1 205 ? 60.330 28.402 8.855 1.00 64.47 246 GLU B C 1
ATOM 3156 O O . GLU B 1 205 ? 59.884 29.297 8.129 1.00 65.38 246 GLU B O 1
#

InterPro domains:
  IPR005754 Sortase family [PF04203] (119-241)
  IPR005754 Sortase family [TIGR01076] (115-248)
  IPR023365 Sortase domain superfamily [G3DSA:2.40.260.10] (39-259)
  IPR023365 Sortase domain superfamily [SSF63817] (102-245)
  IPR042002 Sortase C [cd05827] (111-241)

Secondary structure (DSSP, 8-state):
-HHHHHHHHHHHHHTS-HHHHHHHHHHHHHHHHHHHH------TT---TTGGG-BTTBSEEEEEGGGTEEEEEEEB--HHHHTTSEEE-BTBPPSS--TTEEEEEE--S-BTTB-TTGGGGG--TT-EEEEEETTEEEEEEEEEEEEE-TT--GGGS--TT-EEEEEEEEESTTT--EEEEEEEEEE---SSSS----TTT--/-HHHHHHHHHHHHTS-HHHHHHHHHHHHHHHHHHHHHHHTT-------TT------TTGGG-BTTBSEEEEEGGGTEEEEEEEB--HHHHTTSEEE-BTBPPSS--TTEEEEEE--S-BTTB-TTTTGGG--TT-EEEEEETTEEEEEEEEEEEEE-TT--GGGS--TT-EEEEEEEEESTTT-SEEEEEEEEEE----

Radius of gyration: 23.67 Å; Cα contacts (8 Å, |Δi|>4): 893; chains: 2; bounding box: 43×57×64 Å

CATH classification: 2.40.260.10

B-factor: mean 28.58, std 10.88, range [10.89, 76.24]

Organism: Streptococcus agalactiae serotype V (strain ATCC BAA-611 / 2603 V/R) (NCBI:txid208435)

Solvent-accessible surface area: 19400 Å² total; per-residue (Å²): 116,43,111,62,54,4,78,33,1,86,105,15,25,110,165,39,100,142,120,55,1,74,128,34,15,102,85,0,90,61,54,4,64,75,31,21,65,105,111,92,16,160,26,30,34,133,118,141,30,0,175,33,0,49,12,128,123,2,0,0,0,0,34,1,74,153,20,134,33,33,7,0,0,6,6,4,29,45,76,129,19,0,101,110,0,0,0,0,6,86,27,3,0,0,0,9,6,29,143,15,8,0,2,0,0,0,0,31,17,25,31,144,130,36,121,14,0,17,24,1,74,121,6,53,23,12,9,32,0,15,0,27,12,1,25,24,51,15,0,1,54,3,19,11,11,31,35,17,38,44,112,85,23,149,39,2,82,34,70,116,41,65,16,5,1,2,0,3,0,6,20,68,112,152,118,66,52,75,10,4,5,0,23,0,83,90,31,130,55,111,65,193,82,149,98,138,28,62,86,123,136,38,173,70,138,73,56,5,65,37,1,82,104,19,26,97,152,39,107,160,122,55,4,74,122,35,18,106,84,0,91,60,55,4,68,78,37,9,36,33,72,105,121,64,104,172,42,44,15,153,21,27,41,132,125,49,142,41,117,33,0,167,29,0,55,12,127,124,3,0,0,3,0,31,2,70,111,13,138,35,64,8,3,0,5,6,4,23,19,83,100,12,0,97,112,0,0,0,0,4,90,24,3,0,1,1,7,5,31,137,11,8,0,3,0,0,0,0,37,26,25,34,146,125,45,128,9,0,26,54,0,60,121,5,54,35,38,21,104,1,43,0,40,10,2,28,28,76,11,1,1,58,4,13,8,15,24,37,2,27,41,127,76,22,120,31,2,40,18,58,123,41,60,18,1,1,1,0,2,0,7,16,62,104,150,100,70,54,70,10,4,3,0,16,0,92,94,30,115,78,107,182

Nearest PDB structures (foldseek):
  4g1j-assembly2_B  TM=1.005E+00  e=7.062E-44  Streptococcus agalactiae serogroup V
  4g1j-assembly1_A  TM=9.943E-01  e=1.482E-39  Streptococcus agalactiae serogroup V
  3tbe-assembly4_D  TM=9.815E-01  e=6.251E-37  Streptococcus agalactiae serogroup V
  3tbe-assembly5_E  TM=9.792E-01  e=1.083E-36  Streptococcus agalactiae serogroup V
  3tbe-assembly2_B  TM=9.704E-01  e=9.016E-37  Streptococcus agalactiae serogroup V

Sequence (402 aa):
ASHANINAFKEAVTKIDRVEINRRLELAYAYNASSIAGAPALKDPYSVEYARMLEVKEQIGHVIIPRINQDIPIYAGSAEENLQRGVGHLEGTSLPVGGESTHAVLTAHRGLPTAKLFTNLDKVTVGDRFYIEHIGGKIAYQVDQIKVIAPDQLEDLYVIQGEDHVTLLTCTPYMINSHRLLVRGKRIPYVEKTVQKDSKTFRQSHANINAFKEAVTKIDRVEEINRRLELAYAYNASIAGAKTNGEYPALKDPYSAGVVEYARMLEVKEQIGHVIIPRINQDIPIYAGSAEENLQRGVGHLEGTSLPVGGESTHAVLTAHRGLPTAKLFTNLDKVTVGDRFYIEHIGGKIAYQVDQIKVIAPDQLEDLYVIQGEDHVTLLTCTPYMINSHRLLVRGKRIPYVE

Foldseek 3Di:
DFVVLQVQQVVQLVPDDPVLLVVLVVVLVVVQVVLLVDDDFAQLPVDCPNVSFDDSQFNWWKAFPVVGDIFTEHEDSPVVRLVRTKYKGPSARDPPWDFQHETEIEHELDDPVDNHCVPVVVDDFQGKMWIQTSNGIWIWTWDDKDKAANVDCVVRGTDGGFTKYWYKYADDRPPRRIIIITMTGTDDDDPDDPDDRGVVVHD/DVVLQVQQVVQLVVDDPVLLVVLVVLLVVLQVVLLVCVVVPHDLPWDQLVVDDDDCPNVSFDDSQFNWWKFFVQVGDIFTEHEDSHVVRLVGTKYWTPSARDPPWDFQGETEIEHELDDPVDNHCVPVVRDDAQGKMWIQTSNGIWIWGWDDKDKAASVDCVVRGTDGGFIKYWYKYADDPPPRRIMITTMTGTDDDDD